Protein AF-0000000070506048 (afdb_homodimer)

Secondary structure (DSSP, 8-state):
-----------HHHHHHHHHHHHHS---HHHHHHHHTS-HHHHHHHHHHHHHHHHHHTHHHHS----HHHHHHHHHHHHHHH--TTEEEEEEEEEEEB---STTGGGGB-TTSSBEEEEEEEE-TTS-EEEEEEEEETTS-HHHHHHHSHHHHTHHHHS---EEEETTEEEE-EEEE-TTSPPBTTEEE---SS--HHHHHHHHHHHHHHHHHHHHHHHHHHHSGGGTS-B-S-GGGHHHHHHHHHHHHHHHHHTT----HHHHHHHHHHHHH--------/--------PPPHHHHHHHHHHHHHS---HHHHHHHHTS-HHHHHHHHHHHHHHHHHHTHHHHS----HHHHHHHHHHHHHHH--TTEEEEEEEEEEEB---STTGGGGB-TTSSBEEEEEEEE-TTS-EEEEEEEEETTS-HHHHHHHSHHHHTHHHHS---EEEETTEEEE-EEEE-TTSPPBTTEEE---SS--HHHHHHHHHHHHHHHHHHHHHHHHHHHSGGGTS-B-S-GGGHHHHHHHHHHHHHHHHHTT----HHHHHHHHHHHHH--------

Organism: Lasius niger (NCBI:txid67767)

Radius of gyration: 27.4 Å; Cα contacts (8 Å, |Δi|>4): 963; chains: 2; bounding box: 59×126×64 Å

pLDDT: mean 87.92, std 17.15, range [24.73, 98.69]

Sequence (562 aa):
MQLLKAREPVSVKKQLAIALYKVASCSEYRVVGNVFGVHKSTVKKYLYRVMKAINEVLAPAYINMPNQDEAKYIAMQFENISHIFQIIGCIDGTHIPITVPEEGYRDFVNRKGWTSYNVQAIVDHNGRFRNVFAKHPGSVHDAAVFKDSTLYKHSQEIIPQMEKHVNGQGIPFMIVGDPAYPLLPWLIKSYSGSVSPEEESFNVYLNSARVSVEMAFGRLKARWRMLQKKVDCNYKFVPQVIVACCVLHNFCEDNKDRFLEEWLQPVIELEVFVQPRQQINMQLLKAREPVSVKKQLAIALYKVASCSEYRVVGNVFGVHKSTVKKYLYRVMKAINEVLAPAYINMPNQDEAKYIAMQFENISHIFQIIGCIDGTHIPITVPEEGYRDFVNRKGWTSYNVQAIVDHNGRFRNVFAKHPGSVHDAAVFKDSTLYKHSQEIIPQMEKHVNGQGIPFMIVGDPAYPLLPWLIKSYSGSVSPEEESFNVYLNSARVSVEMAFGRLKARWRMLQKKVDCNYKFVPQVIVACCVLHNFCEDNKDRFLEEWLQPVIELEVFVQPRQQIN

Nearest PDB structures (foldseek):
  3tgn-assembly1_B  TM=6.655E-01  e=3.605E+00  Streptococcus pneumoniae D39
  9fmd-assembly1_L  TM=7.285E-01  e=5.312E+00  Homo sapiens
  9esh-assembly1_W  TM=7.485E-01  e=7.007E+00  Schizosaccharomyces pombe
  3tgn-assembly1_B  TM=6.435E-01  e=3.063E+00  Streptococcus pneumoniae D39
  9esh-assembly1_W  TM=7.394E-01  e=6.288E+00  Schizosaccharomyces pombe

Structure (mmCIF, N/CA/C/O backbone):
data_AF-0000000070506048-model_v1
#
loop_
_entity.id
_entity.type
_entity.pdbx_description
1 polymer 'Nuclease harbi1-like protein'
#
loop_
_atom_site.group_PDB
_atom_site.id
_atom_site.type_symbol
_atom_site.label_atom_id
_atom_site.label_alt_id
_atom_site.label_comp_id
_atom_site.label_asym_id
_atom_site.label_entity_id
_atom_site.label_seq_id
_atom_site.pdbx_PDB_ins_code
_atom_site.Cartn_x
_atom_site.Cartn_y
_atom_site.Cartn_z
_atom_site.occupancy
_atom_site.B_iso_or_equiv
_atom_site.auth_seq_id
_atom_site.auth_comp_id
_atom_site.auth_asym_id
_atom_site.auth_atom_id
_atom_site.pdbx_PDB_model_num
ATOM 1 N N . MET A 1 1 ? 5.719 66.875 15.664 1 30.92 1 MET A N 1
ATOM 2 C CA . MET A 1 1 ? 5.098 65.625 16.016 1 30.92 1 MET A CA 1
ATOM 3 C C . MET A 1 1 ? 4.883 64.75 14.781 1 30.92 1 MET A C 1
ATOM 5 O O . MET A 1 1 ? 4.051 65.062 13.93 1 30.92 1 MET A O 1
ATOM 9 N N . GLN A 1 2 ? 5.91 64.25 14.047 1 35.62 2 GLN A N 1
ATOM 10 C CA . GLN A 1 2 ? 5.875 63.469 12.836 1 35.62 2 GLN A CA 1
ATOM 11 C C . GLN A 1 2 ? 4.816 62.375 12.938 1 35.62 2 GLN A C 1
ATOM 13 O O . GLN A 1 2 ? 4.801 61.594 13.898 1 35.62 2 GLN A O 1
ATOM 18 N N . LEU A 1 3 ? 3.592 62.594 12.562 1 38.5 3 LEU A N 1
ATOM 19 C CA . LEU A 1 3 ? 2.475 61.656 12.523 1 38.5 3 LEU A CA 1
ATOM 20 C C . LEU A 1 3 ? 2.951 60.281 12.125 1 38.5 3 LEU A C 1
ATOM 22 O O . LEU A 1 3 ? 3.609 60.094 11.102 1 38.5 3 LEU A O 1
ATOM 26 N N . LEU A 1 4 ? 3.473 59.5 13.023 1 44.03 4 LEU A N 1
ATOM 27 C CA . LEU A 1 4 ? 3.689 58.094 12.773 1 44.03 4 LEU A CA 1
ATOM 28 C C . LEU A 1 4 ? 2.648 57.531 11.797 1 44.03 4 LEU A C 1
ATOM 30 O O . LEU A 1 4 ? 1.445 57.656 12.039 1 44.03 4 LEU A O 1
ATOM 34 N N . LYS A 1 5 ? 2.738 57.875 10.531 1 46.53 5 LYS A N 1
ATOM 35 C CA . LYS A 1 5 ? 1.939 57.375 9.422 1 46.53 5 LYS A CA 1
ATOM 36 C C . LYS A 1 5 ? 1.433 55.969 9.719 1 46.53 5 LYS A C 1
ATOM 38 O O . LYS A 1 5 ? 2.221 55.062 10.016 1 46.53 5 LYS A O 1
ATOM 43 N N . ALA A 1 6 ? 0.259 55.75 10.078 1 48.62 6 ALA A N 1
ATOM 44 C CA . ALA A 1 6 ? -0.48 54.5 10.32 1 48.62 6 ALA A CA 1
ATOM 45 C C . ALA A 1 6 ? -0.208 53.469 9.227 1 48.62 6 ALA A C 1
ATOM 47 O O . ALA A 1 6 ? -0.324 53.781 8.039 1 48.62 6 ALA A O 1
ATOM 48 N N . ARG A 1 7 ? 0.781 52.594 9.32 1 53.16 7 ARG A N 1
ATOM 49 C CA . ARG A 1 7 ? 1.097 51.5 8.406 1 53.16 7 ARG A CA 1
ATOM 50 C C . ARG A 1 7 ? -0.17 50.906 7.781 1 53.16 7 ARG A C 1
ATOM 52 O O . ARG A 1 7 ? -1.201 50.812 8.445 1 53.16 7 ARG A O 1
ATOM 59 N N . GLU A 1 8 ? -0.454 51.219 6.598 1 58.75 8 GLU A N 1
ATOM 60 C CA . GLU A 1 8 ? -1.549 50.625 5.828 1 58.75 8 GLU A CA 1
ATOM 61 C C . GLU A 1 8 ? -1.769 49.188 6.199 1 58.75 8 GLU A C 1
ATOM 63 O O . GLU A 1 8 ? -0.808 48.406 6.344 1 58.75 8 GLU A O 1
ATOM 68 N N . PRO A 1 9 ? -3.002 49 6.723 1 74.5 9 PRO A N 1
ATOM 69 C CA . PRO A 1 9 ? -3.328 47.594 7.098 1 74.5 9 PRO A CA 1
ATOM 70 C C . PRO A 1 9 ? -2.934 46.594 6.027 1 74.5 9 PRO A C 1
ATOM 72 O O . PRO A 1 9 ? -2.992 46.906 4.832 1 74.5 9 PRO A O 1
ATOM 75 N N . VAL A 1 10 ? -2.123 45.625 6.375 1 85.75 10 VAL A N 1
ATOM 76 C CA . VAL A 1 10 ? -1.742 44.531 5.484 1 85.75 10 VAL A CA 1
ATOM 77 C C . VAL A 1 10 ? -2.986 43.969 4.812 1 85.75 10 VAL A C 1
ATOM 79 O O . VAL A 1 10 ? -3.982 43.656 5.477 1 85.75 10 VAL A O 1
ATOM 82 N N . SER A 1 11 ? -3.045 43.875 3.5 1 90.31 11 SER A N 1
ATOM 83 C CA . SER A 1 11 ? -4.184 43.375 2.746 1 90.31 11 SER A CA 1
ATOM 84 C C . SER A 1 11 ? -4.48 41.906 3.113 1 90.31 11 SER A C 1
ATOM 86 O O . SER A 1 11 ? -3.604 41.188 3.607 1 90.31 11 SER A O 1
ATOM 88 N N . VAL A 1 12 ? -5.668 41.562 2.895 1 91.75 12 VAL A N 1
ATOM 89 C CA . VAL A 1 12 ? -6.082 40.188 3.174 1 91.75 12 VAL A CA 1
ATOM 90 C C . VAL A 1 12 ? -5.254 39.219 2.342 1 91.75 12 VAL A C 1
ATOM 92 O O . VAL A 1 12 ? -4.855 38.156 2.83 1 91.75 12 VAL A O 1
ATOM 95 N N . LYS A 1 13 ? -5.008 39.594 1.184 1 93.69 13 LYS A N 1
ATOM 96 C CA . LYS A 1 13 ? -4.207 38.781 0.288 1 93.69 13 LYS A CA 1
ATOM 97 C C . LYS A 1 13 ? -2.801 38.562 0.841 1 93.69 13 LYS A C 1
ATOM 99 O O . LYS A 1 13 ? -2.262 37.469 0.782 1 93.69 13 LYS A O 1
ATOM 104 N N . LYS A 1 14 ? -2.266 39.594 1.307 1 94.44 14 LYS A N 1
ATOM 105 C CA . LYS A 1 14 ? -0.921 39.5 1.869 1 94.44 14 LYS A CA 1
ATOM 106 C C . LYS A 1 14 ? -0.922 38.656 3.156 1 94.44 14 LYS A C 1
ATOM 108 O O . LYS A 1 14 ? 0.014 37.906 3.414 1 94.44 14 LYS A O 1
ATOM 113 N N . GLN A 1 15 ? -1.911 38.844 3.98 1 95.88 15 GLN A N 1
ATOM 114 C CA . GLN A 1 15 ? -2.051 38.031 5.191 1 95.88 15 GLN A CA 1
ATOM 115 C C . GLN A 1 15 ? -2.098 36.562 4.859 1 95.88 15 GLN A C 1
ATOM 117 O O . GLN A 1 15 ? -1.429 35.75 5.508 1 95.88 15 GLN A O 1
ATOM 122 N N . LEU A 1 16 ? -2.877 36.312 3.846 1 96.31 16 LEU A N 1
ATOM 123 C CA . LEU A 1 16 ? -3 34.938 3.389 1 96.31 16 LEU A CA 1
ATOM 124 C C . LEU A 1 16 ? -1.663 34.406 2.875 1 96.31 16 LEU A C 1
ATOM 126 O O . LEU A 1 16 ? -1.27 33.281 3.193 1 96.31 16 LEU A O 1
ATOM 130 N N . ALA A 1 17 ? -1.036 35.156 2.102 1 96.5 17 ALA A N 1
ATOM 131 C CA . ALA A 1 17 ? 0.244 34.75 1.521 1 96.5 17 ALA A CA 1
ATOM 132 C C . ALA A 1 17 ? 1.272 34.469 2.609 1 96.5 17 ALA A C 1
ATOM 134 O O . ALA A 1 17 ? 2.029 33.5 2.512 1 96.5 17 ALA A O 1
ATOM 135 N N . ILE A 1 18 ? 1.313 35.312 3.539 1 96.62 18 ILE A N 1
ATOM 136 C CA . ILE A 1 18 ? 2.254 35.156 4.645 1 96.62 18 ILE A CA 1
ATOM 137 C C . ILE A 1 18 ? 1.977 33.844 5.379 1 96.62 18 ILE A C 1
ATOM 139 O O . ILE A 1 18 ? 2.893 33.062 5.625 1 96.62 18 ILE A O 1
ATOM 143 N N . ALA A 1 19 ? 0.751 33.625 5.699 1 97.19 19 ALA A N 1
ATOM 144 C CA . ALA A 1 19 ? 0.366 32.438 6.441 1 97.19 19 ALA A CA 1
ATOM 145 C C . ALA A 1 19 ? 0.663 31.172 5.637 1 97.19 19 ALA A C 1
ATOM 147 O O . ALA A 1 19 ? 1.206 30.203 6.168 1 97.19 19 ALA A O 1
ATOM 148 N N . LEU A 1 20 ? 0.323 31.219 4.352 1 97 20 LEU A N 1
ATOM 149 C CA . LEU A 1 20 ? 0.547 30.078 3.486 1 97 20 LEU A CA 1
ATOM 150 C C . LEU A 1 20 ? 2.039 29.797 3.326 1 97 20 LEU A C 1
ATOM 152 O O . LEU A 1 20 ? 2.459 28.641 3.305 1 97 20 LEU A O 1
ATOM 156 N N . TYR A 1 21 ? 2.756 30.859 3.227 1 96.31 21 TYR A N 1
ATOM 157 C CA . TYR A 1 21 ? 4.203 30.703 3.135 1 96.31 21 TYR A CA 1
ATOM 158 C C . TYR A 1 21 ? 4.766 30.078 4.402 1 96.31 21 TYR A C 1
ATOM 160 O O . TYR A 1 21 ? 5.633 29.203 4.336 1 96.31 21 TYR A O 1
ATOM 168 N N . LYS A 1 22 ? 4.305 30.5 5.488 1 96.69 22 LYS A N 1
ATOM 169 C CA . LYS A 1 22 ? 4.789 30 6.766 1 96.69 22 LYS A CA 1
ATOM 170 C C . LYS A 1 22 ? 4.504 28.5 6.906 1 96.69 22 LYS A C 1
ATOM 172 O O . LYS A 1 22 ? 5.391 27.734 7.273 1 96.69 22 LYS A O 1
ATOM 177 N N . VAL A 1 23 ? 3.307 28.062 6.594 1 96.06 23 VAL A N 1
ATOM 178 C CA . VAL A 1 23 ? 2.971 26.656 6.789 1 96.06 23 VAL A CA 1
ATOM 179 C C . VAL A 1 23 ? 3.65 25.812 5.719 1 96.06 23 VAL A C 1
ATOM 181 O O . VAL A 1 23 ? 3.979 24.641 5.953 1 96.06 23 VAL A O 1
ATOM 184 N N . ALA A 1 24 ? 3.818 26.391 4.562 1 94.31 24 ALA A N 1
ATOM 185 C CA . ALA A 1 24 ? 4.41 25.641 3.457 1 94.31 24 ALA A CA 1
ATOM 186 C C . ALA A 1 24 ? 5.922 25.531 3.617 1 94.31 24 ALA A C 1
ATOM 188 O O . ALA A 1 24 ? 6.551 24.656 3.023 1 94.31 24 ALA A O 1
ATOM 189 N N . SER A 1 25 ? 6.309 26.438 4.445 1 89.81 25 SER A N 1
ATOM 190 C CA . SER A 1 25 ? 7.758 26.438 4.641 1 89.81 25 SER A CA 1
ATOM 191 C C . SER A 1 25 ? 8.117 26.031 6.062 1 89.81 25 SER A C 1
ATOM 193 O O . SER A 1 25 ? 7.25 25.938 6.934 1 89.81 25 SER A O 1
ATOM 195 N N . CYS A 1 26 ? 9.211 25.484 6.32 1 81.69 26 CYS A N 1
ATOM 196 C CA . CYS A 1 26 ? 9.711 25.219 7.664 1 81.69 26 CYS A CA 1
ATOM 197 C C . CYS A 1 26 ? 10.609 26.359 8.148 1 81.69 26 CYS A C 1
ATOM 199 O O . CYS A 1 26 ? 11.398 26.188 9.078 1 81.69 26 CYS A O 1
ATOM 201 N N . SER A 1 27 ? 10.25 27.531 7.613 1 91.19 27 SER A N 1
ATOM 202 C CA . SER A 1 27 ? 11.109 28.656 7.926 1 91.19 27 SER A CA 1
ATOM 203 C C . SER A 1 27 ? 10.727 29.297 9.258 1 91.19 27 SER A C 1
ATOM 205 O O . SER A 1 27 ? 9.555 29.312 9.625 1 91.19 27 SER A O 1
ATOM 207 N N . GLU A 1 28 ? 11.734 29.906 9.844 1 94.38 28 GLU A N 1
ATOM 208 C CA . GLU A 1 28 ? 11.492 30.641 11.078 1 94.38 28 GLU A CA 1
ATOM 209 C C . GLU A 1 28 ? 10.672 31.891 10.82 1 94.38 28 GLU A C 1
ATOM 211 O O . GLU A 1 28 ? 10.695 32.438 9.711 1 94.38 28 GLU A O 1
ATOM 216 N N . TYR A 1 29 ? 10 32.344 11.836 1 95.75 29 TYR A N 1
ATOM 217 C CA . TYR A 1 29 ? 9.141 33.531 11.727 1 95.75 29 TYR A CA 1
ATOM 218 C C . TYR A 1 29 ? 9.93 34.719 11.211 1 95.75 29 TYR A C 1
ATOM 220 O O . TYR A 1 29 ? 9.43 35.5 10.391 1 95.75 29 TYR A O 1
ATOM 228 N N . ARG A 1 30 ? 11.195 34.812 11.695 1 96.5 30 ARG A N 1
ATOM 229 C CA . ARG A 1 30 ? 12.023 35.938 11.289 1 96.5 30 ARG A CA 1
ATOM 230 C C . ARG A 1 30 ? 12.312 35.906 9.797 1 96.5 30 ARG A C 1
ATOM 232 O O . ARG A 1 30 ? 12.305 36.938 9.133 1 96.5 30 ARG A O 1
ATOM 239 N N . VAL A 1 31 ? 12.57 34.75 9.344 1 96.5 31 VAL A N 1
ATOM 240 C CA . VAL A 1 31 ? 12.891 34.562 7.93 1 96.5 31 VAL A CA 1
ATOM 241 C C . VAL A 1 31 ? 11.664 34.906 7.082 1 96.5 31 VAL A C 1
ATOM 243 O O . VAL A 1 31 ? 11.781 35.656 6.086 1 96.5 31 VAL A O 1
ATOM 246 N N . VAL A 1 32 ? 10.523 34.469 7.465 1 96 32 VAL A N 1
ATOM 247 C CA . VAL A 1 32 ? 9.289 34.781 6.75 1 96 32 VAL A CA 1
ATOM 248 C C . VAL A 1 32 ? 9 36.281 6.801 1 96 32 VAL A C 1
ATOM 250 O O . VAL A 1 32 ? 8.602 36.875 5.797 1 96 32 VAL A O 1
ATOM 253 N N . GLY A 1 33 ? 9.18 36.812 7.957 1 97.12 33 GLY A N 1
ATOM 254 C CA . GLY A 1 33 ? 9.016 38.25 8.102 1 97.12 33 GLY A CA 1
ATOM 255 C C . GLY A 1 33 ? 9.875 39.062 7.133 1 97.12 33 GLY A C 1
ATOM 256 O O . GLY A 1 33 ? 9.398 40 6.5 1 97.12 33 GLY A O 1
ATOM 257 N N . ASN A 1 34 ? 11.109 38.625 6.93 1 96.94 34 ASN A N 1
ATOM 258 C CA . ASN A 1 34 ? 12.031 39.312 6.016 1 96.94 34 ASN A CA 1
ATOM 259 C C . ASN A 1 34 ? 11.562 39.188 4.566 1 96.94 34 ASN A C 1
ATOM 261 O O . ASN A 1 34 ? 11.672 40.156 3.799 1 96.94 34 ASN A O 1
ATOM 265 N N . VAL A 1 35 ? 11.047 38.094 4.246 1 96.31 35 VAL A N 1
ATOM 266 C CA . VAL A 1 35 ? 10.602 37.844 2.879 1 96.31 35 VAL A CA 1
ATOM 267 C C . VAL A 1 35 ? 9.438 38.75 2.539 1 96.31 35 VAL A C 1
ATOM 269 O O . VAL A 1 35 ? 9.336 39.25 1.415 1 96.31 35 VAL A O 1
ATOM 272 N N . PHE A 1 36 ? 8.633 39.031 3.504 1 96.25 36 PHE A N 1
ATOM 273 C CA . PHE A 1 36 ? 7.402 39.781 3.217 1 96.25 36 PHE A CA 1
ATOM 274 C C . PHE A 1 36 ? 7.484 41.188 3.742 1 96.25 36 PHE A C 1
ATOM 276 O O . PHE A 1 36 ? 6.543 41.969 3.586 1 96.25 36 PHE A O 1
ATOM 283 N N . GLY A 1 37 ? 8.57 41.5 4.418 1 96.25 37 GLY A N 1
ATOM 284 C CA . GLY A 1 37 ? 8.766 42.844 4.906 1 96.25 37 GLY A CA 1
ATOM 285 C C . GLY A 1 37 ? 7.914 43.188 6.113 1 96.25 37 GLY A C 1
ATOM 286 O O . GLY A 1 37 ? 7.34 44.281 6.199 1 96.25 37 GLY A O 1
ATOM 287 N N . VAL A 1 38 ? 7.777 42.281 6.957 1 96.12 38 VAL A N 1
ATOM 288 C CA . VAL A 1 38 ? 7.016 42.5 8.18 1 96.12 38 VAL A CA 1
ATOM 289 C C . VAL A 1 38 ? 7.777 41.938 9.375 1 96.12 38 VAL A C 1
ATOM 291 O O . VAL A 1 38 ? 8.75 41.219 9.203 1 96.12 38 VAL A O 1
ATOM 294 N N . HIS A 1 39 ? 7.375 42.344 10.555 1 96.31 39 HIS A N 1
ATOM 295 C CA . HIS A 1 39 ? 7.977 41.812 11.773 1 96.31 39 HIS A CA 1
ATOM 296 C C . HIS A 1 39 ? 7.523 40.375 12.039 1 96.31 39 HIS A C 1
ATOM 298 O O . HIS A 1 39 ? 6.422 40 11.648 1 96.31 39 HIS A O 1
ATOM 304 N N . LYS A 1 40 ? 8.273 39.625 12.719 1 96.75 40 LYS A N 1
ATOM 305 C CA . LYS A 1 40 ? 7.973 38.219 13.031 1 96.75 40 LYS A CA 1
ATOM 306 C C . LYS A 1 40 ? 6.676 38.125 13.82 1 96.75 40 LYS A C 1
ATOM 308 O O . LYS A 1 40 ? 5.934 37.125 13.664 1 96.75 40 LYS A O 1
ATOM 313 N N . SER A 1 41 ? 6.402 39.125 14.656 1 96.62 41 SER A N 1
ATOM 314 C CA . SER A 1 41 ? 5.168 39.094 15.438 1 96.62 41 SER A CA 1
ATOM 315 C C . SER A 1 41 ? 3.943 39.219 14.539 1 96.62 41 SER A C 1
ATOM 317 O O . SER A 1 41 ? 2.893 38.656 14.836 1 96.62 41 SER A O 1
ATOM 319 N N . THR A 1 42 ? 4.133 39.938 13.445 1 96.19 42 THR A N 1
ATOM 320 C CA . THR A 1 42 ? 3.061 40.062 12.469 1 96.19 42 THR A CA 1
ATOM 321 C C . THR A 1 42 ? 2.828 38.75 11.727 1 96.19 42 THR A C 1
ATOM 323 O O . THR A 1 42 ? 1.686 38.406 11.43 1 96.19 42 THR A O 1
ATOM 326 N N . VAL A 1 43 ? 3.881 38.031 11.445 1 97.12 43 VAL A N 1
ATOM 327 C CA . VAL A 1 43 ? 3.77 36.719 10.812 1 97.12 43 VAL A CA 1
ATOM 328 C C . VAL A 1 43 ? 2.945 35.781 11.703 1 97.12 43 VAL A C 1
ATOM 330 O O . VAL A 1 43 ? 2.021 35.125 11.227 1 97.12 43 VAL A O 1
ATOM 333 N N . LYS A 1 44 ? 3.281 35.781 12.93 1 97.38 44 LYS A N 1
ATOM 334 C CA . LYS A 1 44 ? 2.57 34.938 13.883 1 97.38 44 LYS A CA 1
ATOM 335 C C . LYS A 1 44 ? 1.09 35.312 13.945 1 97.38 44 LYS A C 1
ATOM 337 O O . LYS A 1 44 ? 0.226 34.438 13.914 1 97.38 44 LYS A O 1
ATOM 342 N N . LYS A 1 45 ? 0.907 36.594 14.047 1 97.25 45 LYS A N 1
ATOM 343 C CA . LYS A 1 45 ? -0.463 37.094 14.117 1 97.25 45 LYS A CA 1
ATOM 344 C C . LYS A 1 45 ? -1.278 36.625 12.914 1 97.25 45 LYS A C 1
ATOM 346 O O . LYS A 1 45 ? -2.398 36.125 13.07 1 97.25 45 LYS A O 1
ATOM 351 N N . TYR A 1 46 ? -0.749 36.719 11.773 1 96.94 46 TYR A N 1
ATOM 352 C CA . TYR A 1 46 ? -1.484 36.375 10.555 1 96.94 46 TYR A CA 1
ATOM 353 C C . TYR A 1 46 ? -1.604 34.875 10.398 1 96.94 46 TYR A C 1
ATOM 355 O O . TYR A 1 46 ? -2.596 34.375 9.859 1 96.94 46 TYR A O 1
ATOM 363 N N . LEU A 1 47 ? -0.632 34.125 10.828 1 97.56 47 LEU A N 1
ATOM 364 C CA . LEU A 1 47 ? -0.774 32.688 10.852 1 97.56 47 LEU A CA 1
ATOM 365 C C . LEU A 1 47 ? -2.004 32.25 11.648 1 97.56 47 LEU A C 1
ATOM 367 O O . LEU A 1 47 ? -2.867 31.547 11.141 1 97.56 47 LEU A O 1
ATOM 371 N N . TYR A 1 48 ? -2.113 32.781 12.828 1 98.12 48 TYR A N 1
ATOM 372 C CA . TYR A 1 48 ? -3.217 32.438 13.719 1 98.12 48 TYR A CA 1
ATOM 373 C C . TYR A 1 48 ? -4.551 32.875 13.125 1 98.12 48 TYR A C 1
ATOM 375 O O . TYR A 1 48 ? -5.504 32.094 13.086 1 98.12 48 TYR A O 1
ATOM 383 N N . ARG A 1 49 ? -4.535 34.062 12.648 1 97.75 49 ARG A N 1
ATOM 384 C CA . ARG A 1 49 ? -5.766 34.625 12.117 1 97.75 49 ARG A CA 1
ATOM 385 C C . ARG A 1 49 ? -6.254 33.875 10.898 1 97.75 49 ARG A C 1
ATOM 387 O O . ARG A 1 49 ? -7.434 33.531 10.797 1 97.75 49 ARG A O 1
ATOM 394 N N . VAL A 1 50 ? -5.383 33.594 10.047 1 98.06 50 VAL A N 1
ATOM 395 C CA . VAL A 1 50 ? -5.742 32.938 8.789 1 98.06 50 VAL A CA 1
ATOM 396 C C . VAL A 1 50 ? -6.148 31.5 9.039 1 98.06 50 VAL A C 1
ATOM 398 O O . VAL A 1 50 ? -7.137 31.016 8.484 1 98.06 50 VAL A O 1
ATOM 401 N N . MET A 1 51 ? -5.406 30.781 9.859 1 98.12 51 MET A N 1
ATOM 402 C CA . MET A 1 51 ? -5.762 29.391 10.164 1 98.12 51 MET A CA 1
ATOM 403 C C . MET A 1 51 ? -7.152 29.312 10.781 1 98.12 51 MET A C 1
ATOM 405 O O . MET A 1 51 ? -7.953 28.453 10.406 1 98.12 51 MET A O 1
ATOM 409 N N . LYS A 1 52 ? -7.434 30.219 11.703 1 97.94 52 LYS A N 1
ATOM 410 C CA . LYS A 1 52 ? -8.75 30.25 12.336 1 97.94 52 LYS A CA 1
ATOM 411 C C . LYS A 1 52 ? -9.844 30.531 11.305 1 97.94 52 LYS A C 1
ATOM 413 O O . LYS A 1 52 ? -10.914 29.922 11.344 1 97.94 52 LYS A O 1
ATOM 418 N N . ALA A 1 53 ? -9.586 31.438 10.453 1 97.69 53 ALA A N 1
ATOM 419 C CA . ALA A 1 53 ? -10.562 31.797 9.422 1 97.69 53 ALA A CA 1
ATOM 420 C C . ALA A 1 53 ? -10.836 30.609 8.492 1 97.69 53 ALA A C 1
ATOM 422 O O . ALA A 1 53 ? -11.984 30.344 8.133 1 97.69 53 ALA A O 1
ATOM 423 N N . ILE A 1 54 ? -9.797 29.938 8.141 1 97.69 54 ILE A N 1
ATOM 424 C CA . ILE A 1 54 ? -9.93 28.781 7.27 1 97.69 54 ILE A CA 1
ATOM 425 C C . ILE A 1 54 ? -10.805 27.719 7.941 1 97.69 54 ILE A C 1
ATOM 427 O O . ILE A 1 54 ? -11.727 27.188 7.324 1 97.69 54 ILE A O 1
ATOM 431 N N . ASN A 1 55 ? -10.555 27.469 9.125 1 98.12 55 ASN A N 1
ATOM 432 C CA . ASN A 1 55 ? -11.312 26.453 9.859 1 98.12 55 ASN A CA 1
ATOM 433 C C . ASN A 1 55 ? -12.781 26.859 10.008 1 98.12 55 ASN A C 1
ATOM 435 O O . ASN A 1 55 ? -13.672 26.016 9.883 1 98.12 55 ASN A O 1
ATOM 439 N N . GLU A 1 56 ? -13 28.094 10.297 1 97.12 56 GLU A N 1
ATOM 440 C CA . GLU A 1 56 ? -14.359 28.578 10.531 1 97.12 56 GLU A CA 1
ATOM 441 C C . GLU A 1 56 ? -15.164 28.609 9.234 1 97.12 56 GLU A C 1
ATOM 443 O O . GLU A 1 56 ? -16.344 28.266 9.234 1 97.12 56 GLU A O 1
ATOM 448 N N . VAL A 1 57 ? -14.523 28.922 8.148 1 96.19 57 VAL A N 1
ATOM 449 C CA . VAL A 1 57 ? -15.273 29.219 6.93 1 96.19 57 VAL A CA 1
ATOM 450 C C . VAL A 1 57 ? -15.211 28.016 5.988 1 96.19 57 VAL A C 1
ATOM 452 O O . VAL A 1 57 ? -16.219 27.641 5.375 1 96.19 57 VAL A O 1
ATOM 455 N N . LEU A 1 58 ? -14.039 27.375 5.887 1 96.56 58 LEU A N 1
ATOM 456 C CA . LEU A 1 58 ? -13.836 26.422 4.805 1 96.56 58 LEU A CA 1
ATOM 457 C C . LEU A 1 58 ? -13.922 24.984 5.328 1 96.56 58 LEU A C 1
ATOM 459 O O . LEU A 1 58 ? -14.297 24.078 4.586 1 96.56 58 LEU A O 1
ATOM 463 N N . ALA A 1 59 ? -13.578 24.719 6.559 1 97 59 ALA A N 1
ATOM 464 C CA . ALA A 1 59 ? -13.477 23.359 7.078 1 97 59 ALA A CA 1
ATOM 465 C C . ALA A 1 59 ? -14.789 22.594 6.887 1 97 59 ALA A C 1
ATOM 467 O O . ALA A 1 59 ? -14.797 21.469 6.395 1 97 59 ALA A O 1
ATOM 468 N N . PRO A 1 60 ? -16 23.219 7.156 1 94.94 60 PRO A N 1
ATOM 469 C CA . PRO A 1 60 ? -17.266 22.484 6.984 1 94.94 60 PRO A CA 1
ATOM 470 C C . PRO A 1 60 ? -17.516 22.094 5.531 1 94.94 60 PRO A C 1
ATOM 472 O O . PRO A 1 60 ? -18.172 21.078 5.273 1 94.94 60 PRO A O 1
ATOM 475 N N . ALA A 1 61 ? -16.938 22.828 4.656 1 94.94 61 ALA A N 1
ATOM 476 C CA . ALA A 1 61 ? -17.172 22.578 3.236 1 94.94 61 ALA A CA 1
ATOM 477 C C . ALA A 1 61 ? -16.156 21.578 2.68 1 94.94 61 ALA A C 1
ATOM 479 O O . ALA A 1 61 ? -16.469 20.828 1.757 1 94.94 61 ALA A O 1
ATOM 480 N N . TYR A 1 62 ? -15.023 21.531 3.254 1 96.62 62 TYR A N 1
ATOM 481 C CA . TYR A 1 62 ? -13.938 20.797 2.609 1 96.62 62 TYR A CA 1
ATOM 482 C C . TYR A 1 62 ? -13.664 19.484 3.34 1 96.62 62 TYR A C 1
ATOM 484 O O . TYR A 1 62 ? -13.047 18.578 2.783 1 96.62 62 TYR A O 1
ATOM 492 N N . ILE A 1 63 ? -14.016 19.359 4.578 1 97.69 63 ILE A N 1
ATOM 493 C CA . ILE A 1 63 ? -13.812 18.141 5.348 1 97.69 63 ILE A CA 1
ATOM 494 C C . ILE A 1 63 ? -15.164 17.578 5.789 1 97.69 63 ILE A C 1
ATOM 496 O O . ILE A 1 63 ? -15.695 17.969 6.828 1 97.69 63 ILE A O 1
ATOM 500 N N . ASN A 1 64 ? -15.68 16.703 5.02 1 95.81 64 ASN A N 1
ATOM 501 C CA . ASN A 1 64 ? -16.953 16.062 5.316 1 95.81 64 ASN A CA 1
ATOM 502 C C . ASN A 1 64 ? -17.031 14.656 4.73 1 95.81 64 ASN A C 1
ATOM 504 O O . ASN A 1 64 ? -16.469 14.398 3.662 1 95.81 64 ASN A O 1
ATOM 508 N N . MET A 1 65 ? -17.734 13.836 5.43 1 97.38 65 MET A N 1
ATOM 509 C CA . MET A 1 65 ? -18 12.5 4.895 1 97.38 65 MET A CA 1
ATOM 510 C C . MET A 1 65 ? -18.875 12.578 3.646 1 97.38 65 MET A C 1
ATOM 512 O O . MET A 1 65 ? -19.688 13.5 3.504 1 97.38 65 MET A O 1
ATOM 516 N N . PRO A 1 66 ? -18.734 11.648 2.787 1 97.44 66 PRO A N 1
ATOM 517 C CA . PRO A 1 66 ? -19.5 11.719 1.542 1 97.44 66 PRO A CA 1
ATOM 518 C C . PRO A 1 66 ? -20.984 11.477 1.757 1 97.44 66 PRO A C 1
ATOM 520 O O . PRO A 1 66 ? -21.375 10.766 2.691 1 97.44 66 PRO A O 1
ATOM 523 N N . ASN A 1 67 ? -21.734 12.109 0.893 1 96.38 67 ASN A N 1
ATOM 524 C CA . ASN A 1 67 ? -23.125 11.703 0.819 1 96.38 67 ASN A CA 1
ATOM 525 C C . ASN A 1 67 ? -23.297 10.375 0.079 1 96.38 67 ASN A C 1
ATOM 527 O O . ASN A 1 67 ? -22.312 9.781 -0.36 1 96.38 67 ASN A O 1
ATOM 531 N N . GLN A 1 68 ? -24.469 9.922 -0.044 1 96.69 68 GLN A N 1
ATOM 532 C CA . GLN A 1 68 ? -24.734 8.586 -0.581 1 96.69 68 GLN A CA 1
ATOM 533 C C . GLN A 1 68 ? -24.203 8.453 -2.004 1 96.69 68 GLN A C 1
ATOM 535 O O . GLN A 1 68 ? -23.531 7.473 -2.332 1 96.69 68 GLN A O 1
ATOM 540 N N . ASP A 1 69 ? -24.422 9.43 -2.826 1 96.75 69 ASP A N 1
ATOM 541 C CA . ASP A 1 69 ? -24 9.375 -4.219 1 96.75 69 ASP A CA 1
ATOM 542 C C . ASP A 1 69 ? -22.469 9.406 -4.324 1 96.75 69 ASP A C 1
ATOM 544 O O . ASP A 1 69 ? -21.875 8.641 -5.09 1 96.75 69 ASP A O 1
ATOM 548 N N . GLU A 1 70 ? -21.906 10.266 -3.57 1 97 70 GLU A N 1
ATOM 549 C CA . GLU A 1 70 ? -20.453 10.336 -3.543 1 97 70 GLU A CA 1
ATOM 550 C C . GLU A 1 70 ? -19.844 9.039 -3.012 1 97 70 GLU A C 1
ATOM 552 O O . GLU A 1 70 ? -18.812 8.586 -3.504 1 97 70 GLU A O 1
ATOM 557 N N . ALA A 1 71 ? -20.5 8.508 -2.062 1 98.25 71 ALA A N 1
ATOM 558 C CA . ALA A 1 71 ? -20.031 7.266 -1.457 1 98.25 71 ALA A CA 1
ATOM 559 C C . ALA A 1 71 ? -20.016 6.125 -2.471 1 98.25 71 ALA A C 1
ATOM 561 O O . ALA A 1 71 ? -19.094 5.312 -2.498 1 98.25 71 ALA A O 1
ATOM 562 N N . LYS A 1 72 ? -21.016 6.066 -3.281 1 97.75 72 LYS A N 1
ATOM 563 C CA . LYS A 1 72 ? -21.062 5.051 -4.328 1 97.75 72 LYS A CA 1
ATOM 564 C C . LYS A 1 72 ? -19.875 5.164 -5.27 1 97.75 72 LYS A C 1
ATOM 566 O O . LYS A 1 72 ? -19.266 4.156 -5.629 1 97.75 72 LYS A O 1
ATOM 571 N N . TYR A 1 73 ? -19.641 6.379 -5.586 1 97.88 73 TYR A N 1
ATOM 572 C CA . TYR A 1 73 ? -18.516 6.633 -6.492 1 97.88 73 TYR A CA 1
ATOM 573 C C . TYR A 1 73 ? -17.203 6.242 -5.848 1 97.88 73 TYR A C 1
ATOM 575 O O . TYR A 1 73 ? -16.375 5.562 -6.465 1 97.88 73 TYR A O 1
ATOM 583 N N . ILE A 1 74 ? -17.016 6.664 -4.648 1 98.25 74 ILE A N 1
ATOM 584 C CA . ILE A 1 74 ? -15.789 6.363 -3.916 1 98.25 74 ILE A CA 1
ATOM 585 C C . ILE A 1 74 ? -15.641 4.852 -3.758 1 98.25 74 ILE A C 1
ATOM 587 O O . ILE A 1 74 ? -14.547 4.309 -3.934 1 98.25 74 ILE A O 1
ATOM 591 N N . ALA A 1 75 ? -16.719 4.188 -3.453 1 98.06 75 ALA A N 1
ATOM 592 C CA . ALA A 1 75 ? -16.703 2.736 -3.293 1 98.06 75 ALA A CA 1
ATOM 593 C C . ALA A 1 75 ? -16.266 2.047 -4.582 1 98.06 75 ALA A C 1
ATOM 595 O O . ALA A 1 75 ? -15.477 1.091 -4.543 1 98.06 75 ALA A O 1
ATOM 596 N N . MET A 1 76 ? -16.734 2.549 -5.656 1 97.06 76 MET A N 1
ATOM 597 C CA . MET A 1 76 ? -16.359 1.995 -6.953 1 97.06 76 MET A CA 1
ATOM 598 C C . MET A 1 76 ? -14.859 2.176 -7.195 1 97.06 76 MET A C 1
ATOM 600 O O . MET A 1 76 ? -14.188 1.261 -7.684 1 97.06 76 MET A O 1
ATOM 604 N N . GLN A 1 77 ? -14.383 3.334 -6.812 1 96.81 77 GLN A N 1
ATOM 605 C CA . GLN A 1 77 ? -12.961 3.617 -7.012 1 96.81 77 GLN A CA 1
ATOM 606 C C . GLN A 1 77 ? -12.094 2.727 -6.125 1 96.81 77 GLN A C 1
ATOM 608 O O . GLN A 1 77 ? -11.094 2.174 -6.582 1 96.81 77 GLN A O 1
ATOM 613 N N . PHE A 1 78 ? -12.461 2.541 -4.918 1 97.06 78 PHE A N 1
ATOM 614 C CA . PHE A 1 78 ? -11.711 1.661 -4.027 1 97.06 78 PHE A CA 1
ATOM 615 C C . PHE A 1 78 ? -11.789 0.216 -4.504 1 97.06 78 PHE A C 1
ATOM 617 O O . PHE A 1 78 ? -10.836 -0.547 -4.348 1 97.06 78 PHE A O 1
ATOM 624 N N . GLU A 1 79 ? -12.953 -0.13 -5.012 1 94.44 79 GLU A N 1
ATOM 625 C CA . GLU A 1 79 ? -13.109 -1.487 -5.527 1 94.44 79 GLU A CA 1
ATOM 626 C C . GLU A 1 79 ? -12.148 -1.758 -6.676 1 94.44 79 GLU A C 1
ATOM 628 O O . GLU A 1 79 ? -11.602 -2.859 -6.793 1 94.44 79 GLU A O 1
ATOM 633 N N . ASN A 1 80 ? -11.953 -0.762 -7.449 1 90.19 80 ASN A N 1
ATOM 634 C CA . ASN A 1 80 ? -11.016 -0.882 -8.562 1 90.19 80 ASN A CA 1
ATOM 635 C C . ASN A 1 80 ? -9.594 -1.106 -8.07 1 90.19 80 ASN A C 1
ATOM 637 O O . ASN A 1 80 ? -8.781 -1.732 -8.758 1 90.19 80 ASN A O 1
ATOM 641 N N . ILE A 1 81 ? -9.32 -0.619 -6.895 1 88.62 81 ILE A N 1
ATOM 642 C CA . ILE A 1 81 ? -7.977 -0.677 -6.336 1 88.62 81 ILE A CA 1
ATOM 643 C C . ILE A 1 81 ? -7.816 -1.947 -5.508 1 88.62 81 ILE A C 1
ATOM 645 O O . ILE A 1 81 ? -6.852 -2.697 -5.688 1 88.62 81 ILE A O 1
ATOM 649 N N . SER A 1 82 ? -8.734 -2.225 -4.688 1 92.44 82 SER A N 1
ATOM 650 C CA . SER A 1 82 ? -8.57 -3.242 -3.652 1 92.44 82 SER A CA 1
ATOM 651 C C . SER A 1 82 ? -9.391 -4.488 -3.971 1 92.44 82 SER A C 1
ATOM 653 O O . SER A 1 82 ? -9.203 -5.535 -3.346 1 92.44 82 SER A O 1
ATOM 655 N N . HIS A 1 83 ? -10.367 -4.379 -4.875 1 89.25 83 HIS A N 1
ATOM 656 C CA . HIS A 1 83 ? -11.281 -5.453 -5.234 1 89.25 83 HIS A CA 1
ATOM 657 C C . HIS A 1 83 ? -12.211 -5.793 -4.074 1 89.25 83 HIS A C 1
ATOM 659 O O . HIS A 1 83 ? -12.742 -6.902 -4 1 89.25 83 HIS A O 1
ATOM 665 N N . ILE A 1 84 ? -12.32 -4.934 -3.119 1 91.38 84 ILE A N 1
ATOM 666 C CA . ILE A 1 84 ? -13.258 -5.07 -2.004 1 91.38 84 ILE A CA 1
ATOM 667 C C . ILE A 1 84 ? -14.406 -4.082 -2.17 1 91.38 84 ILE A C 1
ATOM 669 O O . ILE A 1 84 ? -14.188 -2.904 -2.455 1 91.38 84 ILE A O 1
ATOM 673 N N . PHE A 1 85 ? -15.562 -4.586 -1.96 1 93.19 85 PHE A N 1
ATOM 674 C CA . PHE A 1 85 ? -16.766 -3.785 -2.18 1 93.19 85 PHE A CA 1
ATOM 675 C C . PHE A 1 85 ? -16.984 -2.818 -1.022 1 93.19 85 PHE A C 1
ATOM 677 O O . PHE A 1 85 ? -16.609 -3.107 0.116 1 93.19 85 PHE A O 1
ATOM 684 N N . GLN A 1 86 ? -17.531 -1.7 -1.33 1 96.62 86 GLN A N 1
ATOM 685 C CA . GLN A 1 86 ? -18.234 -0.802 -0.424 1 96.62 86 GLN A CA 1
ATOM 686 C C . GLN A 1 86 ? -17.266 -0.073 0.499 1 96.62 86 GLN A C 1
ATOM 688 O O . GLN A 1 86 ? -17.672 0.471 1.528 1 96.62 86 GLN A O 1
ATOM 693 N N . ILE A 1 87 ? -16.016 -0.045 0.153 1 97.88 87 ILE A N 1
ATOM 694 C CA . ILE A 1 87 ? -15.094 0.787 0.915 1 97.88 87 ILE A CA 1
ATOM 695 C C . ILE A 1 87 ? -15.289 2.254 0.534 1 97.88 87 ILE A C 1
ATOM 697 O O . ILE A 1 87 ? -15.273 2.6 -0.649 1 97.88 87 ILE A O 1
ATOM 701 N N . ILE A 1 88 ? -15.422 3.135 1.551 1 98.62 88 ILE A N 1
ATOM 702 C CA . ILE A 1 88 ? -15.656 4.535 1.214 1 98.62 88 ILE A CA 1
ATOM 703 C C . ILE A 1 88 ? -14.57 5.402 1.835 1 98.62 88 ILE A C 1
ATOM 705 O O . ILE A 1 88 ? -14.578 6.629 1.687 1 98.62 88 ILE A O 1
ATOM 709 N N . GLY A 1 89 ? -13.625 4.746 2.561 1 98.44 89 GLY A N 1
ATOM 710 C CA . GLY A 1 89 ? -12.516 5.477 3.152 1 98.44 89 GLY A CA 1
ATOM 711 C C . GLY A 1 89 ? -11.594 4.602 3.979 1 98.44 89 GLY A C 1
ATOM 712 O O . GLY A 1 89 ? -11.938 3.463 4.305 1 98.44 89 GLY A O 1
ATOM 713 N N . CYS A 1 90 ? -10.461 5.137 4.246 1 98.69 90 CYS A N 1
ATOM 714 C CA . CYS A 1 90 ? -9.477 4.488 5.109 1 98.69 90 CYS A CA 1
ATOM 715 C C . CYS A 1 90 ? -9.133 5.371 6.301 1 98.69 90 CYS A C 1
ATOM 717 O O . CYS A 1 90 ? -8.922 6.574 6.148 1 98.69 90 CYS A O 1
ATOM 719 N N . ILE A 1 91 ? -9.117 4.773 7.469 1 98.38 91 ILE A N 1
ATOM 720 C CA . ILE A 1 91 ? -8.828 5.5 8.703 1 98.38 91 ILE A CA 1
ATOM 721 C C . ILE A 1 91 ? -7.418 5.164 9.18 1 98.38 91 ILE A C 1
ATOM 723 O O . ILE A 1 91 ? -6.98 4.016 9.078 1 98.38 91 ILE A O 1
ATOM 727 N N . ASP A 1 92 ? -6.723 6.121 9.625 1 97.75 92 ASP A N 1
ATOM 728 C CA . ASP A 1 92 ? -5.41 5.938 10.227 1 97.75 92 ASP A CA 1
ATOM 729 C C . ASP A 1 92 ? -5.031 7.141 11.094 1 97.75 92 ASP A C 1
ATOM 731 O O . ASP A 1 92 ? -5.723 8.164 11.078 1 97.75 92 ASP A O 1
ATOM 735 N N . GLY A 1 93 ? -4.012 6.953 11.883 1 96.75 93 GLY A N 1
ATOM 736 C CA . GLY A 1 93 ? -3.453 8.039 12.672 1 96.75 93 GLY A CA 1
ATOM 737 C C . GLY A 1 93 ? -2.1 8.508 12.172 1 96.75 93 GLY A C 1
ATOM 738 O O . GLY A 1 93 ? -1.39 7.758 11.492 1 96.75 93 GLY A O 1
ATOM 739 N N . THR A 1 94 ? -1.767 9.711 12.438 1 95.62 94 THR A N 1
ATOM 740 C CA . THR A 1 94 ? -0.435 10.258 12.188 1 95.62 94 THR A CA 1
ATOM 741 C C . THR A 1 94 ? -0.002 11.172 13.336 1 95.62 94 THR A C 1
ATOM 743 O O . THR A 1 94 ? -0.841 11.781 13.992 1 95.62 94 THR A O 1
ATOM 746 N N . HIS A 1 95 ? 1.295 11.18 13.539 1 94.56 95 HIS A N 1
ATOM 747 C CA . HIS A 1 95 ? 1.838 12.023 14.602 1 94.56 95 HIS A CA 1
ATOM 748 C C . HIS A 1 95 ? 2.463 13.297 14.031 1 94.56 95 HIS A C 1
ATOM 750 O O . HIS A 1 95 ? 3.258 13.234 13.094 1 94.56 95 HIS A O 1
ATOM 756 N N . ILE A 1 96 ? 2.051 14.359 14.578 1 95.81 96 ILE A N 1
ATOM 757 C CA . ILE A 1 96 ? 2.607 15.664 14.242 1 95.81 96 ILE A CA 1
ATOM 758 C C . ILE A 1 96 ? 3.512 16.156 15.375 1 95.81 96 ILE A C 1
ATOM 760 O O . ILE A 1 96 ? 3.045 16.391 16.484 1 95.81 96 ILE A O 1
ATOM 764 N N . PRO A 1 97 ? 4.773 16.328 15.094 1 93.88 97 PRO A N 1
ATOM 765 C CA . PRO A 1 97 ? 5.699 16.734 16.141 1 93.88 97 PRO A CA 1
ATOM 766 C C . PRO A 1 97 ? 5.422 18.141 16.672 1 93.88 97 PRO A C 1
ATOM 768 O O . PRO A 1 97 ? 5.156 19.062 15.875 1 93.88 97 PRO A O 1
ATOM 771 N N . ILE A 1 98 ? 5.562 18.297 18.016 1 94.94 98 ILE A N 1
ATOM 772 C CA . ILE A 1 98 ? 5.273 19.594 18.609 1 94.94 98 ILE A CA 1
ATOM 773 C C . ILE A 1 98 ? 6.277 19.891 19.734 1 94.94 98 ILE A C 1
ATOM 775 O O . ILE A 1 98 ? 6.977 18.984 20.188 1 94.94 98 ILE A O 1
ATOM 779 N N . THR A 1 99 ? 6.355 21.172 20.047 1 91.5 99 THR A N 1
ATOM 780 C CA . THR A 1 99 ? 7.066 21.609 21.234 1 91.5 99 THR A CA 1
ATOM 781 C C . THR A 1 99 ? 6.09 21.891 22.375 1 91.5 99 THR A C 1
ATOM 783 O O . THR A 1 99 ? 5.137 22.656 22.203 1 91.5 99 THR A O 1
ATOM 786 N N . VAL A 1 100 ? 6.309 21.25 23.469 1 91.5 100 VAL A N 1
ATOM 787 C CA . VAL A 1 100 ? 5.414 21.406 24.609 1 91.5 100 VAL A CA 1
ATOM 788 C C . VAL A 1 100 ? 6.203 21.906 25.812 1 91.5 100 VAL A C 1
ATOM 790 O O . VAL A 1 100 ? 7.418 21.719 25.891 1 91.5 100 VAL A O 1
ATOM 793 N N . PRO A 1 101 ? 5.5 22.641 26.656 1 87.25 101 PRO A N 1
ATOM 794 C CA . PRO A 1 101 ? 6.176 23.047 27.891 1 87.25 101 PRO A CA 1
ATOM 795 C C . PRO A 1 101 ? 6.617 21.859 28.734 1 87.25 101 PRO A C 1
ATOM 797 O O . PRO A 1 101 ? 6.141 20.734 28.531 1 87.25 101 PRO A O 1
ATOM 800 N N . GLU A 1 102 ? 7.492 22.156 29.578 1 86.31 102 GLU A N 1
ATOM 801 C CA . GLU A 1 102 ? 8.039 21.109 30.438 1 86.31 102 GLU A CA 1
ATOM 802 C C . GLU A 1 102 ? 6.941 20.469 31.281 1 86.31 102 GLU A C 1
ATOM 804 O O . GLU A 1 102 ? 6.965 19.25 31.516 1 86.31 102 GLU A O 1
ATOM 809 N N . GLU A 1 103 ? 6.078 21.312 31.656 1 87.94 103 GLU A N 1
ATOM 810 C CA . GLU A 1 103 ? 4.965 20.781 32.406 1 87.94 103 GLU A CA 1
ATOM 811 C C . GLU A 1 103 ? 4.008 19.984 31.531 1 87.94 103 GLU A C 1
ATOM 813 O O . GLU A 1 103 ? 3.482 20.516 30.547 1 87.94 103 GLU A O 1
ATOM 818 N N . GLY A 1 104 ? 3.893 18.703 31.766 1 86.5 104 GLY A N 1
ATOM 819 C CA . GLY A 1 104 ? 2.959 17.891 31 1 86.5 104 GLY A CA 1
ATOM 820 C C . GLY A 1 104 ? 3.58 17.266 29.781 1 86.5 104 GLY A C 1
ATOM 821 O O . GLY A 1 104 ? 2.873 16.703 28.922 1 86.5 104 GLY A O 1
ATOM 822 N N . TYR A 1 105 ? 4.797 17.359 29.672 1 88.81 105 TYR A N 1
ATOM 823 C CA . TYR A 1 105 ? 5.582 16.891 28.531 1 88.81 105 TYR A CA 1
ATOM 824 C C . TYR A 1 105 ? 5.32 15.406 28.266 1 88.81 105 TYR A C 1
ATOM 826 O O . TYR A 1 105 ? 5.203 14.992 27.109 1 88.81 105 TYR A O 1
ATOM 834 N N . ARG A 1 106 ? 5.109 14.641 29.266 1 90.94 106 ARG A N 1
ATOM 835 C CA . ARG A 1 106 ? 5.008 13.188 29.172 1 90.94 106 ARG A CA 1
ATOM 836 C C . ARG A 1 106 ? 3.738 12.781 28.422 1 90.94 106 ARG A C 1
ATOM 838 O O . ARG A 1 106 ? 3.715 11.758 27.734 1 90.94 106 ARG A O 1
ATOM 845 N N . ASP A 1 107 ? 2.717 13.586 28.609 1 93.56 107 ASP A N 1
ATOM 846 C CA . ASP A 1 107 ? 1.444 13.297 27.953 1 93.56 107 ASP A CA 1
ATOM 847 C C . ASP A 1 107 ? 1.588 13.32 26.438 1 93.56 107 ASP A C 1
ATOM 849 O O . ASP A 1 107 ? 0.808 12.688 25.719 1 93.56 107 ASP A O 1
ATOM 853 N N . PHE A 1 108 ? 2.617 14 26.031 1 95.69 108 PHE A N 1
ATOM 854 C CA . PHE A 1 108 ? 2.709 14.219 24.594 1 95.69 108 PHE A CA 1
ATOM 855 C C . PHE A 1 108 ? 3.773 13.32 23.984 1 95.69 108 PHE A C 1
ATOM 857 O O . PHE A 1 108 ? 3.984 13.336 22.766 1 95.69 108 PHE A O 1
ATOM 864 N N . VAL A 1 109 ? 4.41 12.484 24.734 1 94.56 109 VAL A N 1
ATOM 865 C CA . VAL A 1 109 ? 5.453 11.602 24.234 1 94.56 109 VAL A CA 1
ATOM 866 C C . VAL A 1 109 ? 4.82 10.383 23.562 1 94.56 109 VAL A C 1
ATOM 868 O O . VAL A 1 109 ? 4.055 9.648 24.188 1 94.56 109 VAL A O 1
ATOM 871 N N . ASN A 1 110 ? 5.078 10.219 22.281 1 92.5 110 ASN A N 1
ATOM 872 C CA . ASN A 1 110 ? 4.516 9.086 21.562 1 92.5 110 ASN A CA 1
ATOM 873 C C . ASN A 1 110 ? 5.367 7.832 21.734 1 92.5 110 ASN A C 1
ATOM 875 O O . ASN A 1 110 ? 6.363 7.844 22.453 1 92.5 110 ASN A O 1
ATOM 879 N N . ARG A 1 111 ? 4.949 6.75 21.078 1 87.62 111 ARG A N 1
ATOM 880 C CA . ARG A 1 111 ? 5.59 5.449 21.234 1 87.62 111 ARG A CA 1
ATOM 881 C C . ARG A 1 111 ? 7.035 5.488 20.75 1 87.62 111 ARG A C 1
ATOM 883 O O . ARG A 1 111 ? 7.855 4.664 21.172 1 87.62 111 ARG A O 1
ATOM 890 N N . LYS A 1 112 ? 7.332 6.422 19.953 1 85.31 112 LYS A N 1
ATOM 891 C CA . LYS A 1 112 ? 8.68 6.531 19.391 1 85.31 112 LYS A CA 1
ATOM 892 C C . LYS A 1 112 ? 9.562 7.406 20.266 1 85.31 112 LYS A C 1
ATOM 894 O O . LYS A 1 112 ? 10.75 7.582 19.984 1 85.31 112 LYS A O 1
ATOM 899 N N . GLY A 1 113 ? 9.016 8.094 21.219 1 88 113 GLY A N 1
ATOM 900 C CA . GLY A 1 113 ? 9.82 8.789 22.219 1 88 113 GLY A CA 1
ATOM 901 C C . GLY A 1 113 ? 9.898 10.281 22 1 88 113 GLY A C 1
ATOM 902 O O . GLY A 1 113 ? 10.711 10.969 22.609 1 88 113 GLY A O 1
ATOM 903 N N . TRP A 1 114 ? 9.117 10.789 21.078 1 89.06 114 TRP A N 1
ATOM 904 C CA . TRP A 1 114 ? 9.125 12.234 20.875 1 89.06 114 TRP A CA 1
ATOM 905 C C . TRP A 1 114 ? 7.723 12.812 21.016 1 89.06 114 TRP A C 1
ATOM 907 O O . TRP A 1 114 ? 6.734 12.07 20.984 1 89.06 114 TRP A O 1
ATOM 917 N N . THR A 1 115 ? 7.625 14.133 21.297 1 93.75 115 THR A N 1
ATOM 918 C CA . THR A 1 115 ? 6.355 14.773 21.609 1 93.75 115 THR A CA 1
ATOM 919 C C . THR A 1 115 ? 5.57 15.078 20.328 1 93.75 115 THR A C 1
ATOM 921 O O . THR A 1 115 ? 6.133 15.586 19.359 1 93.75 115 THR A O 1
ATOM 924 N N . SER A 1 116 ? 4.258 14.734 20.391 1 95.5 116 SER A N 1
ATOM 925 C CA . SER A 1 116 ? 3.438 14.938 19.203 1 95.5 116 SER A CA 1
ATOM 926 C C . SER A 1 116 ? 1.959 15.031 19.562 1 95.5 116 SER A C 1
ATOM 928 O O . SER A 1 116 ? 1.569 14.758 20.703 1 95.5 116 SER A O 1
ATOM 930 N N . TYR A 1 117 ? 1.186 15.594 18.625 1 96.56 117 TYR A N 1
ATOM 931 C CA . TYR A 1 117 ? -0.245 15.312 18.578 1 96.56 117 TYR A CA 1
ATOM 932 C C . TYR A 1 117 ? -0.531 14.047 17.781 1 96.56 117 TYR A C 1
ATOM 934 O O . TYR A 1 117 ? 0.106 13.805 16.75 1 96.56 117 TYR A O 1
ATOM 942 N N . ASN A 1 118 ? -1.462 13.203 18.281 1 97.12 118 ASN A N 1
ATOM 943 C CA . ASN A 1 118 ? -1.993 12.086 17.516 1 97.12 118 ASN A CA 1
ATOM 944 C C . ASN A 1 118 ? -3.252 12.477 16.75 1 97.12 118 ASN A C 1
ATOM 946 O O . ASN A 1 118 ? -4.301 12.711 17.344 1 97.12 118 ASN A O 1
ATOM 950 N N . VAL A 1 119 ? -3.141 12.516 15.414 1 97.94 119 VAL A N 1
ATOM 951 C CA . VAL A 1 119 ? -4.215 12.977 14.539 1 97.94 119 VAL A CA 1
ATOM 952 C C . VAL A 1 119 ? -4.828 11.789 13.805 1 97.94 119 VAL A C 1
ATOM 954 O O . VAL A 1 119 ? -4.117 11.023 13.141 1 97.94 119 VAL A O 1
ATOM 957 N N . GLN A 1 120 ? -6.117 11.625 13.953 1 98.38 120 GLN A N 1
ATOM 958 C CA . GLN A 1 120 ? -6.84 10.594 13.219 1 98.38 120 GLN A CA 1
ATOM 959 C C . GLN A 1 120 ? -7.574 11.188 12.016 1 98.38 120 GLN A C 1
ATOM 961 O O . GLN A 1 120 ? -8.188 12.25 12.125 1 98.38 120 GLN A O 1
ATOM 966 N N . ALA A 1 121 ? -7.52 10.5 10.891 1 98.56 121 ALA A N 1
ATOM 967 C CA . ALA A 1 121 ? -8.25 11 9.727 1 98.56 121 ALA A CA 1
ATOM 968 C C . ALA A 1 121 ? -8.82 9.844 8.906 1 98.56 121 ALA A C 1
ATOM 970 O O . ALA A 1 121 ? -8.336 8.719 8.992 1 98.56 121 ALA A O 1
ATOM 971 N N . ILE A 1 122 ? -9.891 10.109 8.211 1 98.62 122 ILE A N 1
ATOM 972 C CA . ILE A 1 122 ? -10.414 9.258 7.145 1 98.62 122 ILE A CA 1
ATOM 973 C C . ILE A 1 122 ? -10.125 9.898 5.789 1 98.62 122 ILE A C 1
ATOM 975 O O . ILE A 1 122 ? -10.359 11.094 5.598 1 98.62 122 ILE A O 1
ATOM 979 N N . VAL A 1 123 ? -9.641 9.094 4.918 1 98.69 123 VAL A N 1
ATOM 980 C CA . VAL A 1 123 ? -9.258 9.578 3.598 1 98.69 123 VAL A CA 1
ATOM 981 C C . VAL A 1 123 ? -9.938 8.742 2.518 1 98.69 123 VAL A C 1
ATOM 983 O O . VAL A 1 123 ? -10.047 7.523 2.646 1 98.69 123 VAL A O 1
ATOM 986 N N . ASP A 1 124 ? -10.375 9.398 1.476 1 98.25 124 ASP A N 1
ATOM 987 C CA . ASP A 1 124 ? -11 8.664 0.381 1 98.25 124 ASP A CA 1
ATOM 988 C C . ASP A 1 124 ? -9.961 8.203 -0.64 1 98.25 124 ASP A C 1
ATOM 990 O O . ASP A 1 124 ? -8.758 8.281 -0.385 1 98.25 124 ASP A O 1
ATOM 994 N N . HIS A 1 125 ? -10.438 7.703 -1.802 1 95.56 125 HIS A N 1
ATOM 995 C CA . HIS A 1 125 ? -9.586 7.07 -2.803 1 95.56 125 HIS A CA 1
ATOM 996 C C . HIS A 1 125 ? -8.656 8.086 -3.457 1 95.56 125 HIS A C 1
ATOM 998 O O . HIS A 1 125 ? -7.625 7.715 -4.02 1 95.56 125 HIS A O 1
ATOM 1004 N N . ASN A 1 126 ? -9.031 9.328 -3.332 1 92.88 126 ASN A N 1
ATOM 1005 C CA . ASN A 1 126 ? -8.266 10.375 -4 1 92.88 126 ASN A CA 1
ATOM 1006 C C . ASN A 1 126 ? -7.371 11.125 -3.02 1 92.88 126 ASN A C 1
ATOM 1008 O O . ASN A 1 126 ? -6.754 12.125 -3.383 1 92.88 126 ASN A O 1
ATOM 1012 N N . GLY A 1 127 ? -7.352 10.719 -1.826 1 95.12 127 GLY A N 1
ATOM 1013 C CA . GLY A 1 127 ? -6.465 11.336 -0.852 1 95.12 127 GLY A CA 1
ATOM 1014 C C . GLY A 1 127 ? -7.078 12.539 -0.166 1 95.12 127 GLY A C 1
ATOM 1015 O O . GLY A 1 127 ? -6.367 13.352 0.429 1 95.12 127 GLY A O 1
ATOM 1016 N N . ARG A 1 128 ? -8.359 12.68 -0.305 1 97.25 128 ARG A N 1
ATOM 1017 C CA . ARG A 1 128 ? -9.055 13.766 0.377 1 97.25 128 ARG A CA 1
ATOM 1018 C C . ARG A 1 128 ? -9.391 13.383 1.814 1 97.25 128 ARG A C 1
ATOM 1020 O O . ARG A 1 128 ? -9.906 12.297 2.068 1 97.25 128 ARG A O 1
ATOM 1027 N N . PHE A 1 129 ? -9.086 14.344 2.672 1 98.62 129 PHE A N 1
ATOM 1028 C CA . PHE A 1 129 ? -9.477 14.141 4.062 1 98.62 129 PHE A CA 1
ATOM 1029 C C . PHE A 1 129 ? -10.977 14.359 4.238 1 98.62 129 PHE A C 1
ATOM 1031 O O . PHE A 1 129 ? -11.484 15.453 3.977 1 98.62 129 PHE A O 1
ATOM 1038 N N . ARG A 1 130 ? -11.633 13.328 4.676 1 98.19 130 ARG A N 1
ATOM 1039 C CA . ARG A 1 130 ? -13.086 13.383 4.812 1 98.19 130 ARG A CA 1
ATOM 1040 C C . ARG A 1 130 ? -13.492 13.609 6.266 1 98.19 130 ARG A C 1
ATOM 1042 O O . ARG A 1 130 ? -14.578 14.109 6.539 1 98.19 130 ARG A O 1
ATOM 1049 N N . ASN A 1 131 ? -12.703 13.25 7.137 1 98 131 ASN A N 1
ATOM 1050 C CA . ASN A 1 131 ? -12.852 13.422 8.578 1 98 131 ASN A CA 1
ATOM 1051 C C . ASN A 1 131 ? -11.5 13.578 9.266 1 98 131 ASN A C 1
ATOM 1053 O O . ASN A 1 131 ? -10.539 12.883 8.922 1 98 131 ASN A O 1
ATOM 1057 N N . VAL A 1 132 ? -11.406 14.508 10.18 1 98.19 132 VAL A N 1
ATOM 1058 C CA . VAL A 1 132 ? -10.156 14.758 10.898 1 98.19 132 VAL A CA 1
ATOM 1059 C C . VAL A 1 132 ? -10.453 15 12.375 1 98.19 132 VAL A C 1
ATOM 1061 O O . VAL A 1 132 ? -11.359 15.758 12.719 1 98.19 132 VAL A O 1
ATOM 1064 N N . PHE A 1 133 ? -9.766 14.344 13.203 1 97.69 133 PHE A N 1
ATOM 1065 C CA . PHE A 1 133 ? -9.844 14.484 14.648 1 97.69 133 PHE A CA 1
ATOM 1066 C C . PHE A 1 133 ? -8.461 14.688 15.258 1 97.69 133 PHE A C 1
ATOM 1068 O O . PHE A 1 133 ? -7.707 13.727 15.414 1 97.69 133 PHE A O 1
ATOM 1075 N N . ALA A 1 134 ? -8.141 15.914 15.586 1 96.62 134 ALA A N 1
ATOM 1076 C CA . ALA A 1 134 ? -6.805 16.297 16.031 1 96.62 134 ALA A CA 1
ATOM 1077 C C . ALA A 1 134 ? -6.852 16.906 17.438 1 96.62 134 ALA A C 1
ATOM 1079 O O . ALA A 1 134 ? -6.621 18.094 17.609 1 96.62 134 ALA A O 1
ATOM 1080 N N . LYS A 1 135 ? -7.078 16.141 18.453 1 95.06 135 LYS A N 1
ATOM 1081 C CA . LYS A 1 135 ? -7.25 16.688 19.797 1 95.06 135 LYS A CA 1
ATOM 1082 C C . LYS A 1 135 ? -6.391 15.938 20.812 1 95.06 135 LYS A C 1
ATOM 1084 O O . LYS A 1 135 ? -6.219 16.391 21.938 1 95.06 135 LYS A O 1
ATOM 1089 N N . HIS A 1 136 ? -5.789 14.875 20.422 1 96.88 136 HIS A N 1
ATOM 1090 C CA . HIS A 1 136 ? -5.188 14.008 21.422 1 96.88 136 HIS A CA 1
ATOM 1091 C C . HIS A 1 136 ? -3.668 14.125 21.422 1 96.88 136 HIS A C 1
ATOM 1093 O O . HIS A 1 136 ? -3.055 14.242 20.359 1 96.88 136 HIS A O 1
ATOM 1099 N N . PRO A 1 137 ? -3.1 14.117 22.641 1 96.81 137 PRO A N 1
ATOM 1100 C CA . PRO A 1 137 ? -1.639 14.07 22.734 1 96.81 137 PRO A CA 1
ATOM 1101 C C . PRO A 1 137 ? -1.055 12.758 22.203 1 96.81 137 PRO A C 1
ATOM 1103 O O . PRO A 1 137 ? -1.777 11.773 22.062 1 96.81 137 PRO A O 1
ATOM 1106 N N . GLY A 1 138 ? 0.18 12.797 21.969 1 95.88 138 GLY A N 1
ATOM 1107 C CA . GLY A 1 138 ? 0.871 11.711 21.281 1 95.88 138 GLY A CA 1
ATOM 1108 C C . GLY A 1 138 ? 0.91 10.43 22.094 1 95.88 138 GLY A C 1
ATOM 1109 O O . GLY A 1 138 ? 1.17 9.352 21.547 1 95.88 138 GLY A O 1
ATOM 1110 N N . SER A 1 139 ? 0.627 10.516 23.359 1 95.94 139 SER A N 1
ATOM 1111 C CA . SER A 1 139 ? 0.688 9.32 24.203 1 95.94 139 SER A CA 1
ATOM 1112 C C . SER A 1 139 ? -0.55 8.453 24.016 1 95.94 139 SER A C 1
ATOM 1114 O O . SER A 1 139 ? -0.557 7.281 24.406 1 95.94 139 SER A O 1
ATOM 1116 N N . VAL A 1 140 ? -1.613 8.977 23.469 1 96.25 140 VAL A N 1
ATOM 1117 C CA . VAL A 1 140 ? -2.869 8.25 23.312 1 96.25 140 VAL A CA 1
ATOM 1118 C C . VAL A 1 140 ? -2.805 7.375 22.062 1 96.25 140 VAL A C 1
ATOM 1120 O O . VAL A 1 140 ? -2.43 7.844 20.984 1 96.25 140 VAL A O 1
ATOM 1123 N N . HIS A 1 141 ? -3.193 6.09 22.141 1 94.5 141 HIS A N 1
ATOM 1124 C CA . HIS A 1 141 ? -3.109 5.16 21.031 1 94.5 141 HIS A CA 1
ATOM 1125 C C . HIS A 1 141 ? -4.27 5.355 20.062 1 94.5 141 HIS A C 1
ATOM 1127 O O . HIS A 1 141 ? -5.312 5.895 20.438 1 94.5 141 HIS A O 1
ATOM 1133 N N . ASP A 1 142 ? -4.172 4.887 18.922 1 93.62 142 ASP A N 1
ATOM 1134 C CA . ASP A 1 142 ? -5.109 5.094 17.828 1 93.62 142 ASP A CA 1
ATOM 1135 C C . ASP A 1 142 ? -6.512 4.621 18.203 1 93.62 142 ASP A C 1
ATOM 1137 O O . ASP A 1 142 ? -7.5 5.297 17.906 1 93.62 142 ASP A O 1
ATOM 1141 N N . ALA A 1 143 ? -6.586 3.469 18.797 1 93.88 143 ALA A N 1
ATOM 1142 C CA . ALA A 1 143 ? -7.887 2.922 19.188 1 93.88 143 ALA A CA 1
ATOM 1143 C C . ALA A 1 143 ? -8.609 3.846 20.156 1 93.88 143 ALA A C 1
ATOM 1145 O O . ALA A 1 143 ? -9.828 4.012 20.078 1 93.88 143 ALA A O 1
ATOM 1146 N N . ALA A 1 144 ? -7.859 4.418 21.047 1 95.5 144 ALA A N 1
ATOM 1147 C CA . ALA A 1 144 ? -8.445 5.336 22.031 1 95.5 144 ALA A CA 1
ATOM 1148 C C . ALA A 1 144 ? -8.883 6.641 21.359 1 95.5 144 ALA A C 1
ATOM 1150 O O . ALA A 1 144 ? -9.945 7.176 21.688 1 95.5 144 ALA A O 1
ATOM 1151 N N . VAL A 1 145 ? -8.062 7.121 20.531 1 97.19 145 VAL A N 1
ATOM 1152 C CA . VAL A 1 145 ? -8.438 8.312 19.766 1 97.19 145 VAL A CA 1
ATOM 1153 C C . VAL A 1 145 ? -9.734 8.055 19.016 1 97.19 145 VAL A C 1
ATOM 1155 O O . VAL A 1 145 ? -10.641 8.891 19.016 1 97.19 145 VAL A O 1
ATOM 1158 N N . PHE A 1 146 ? -9.828 6.902 18.422 1 98 146 PHE A N 1
ATOM 1159 C CA . PHE A 1 146 ? -10.992 6.52 17.641 1 98 146 PHE A CA 1
ATOM 1160 C C . PHE A 1 146 ? -12.25 6.523 18.5 1 98 146 PHE A C 1
ATOM 1162 O O . PHE A 1 146 ? -13.281 7.066 18.094 1 98 146 PHE A O 1
ATOM 1169 N N . LYS A 1 147 ? -12.234 6 19.656 1 96.62 147 LYS A N 1
ATOM 1170 C CA . LYS A 1 147 ? -13.383 5.902 20.547 1 96.62 147 LYS A CA 1
ATOM 1171 C C . LYS A 1 147 ? -13.891 7.285 20.938 1 96.62 147 LYS A C 1
ATOM 1173 O O . LYS A 1 147 ? -15.086 7.469 21.188 1 96.62 147 LYS A O 1
ATOM 1178 N N . ASP A 1 148 ? -12.969 8.25 20.906 1 96.56 148 ASP A N 1
ATOM 1179 C CA . ASP A 1 148 ? -13.328 9.617 21.297 1 96.56 148 ASP A CA 1
ATOM 1180 C C . ASP A 1 148 ? -13.766 10.43 20.078 1 96.56 148 ASP A C 1
ATOM 1182 O O . ASP A 1 148 ? -14.273 11.539 20.219 1 96.56 148 ASP A O 1
ATOM 1186 N N . SER A 1 149 ? -13.656 9.867 18.969 1 95.94 149 SER A N 1
ATOM 1187 C CA . SER A 1 149 ? -13.875 10.609 17.734 1 95.94 149 SER A CA 1
ATOM 1188 C C . SER A 1 149 ? -15.367 10.781 17.453 1 95.94 149 SER A C 1
ATOM 1190 O O . SER A 1 149 ? -16.188 10.008 17.938 1 95.94 149 SER A O 1
ATOM 1192 N N . THR A 1 150 ? -15.633 11.844 16.656 1 92.75 150 THR A N 1
ATOM 1193 C CA . THR A 1 150 ? -17 12.094 16.219 1 92.75 150 THR A CA 1
ATOM 1194 C C . THR A 1 150 ? -17.5 10.961 15.328 1 92.75 150 THR A C 1
ATOM 1196 O O . THR A 1 150 ? -18.688 10.625 15.352 1 92.75 150 THR A O 1
ATOM 1199 N N . LEU A 1 151 ? -16.672 10.398 14.633 1 94.12 151 LEU A N 1
ATOM 1200 C CA . LEU A 1 151 ? -17.031 9.297 13.75 1 94.12 151 LEU A CA 1
ATOM 1201 C C . LEU A 1 151 ? -17.594 8.125 14.555 1 94.12 151 LEU A C 1
ATOM 1203 O O . LEU A 1 151 ? -18.625 7.559 14.195 1 94.12 151 LEU A O 1
ATOM 1207 N N . TYR A 1 152 ? -16.844 7.734 15.531 1 95.62 152 TYR A N 1
ATOM 1208 C CA . TYR A 1 152 ? -17.266 6.602 16.344 1 95.62 152 TYR A CA 1
ATOM 1209 C C . TYR A 1 152 ? -18.609 6.875 17.016 1 95.62 152 TYR A C 1
ATOM 1211 O O . TYR A 1 152 ? -19.516 6.031 16.984 1 95.62 152 TYR A O 1
ATOM 1219 N N . LYS A 1 153 ? -18.734 8.062 17.5 1 95.44 153 LYS A N 1
ATOM 1220 C CA . LYS A 1 153 ? -19.906 8.422 18.297 1 95.44 153 LYS A CA 1
ATOM 1221 C C . LYS A 1 153 ? -21.141 8.633 17.406 1 95.44 153 LYS A C 1
ATOM 1223 O O . LYS A 1 153 ? -22.266 8.391 17.844 1 95.44 153 LYS A O 1
ATOM 1228 N N . HIS A 1 154 ? -20.891 9.047 16.172 1 95.88 154 HIS A N 1
ATOM 1229 C CA . HIS A 1 154 ? -22 9.414 15.312 1 95.88 154 HIS A CA 1
ATOM 1230 C C . HIS A 1 154 ? -21.922 8.695 13.969 1 95.88 154 HIS A C 1
ATOM 1232 O O . HIS A 1 154 ? -22.266 9.266 12.93 1 95.88 154 HIS A O 1
ATOM 1238 N N . SER A 1 155 ? -21.391 7.461 13.969 1 95 155 SER A N 1
ATOM 1239 C CA . SER A 1 155 ? -21.156 6.711 12.742 1 95 155 SER A CA 1
ATOM 1240 C C . SER A 1 155 ? -22.438 6.551 11.938 1 95 155 SER A C 1
ATOM 1242 O O . SER A 1 155 ? -22.438 6.664 10.711 1 95 155 SER A O 1
ATOM 1244 N N . GLN A 1 156 ? -23.609 6.328 12.562 1 94.12 156 GLN A N 1
ATOM 1245 C CA . GLN A 1 156 ? -24.875 6.082 11.898 1 94.12 156 GLN A CA 1
ATOM 1246 C C . GLN A 1 156 ? -25.359 7.32 11.141 1 94.12 156 GLN A C 1
ATOM 1248 O O . GLN A 1 156 ? -26.031 7.211 10.117 1 94.12 156 GLN A O 1
ATOM 1253 N N . GLU A 1 157 ? -24.938 8.461 11.664 1 94.31 157 GLU A N 1
ATOM 1254 C CA . GLU A 1 157 ? -25.344 9.727 11.055 1 94.31 157 GLU A CA 1
ATOM 1255 C C . GLU A 1 157 ? -24.359 10.148 9.961 1 94.31 157 GLU A C 1
ATOM 1257 O O . GLU A 1 157 ? -24.75 10.758 8.969 1 94.31 157 GLU A O 1
ATOM 1262 N N . ILE A 1 158 ? -23.156 9.797 10.172 1 94.12 158 ILE A N 1
ATOM 1263 C CA . ILE A 1 158 ? -22.078 10.336 9.344 1 94.12 158 ILE A CA 1
ATOM 1264 C C . ILE A 1 158 ? -21.844 9.422 8.141 1 94.12 158 ILE A C 1
ATOM 1266 O O . ILE A 1 158 ? -21.562 9.898 7.039 1 94.12 158 ILE A O 1
ATOM 1270 N N . ILE A 1 159 ? -21.969 8.133 8.273 1 96.62 159 ILE A N 1
ATOM 1271 C CA . ILE A 1 159 ? -21.797 7.168 7.191 1 96.62 159 ILE A CA 1
ATOM 1272 C C . ILE A 1 159 ? -23.141 6.887 6.523 1 96.62 159 ILE A C 1
ATOM 1274 O O . ILE A 1 159 ? -24.094 6.48 7.184 1 96.62 159 ILE A O 1
ATOM 1278 N N . PRO A 1 160 ? -23.172 7.102 5.219 1 97 160 PRO A N 1
ATOM 1279 C CA . PRO A 1 160 ? -24.438 6.801 4.535 1 97 160 PRO A CA 1
ATOM 1280 C C . PRO A 1 160 ? -24.891 5.359 4.746 1 97 160 PRO A C 1
ATOM 1282 O O . PRO A 1 160 ? -24.062 4.441 4.766 1 97 160 PRO A O 1
ATOM 1285 N N . GLN A 1 161 ? -26.25 5.242 4.91 1 95.44 161 GLN A N 1
ATOM 1286 C CA . GLN A 1 161 ? -26.812 3.932 5.219 1 95.44 161 GLN A CA 1
ATOM 1287 C C . GLN A 1 161 ? -27.344 3.25 3.959 1 95.44 161 GLN A C 1
ATOM 1289 O O . GLN A 1 161 ? -28.531 3.354 3.641 1 95.44 161 GLN A O 1
ATOM 1294 N N . MET A 1 162 ? -26.547 2.635 3.178 1 94.38 162 MET A N 1
ATOM 1295 C CA . MET A 1 162 ? -26.906 1.871 1.986 1 94.38 162 MET A CA 1
ATOM 1296 C C . MET A 1 162 ? -26.141 0.549 1.94 1 94.38 162 MET A C 1
ATOM 1298 O O . MET A 1 162 ? -24.969 0.491 2.303 1 94.38 162 MET A O 1
ATOM 1302 N N . GLU A 1 163 ? -26.875 -0.438 1.51 1 93.88 163 GLU A N 1
ATOM 1303 C CA . GLU A 1 163 ? -26.266 -1.762 1.428 1 93.88 163 GLU A CA 1
ATOM 1304 C C . GLU A 1 163 ? -26.203 -2.25 -0.017 1 93.88 163 GLU A C 1
ATOM 1306 O O . GLU A 1 163 ? -27.094 -1.962 -0.818 1 93.88 163 GLU A O 1
ATOM 1311 N N . LYS A 1 164 ? -25.141 -2.85 -0.3 1 91.94 164 LYS A N 1
ATOM 1312 C CA . LYS A 1 164 ? -25.016 -3.639 -1.523 1 91.94 164 LYS A CA 1
ATOM 1313 C C . LYS A 1 164 ? -25.25 -5.121 -1.246 1 91.94 164 LYS A C 1
ATOM 1315 O O . LYS A 1 164 ? -24.656 -5.684 -0.325 1 91.94 164 LYS A O 1
ATOM 1320 N N . HIS A 1 165 ? -26.172 -5.688 -1.993 1 88.88 165 HIS A N 1
ATOM 1321 C CA . HIS A 1 165 ? -26.469 -7.098 -1.764 1 88.88 165 HIS A CA 1
ATOM 1322 C C . HIS A 1 165 ? -25.594 -7.996 -2.637 1 88.88 165 HIS A C 1
ATOM 1324 O O . HIS A 1 165 ? -25.594 -7.859 -3.861 1 88.88 165 HIS A O 1
ATOM 1330 N N . VAL A 1 166 ? -24.875 -8.789 -1.914 1 81.81 166 VAL A N 1
ATOM 1331 C CA . VAL A 1 166 ? -24.031 -9.797 -2.561 1 81.81 166 VAL A CA 1
ATOM 1332 C C . VAL A 1 166 ? -24.344 -11.18 -1.99 1 81.81 166 VAL A C 1
ATOM 1334 O O . VAL A 1 166 ? -24.219 -11.398 -0.783 1 81.81 166 VAL A O 1
ATOM 1337 N N . ASN A 1 167 ? -24.672 -12.141 -2.793 1 81.81 167 ASN A N 1
ATOM 1338 C CA . ASN A 1 167 ? -25.047 -13.484 -2.371 1 81.81 167 ASN A CA 1
ATOM 1339 C C . ASN A 1 167 ? -26.031 -13.453 -1.217 1 81.81 167 ASN A C 1
ATOM 1341 O O . ASN A 1 167 ? -25.875 -14.172 -0.226 1 81.81 167 ASN A O 1
ATOM 1345 N N . GLY A 1 168 ? -26.906 -12.555 -1.229 1 82.88 168 GLY A N 1
ATOM 1346 C CA . GLY A 1 168 ? -27.984 -12.477 -0.253 1 82.88 168 GLY A CA 1
ATOM 1347 C C . GLY A 1 168 ? -27.609 -11.719 1.002 1 82.88 168 GLY A C 1
ATOM 1348 O O . GLY A 1 168 ? -28.422 -11.57 1.919 1 82.88 168 GLY A O 1
ATOM 1349 N N . GLN A 1 169 ? -26.469 -11.32 1.057 1 85.19 169 GLN A N 1
ATOM 1350 C CA . GLN A 1 169 ? -26.016 -10.586 2.229 1 85.19 169 GLN A CA 1
ATOM 1351 C C . GLN A 1 169 ? -25.828 -9.102 1.909 1 85.19 169 GLN A C 1
ATOM 1353 O O . GLN A 1 169 ? -25.266 -8.75 0.872 1 85.19 169 GLN A O 1
ATOM 1358 N N . GLY A 1 170 ? -26.375 -8.289 2.82 1 90.25 170 GLY A N 1
ATOM 1359 C CA . GLY A 1 170 ? -26.203 -6.852 2.67 1 90.25 170 GLY A CA 1
ATOM 1360 C C . GLY A 1 170 ? -24.891 -6.344 3.221 1 90.25 170 GLY A C 1
ATOM 1361 O O . GLY A 1 170 ? -24.594 -6.535 4.402 1 90.25 170 GLY A O 1
ATOM 1362 N N . ILE A 1 171 ? -24.172 -5.715 2.354 1 92.19 171 ILE A N 1
ATOM 1363 C CA . ILE A 1 171 ? -22.891 -5.16 2.752 1 92.19 171 ILE A CA 1
ATOM 1364 C C . ILE A 1 171 ? -22.984 -3.639 2.842 1 92.19 171 ILE A C 1
ATOM 1366 O O . ILE A 1 171 ? -23.266 -2.969 1.844 1 92.19 171 ILE A O 1
ATOM 1370 N N . PRO A 1 172 ? -22.781 -3.09 3.984 1 95.75 172 PRO A N 1
ATOM 1371 C CA . PRO A 1 172 ? -22.859 -1.633 4.121 1 95.75 172 PRO A CA 1
ATOM 1372 C C . PRO A 1 172 ? -21.594 -0.934 3.619 1 95.75 172 PRO A C 1
ATOM 1374 O O . PRO A 1 172 ? -20.625 -1.599 3.23 1 95.75 172 PRO A O 1
ATOM 1377 N N . PHE A 1 173 ? -21.688 0.382 3.539 1 97.38 173 PHE A N 1
ATOM 1378 C CA . PHE A 1 173 ? -20.453 1.13 3.338 1 97.38 173 PHE A CA 1
ATOM 1379 C C . PHE A 1 173 ? -19.484 0.915 4.5 1 97.38 173 PHE A C 1
ATOM 1381 O O . PHE A 1 173 ? -19.906 0.859 5.66 1 97.38 173 PHE A O 1
ATOM 1388 N N . MET A 1 174 ? -18.297 0.788 4.172 1 97.06 174 MET A N 1
ATOM 1389 C CA . MET A 1 174 ? -17.328 0.431 5.203 1 97.06 174 MET A CA 1
ATOM 1390 C C . MET A 1 174 ? -16.094 1.34 5.141 1 97.06 174 MET A C 1
ATOM 1392 O O . MET A 1 174 ? -15.789 1.893 4.082 1 97.06 174 MET A O 1
ATOM 1396 N N . ILE A 1 175 ? -15.453 1.474 6.254 1 97.94 175 ILE A N 1
ATOM 1397 C CA . ILE A 1 175 ? -14.156 2.109 6.426 1 97.94 175 ILE A CA 1
ATOM 1398 C C . ILE A 1 175 ? -13.102 1.051 6.746 1 97.94 175 ILE A C 1
ATOM 1400 O O . ILE A 1 175 ? -13.391 0.071 7.441 1 97.94 175 ILE A O 1
ATOM 1404 N N . VAL A 1 176 ? -11.898 1.273 6.23 1 97.94 176 VAL A N 1
ATOM 1405 C CA . VAL A 1 176 ? -10.828 0.311 6.453 1 97.94 176 VAL A CA 1
ATOM 1406 C C . VAL A 1 176 ? -9.805 0.891 7.43 1 97.94 176 VAL A C 1
ATOM 1408 O O . VAL A 1 176 ? -9.383 2.041 7.285 1 97.94 176 VAL A O 1
ATOM 1411 N N . GLY A 1 177 ? -9.438 0.197 8.445 1 96.94 177 GLY A N 1
ATOM 1412 C CA . GLY A 1 177 ? -8.406 0.591 9.398 1 96.94 177 GLY A CA 1
ATOM 1413 C C . GLY A 1 177 ? -7.32 -0.452 9.57 1 96.94 177 GLY A C 1
ATOM 1414 O O . GLY A 1 177 ? -7.438 -1.566 9.055 1 96.94 177 GLY A O 1
ATOM 1415 N N . ASP A 1 178 ? -6.285 -0.059 10.188 1 93.44 178 ASP A N 1
ATOM 1416 C CA . ASP A 1 178 ? -5.238 -1.024 10.508 1 93.44 178 ASP A CA 1
ATOM 1417 C C . ASP A 1 178 ? -5.664 -1.94 11.648 1 93.44 178 ASP A C 1
ATOM 1419 O O . ASP A 1 178 ? -6.754 -1.781 12.203 1 93.44 178 ASP A O 1
ATOM 1423 N N . PRO A 1 179 ? -4.859 -2.91 11.977 1 91.19 179 PRO A N 1
ATOM 1424 C CA . PRO A 1 179 ? -5.266 -3.924 12.961 1 91.19 179 PRO A CA 1
ATOM 1425 C C . PRO A 1 179 ? -5.484 -3.344 14.352 1 91.19 179 PRO A C 1
ATOM 1427 O O . PRO A 1 179 ? -6.109 -3.984 15.203 1 91.19 179 PRO A O 1
ATOM 1430 N N . ALA A 1 180 ? -4.988 -2.18 14.594 1 90.62 180 ALA A N 1
ATOM 1431 C CA . ALA A 1 180 ? -5.133 -1.575 15.914 1 90.62 180 ALA A CA 1
ATOM 1432 C C . ALA A 1 180 ? -6.57 -1.119 16.156 1 90.62 180 ALA A C 1
ATOM 1434 O O . ALA A 1 180 ? -6.977 -0.919 17.297 1 90.62 180 ALA A O 1
ATOM 1435 N N . TYR A 1 181 ? -7.316 -0.928 15.148 1 95.25 181 TYR A N 1
ATOM 1436 C CA . TYR A 1 181 ? -8.703 -0.493 15.273 1 95.25 181 TYR A CA 1
ATOM 1437 C C . TYR A 1 181 ? -9.617 -1.67 15.594 1 95.25 181 TYR A C 1
ATOM 1439 O O . TYR A 1 181 ? -9.289 -2.82 15.297 1 95.25 181 TYR A O 1
ATOM 1447 N N . PRO A 1 182 ? -10.734 -1.401 16.188 1 94.5 182 PRO A N 1
ATOM 1448 C CA . PRO A 1 182 ? -11.695 -2.482 16.422 1 94.5 182 PRO A CA 1
ATOM 1449 C C . PRO A 1 182 ? -12.445 -2.896 15.164 1 94.5 182 PRO A C 1
ATOM 1451 O O . PRO A 1 182 ? -12.484 -2.137 14.188 1 94.5 182 PRO A O 1
ATOM 1454 N N . LEU A 1 183 ? -12.891 -4.129 15.227 1 93.81 183 LEU A N 1
ATOM 1455 C CA . LEU A 1 183 ? -13.805 -4.574 14.18 1 93.81 183 LEU A CA 1
ATOM 1456 C C . LEU A 1 183 ? -15.234 -4.125 14.477 1 93.81 183 LEU A C 1
ATOM 1458 O O . LEU A 1 183 ? -15.742 -4.348 15.578 1 93.81 183 LEU A O 1
ATOM 1462 N N . LEU A 1 184 ? -15.867 -3.42 13.578 1 94.62 184 LEU A N 1
ATOM 1463 C CA . LEU A 1 184 ? -17.25 -2.977 13.641 1 94.62 184 LEU A CA 1
ATOM 1464 C C . LEU A 1 184 ? -17.969 -3.266 12.328 1 94.62 184 LEU A C 1
ATOM 1466 O O . LEU A 1 184 ? -17.328 -3.516 11.305 1 94.62 184 LEU A O 1
ATOM 1470 N N . PRO A 1 185 ? -19.266 -3.283 12.297 1 92.25 185 PRO A N 1
ATOM 1471 C CA . PRO A 1 185 ? -20 -3.547 11.055 1 92.25 185 PRO A CA 1
ATOM 1472 C C . PRO A 1 185 ? -19.578 -2.621 9.914 1 92.25 185 PRO A C 1
ATOM 1474 O O . PRO A 1 185 ? -19.656 -3.006 8.75 1 92.25 185 PRO A O 1
ATOM 1477 N N . TRP A 1 186 ? -19.109 -1.406 10.273 1 95.5 186 TRP A N 1
ATOM 1478 C CA . TRP A 1 186 ? -18.781 -0.42 9.25 1 95.5 186 TRP A CA 1
ATOM 1479 C C . TRP A 1 186 ? -17.281 -0.123 9.258 1 95.5 186 TRP A C 1
ATOM 1481 O O . TRP A 1 186 ? -16.828 0.815 8.602 1 95.5 186 TRP A O 1
ATOM 1491 N N . LEU A 1 187 ? -16.516 -0.874 10.094 1 96.81 187 LEU A N 1
ATOM 1492 C CA . LEU A 1 187 ? -15.07 -0.729 10.18 1 96.81 187 LEU A CA 1
ATOM 1493 C C . LEU A 1 187 ? -14.383 -2.088 10.094 1 96.81 187 LEU A C 1
ATOM 1495 O O . LEU A 1 187 ? -14.43 -2.877 11.039 1 96.81 187 LEU A O 1
ATOM 1499 N N . ILE A 1 188 ? -13.68 -2.268 8.938 1 95.56 188 ILE A N 1
ATOM 1500 C CA . ILE A 1 188 ? -13.023 -3.555 8.742 1 95.56 188 ILE A CA 1
ATOM 1501 C C . ILE A 1 188 ? -11.516 -3.385 8.859 1 95.56 188 ILE A C 1
ATOM 1503 O O . ILE A 1 188 ? -10.992 -2.283 8.68 1 95.56 188 ILE A O 1
ATOM 1507 N N . LYS A 1 189 ? -10.859 -4.359 9.25 1 94.62 189 LYS A N 1
ATOM 1508 C CA . LYS A 1 189 ? -9.414 -4.359 9.461 1 94.62 189 LYS A CA 1
ATOM 1509 C C . LYS A 1 189 ? -8.789 -5.68 9.016 1 94.62 189 LYS A C 1
ATOM 1511 O O . LYS A 1 189 ? -9.5 -6.664 8.797 1 94.62 189 LYS A O 1
ATOM 1516 N N . SER A 1 190 ? -7.512 -5.656 8.836 1 92.5 190 SER A N 1
ATOM 1517 C CA . SER A 1 190 ? -6.797 -6.855 8.406 1 92.5 190 SER A CA 1
ATOM 1518 C C . SER A 1 190 ? -6.77 -7.906 9.508 1 92.5 190 SER A C 1
ATOM 1520 O O . SER A 1 190 ? -6.859 -7.574 10.695 1 92.5 190 SER A O 1
ATOM 1522 N N . TYR A 1 191 ? -6.66 -9.164 9.078 1 88.88 191 TYR A N 1
ATOM 1523 C CA . TYR A 1 191 ? -6.418 -10.258 10.016 1 88.88 191 TYR A CA 1
ATOM 1524 C C . TYR A 1 191 ? -5.016 -10.164 10.609 1 88.88 191 TYR A C 1
ATOM 1526 O O . TYR A 1 191 ? -4.074 -9.75 9.93 1 88.88 191 TYR A O 1
ATOM 1534 N N . SER A 1 192 ? -4.922 -10.43 11.914 1 87.5 192 SER A N 1
ATOM 1535 C CA . SER A 1 192 ? -3.635 -10.398 12.602 1 87.5 192 SER A CA 1
ATOM 1536 C C . SER A 1 192 ? -3.299 -11.758 13.203 1 87.5 192 SER A C 1
ATOM 1538 O O . SER A 1 192 ? -4.152 -12.641 13.266 1 87.5 192 SER A O 1
ATOM 1540 N N . GLY A 1 193 ? -2.037 -11.914 13.633 1 83.69 193 GLY A N 1
ATOM 1541 C CA . GLY A 1 193 ? -1.612 -13.188 14.195 1 83.69 193 GLY A CA 1
ATOM 1542 C C . GLY A 1 193 ? -1.271 -14.219 13.141 1 83.69 193 GLY A C 1
ATOM 1543 O O . GLY A 1 193 ? -0.616 -13.898 12.141 1 83.69 193 GLY A O 1
ATOM 1544 N N . SER A 1 194 ? -1.514 -15.477 13.445 1 83.19 194 SER A N 1
ATOM 1545 C CA . SER A 1 194 ? -1.337 -16.531 12.461 1 83.19 194 SER A CA 1
ATOM 1546 C C . SER A 1 194 ? -2.443 -16.5 11.414 1 83.19 194 SER A C 1
ATOM 1548 O O . SER A 1 194 ? -3.621 -16.656 11.734 1 83.19 194 SER A O 1
ATOM 1550 N N . VAL A 1 195 ? -2.109 -16.203 10.211 1 83.19 195 VAL A N 1
ATOM 1551 C CA . VAL A 1 195 ? -3.104 -16 9.164 1 83.19 195 VAL A CA 1
ATOM 1552 C C . VAL A 1 195 ? -3.025 -17.141 8.148 1 83.19 195 VAL A C 1
ATOM 1554 O O . VAL A 1 195 ? -1.936 -17.609 7.82 1 83.19 195 VAL A O 1
ATOM 1557 N N . SER A 1 196 ? -4.199 -17.625 7.707 1 79.69 196 SER A N 1
ATOM 1558 C CA . SER A 1 196 ? -4.289 -18.578 6.609 1 79.69 196 SER A CA 1
ATOM 1559 C C . SER A 1 196 ? -3.9 -17.938 5.281 1 79.69 196 SER A C 1
ATOM 1561 O O . SER A 1 196 ? -3.816 -16.719 5.176 1 79.69 196 SER A O 1
ATOM 1563 N N . PRO A 1 197 ? -3.625 -18.719 4.301 1 75.75 197 PRO A N 1
ATOM 1564 C CA . PRO A 1 197 ? -3.344 -18.172 2.977 1 75.75 197 PRO A CA 1
ATOM 1565 C C . PRO A 1 197 ? -4.465 -17.266 2.467 1 75.75 197 PRO A C 1
ATOM 1567 O O . PRO A 1 197 ? -4.191 -16.219 1.856 1 75.75 197 PRO A O 1
ATOM 1570 N N . GLU A 1 198 ? -5.66 -17.656 2.736 1 78.19 198 GLU A N 1
ATOM 1571 C CA . GLU A 1 198 ? -6.809 -16.859 2.318 1 78.19 198 GLU A CA 1
ATOM 1572 C C . GLU A 1 198 ? -6.848 -15.523 3.055 1 78.19 198 GLU A C 1
ATOM 1574 O O . GLU A 1 198 ? -7.129 -14.484 2.455 1 78.19 198 GLU A O 1
ATOM 1579 N N . GLU A 1 199 ? -6.52 -15.609 4.289 1 83.69 199 GLU A N 1
ATOM 1580 C CA . GLU A 1 199 ? -6.496 -14.398 5.098 1 83.69 199 GLU A CA 1
ATOM 1581 C C . GLU A 1 199 ? -5.363 -13.469 4.668 1 83.69 199 GLU A C 1
ATOM 1583 O O . GLU A 1 199 ? -5.512 -12.25 4.691 1 83.69 199 GLU A O 1
ATOM 1588 N N . GLU A 1 200 ? -4.309 -14.055 4.34 1 83.81 200 GLU A N 1
ATOM 1589 C CA . GLU A 1 200 ? -3.18 -13.273 3.848 1 83.81 200 GLU A CA 1
ATOM 1590 C C . GLU A 1 200 ? -3.533 -12.547 2.553 1 83.81 200 GLU A C 1
ATOM 1592 O O . GLU A 1 200 ? -3.166 -11.383 2.367 1 83.81 200 GLU A O 1
ATOM 1597 N N . SER A 1 201 ? -4.234 -13.273 1.718 1 82.06 201 SER A N 1
ATOM 1598 C CA . SER A 1 201 ? -4.688 -12.672 0.469 1 82.06 201 SER A CA 1
ATOM 1599 C C . SER A 1 201 ? -5.633 -11.5 0.73 1 82.06 201 SER A C 1
ATOM 1601 O O . SER A 1 201 ? -5.52 -10.453 0.1 1 82.06 201 SER A O 1
ATOM 1603 N N . PHE A 1 202 ? -6.543 -11.75 1.724 1 87.44 202 PHE A N 1
ATOM 1604 C CA . PHE A 1 202 ? -7.461 -10.695 2.119 1 87.44 202 PHE A CA 1
ATOM 1605 C C . PHE A 1 202 ? -6.699 -9.477 2.631 1 87.44 202 PHE A C 1
ATOM 1607 O O . PHE A 1 202 ? -7.02 -8.344 2.275 1 87.44 202 PHE A O 1
ATOM 1614 N N . ASN A 1 203 ? -5.695 -9.695 3.396 1 90.31 203 ASN A N 1
ATOM 1615 C CA . ASN A 1 203 ? -4.883 -8.625 3.957 1 90.31 203 ASN A CA 1
ATOM 1616 C C . ASN A 1 203 ? -4.191 -7.816 2.863 1 90.31 203 ASN A C 1
ATOM 1618 O O . ASN A 1 203 ? -4.07 -6.594 2.969 1 90.31 203 ASN A O 1
ATOM 1622 N N . VAL A 1 204 ? -3.805 -8.461 1.879 1 88.88 204 VAL A N 1
ATOM 1623 C CA . VAL A 1 204 ? -3.107 -7.797 0.784 1 88.88 204 VAL A CA 1
ATOM 1624 C C . VAL A 1 204 ? -4.051 -6.812 0.094 1 88.88 204 VAL A C 1
ATOM 1626 O O . VAL A 1 204 ? -3.686 -5.66 -0.148 1 88.88 204 VAL A O 1
ATOM 1629 N N . TYR A 1 205 ? -5.199 -7.242 -0.169 1 91.06 205 TYR A N 1
ATOM 1630 C CA . TYR A 1 205 ? -6.176 -6.395 -0.847 1 91.06 205 TYR A CA 1
ATOM 1631 C C . TYR A 1 205 ? -6.598 -5.234 0.042 1 91.06 205 TYR A C 1
ATOM 1633 O O . TYR A 1 205 ? -6.727 -4.098 -0.426 1 91.06 205 TYR A O 1
ATOM 1641 N N . LEU A 1 206 ? -6.777 -5.586 1.279 1 94.19 206 LEU A N 1
ATOM 1642 C CA . LEU A 1 206 ? -7.16 -4.539 2.219 1 94.19 206 LEU A CA 1
ATOM 1643 C C . LEU A 1 206 ? -6.07 -3.479 2.326 1 94.19 206 LEU A C 1
ATOM 1645 O O . LEU A 1 206 ? -6.363 -2.281 2.365 1 94.19 206 LEU A O 1
ATOM 1649 N N . ASN A 1 207 ? -4.887 -3.896 2.377 1 93.19 207 ASN A N 1
ATOM 1650 C CA . ASN A 1 207 ? -3.75 -2.992 2.504 1 93.19 207 ASN A CA 1
ATOM 1651 C C . ASN A 1 207 ? -3.613 -2.09 1.28 1 93.19 207 ASN A C 1
ATOM 1653 O O . ASN A 1 207 ? -3.186 -0.939 1.396 1 93.19 207 ASN A O 1
ATOM 1657 N N . SER A 1 208 ? -3.982 -2.633 0.163 1 93.88 208 SER A N 1
ATOM 1658 C CA . SER A 1 208 ? -3.912 -1.818 -1.046 1 93.88 208 SER A CA 1
ATOM 1659 C C . SER A 1 208 ? -4.824 -0.6 -0.947 1 93.88 208 SER A C 1
ATOM 1661 O O . SER A 1 208 ? -4.512 0.462 -1.489 1 93.88 208 SER A O 1
ATOM 1663 N N . ALA A 1 209 ? -5.914 -0.757 -0.206 1 96.12 209 ALA A N 1
ATOM 1664 C CA . ALA A 1 209 ? -6.797 0.382 0.03 1 96.12 209 ALA A CA 1
ATOM 1665 C C . ALA A 1 209 ? -6.156 1.383 0.987 1 96.12 209 ALA A C 1
ATOM 1667 O O . ALA A 1 209 ? -6.246 2.596 0.78 1 96.12 209 ALA A O 1
ATOM 1668 N N . ARG A 1 210 ? -5.477 0.903 1.945 1 96.56 210 ARG A N 1
ATOM 1669 C CA . ARG A 1 210 ? -4.949 1.727 3.027 1 96.56 210 ARG A CA 1
ATOM 1670 C C . ARG A 1 210 ? -3.822 2.627 2.531 1 96.56 210 ARG A C 1
ATOM 1672 O O . ARG A 1 210 ? -3.445 3.588 3.203 1 96.56 210 ARG A O 1
ATOM 1679 N N . VAL A 1 211 ? -3.309 2.311 1.414 1 94.62 211 VAL A N 1
ATOM 1680 C CA . VAL A 1 211 ? -2.246 3.133 0.842 1 94.62 211 VAL A CA 1
ATOM 1681 C C . VAL A 1 211 ? -2.738 4.566 0.67 1 94.62 211 VAL A C 1
ATOM 1683 O O . VAL A 1 211 ? -1.968 5.516 0.824 1 94.62 211 VAL A O 1
ATOM 1686 N N . SER A 1 212 ? -3.996 4.727 0.424 1 95.44 212 SER A N 1
ATOM 1687 C CA . SER A 1 212 ? -4.57 6.047 0.185 1 95.44 212 SER A CA 1
ATOM 1688 C C . SER A 1 212 ? -4.344 6.969 1.377 1 95.44 212 SER A C 1
ATOM 1690 O O . SER A 1 212 ? -3.912 8.117 1.211 1 95.44 212 SER A O 1
ATOM 1692 N N . VAL A 1 213 ? -4.633 6.465 2.559 1 97.62 213 VAL A N 1
ATOM 1693 C CA . VAL A 1 213 ? -4.523 7.309 3.744 1 97.62 213 VAL A CA 1
ATOM 1694 C C . VAL A 1 213 ? -3.051 7.547 4.07 1 97.62 213 VAL A C 1
ATOM 1696 O O . VAL A 1 213 ? -2.674 8.641 4.504 1 97.62 213 VAL A O 1
ATOM 1699 N N . GLU A 1 214 ? -2.246 6.555 3.883 1 95.06 214 GLU A N 1
ATOM 1700 C CA . GLU A 1 214 ? -0.816 6.73 4.121 1 95.06 214 GLU A CA 1
ATOM 1701 C C . GLU A 1 214 ? -0.226 7.781 3.184 1 95.06 214 GLU A C 1
ATOM 1703 O O . GLU A 1 214 ? 0.528 8.656 3.619 1 95.06 214 GLU A O 1
ATOM 1708 N N . MET A 1 215 ? -0.629 7.688 1.954 1 93.12 215 MET A N 1
ATOM 1709 C CA . MET A 1 215 ? -0.158 8.641 0.953 1 93.12 215 MET A CA 1
ATOM 1710 C C . MET A 1 215 ? -0.696 10.039 1.235 1 93.12 215 MET A C 1
ATOM 1712 O O . MET A 1 215 ? 0.003 11.031 1.028 1 93.12 215 MET A O 1
ATOM 1716 N N . ALA A 1 216 ? -1.888 10.086 1.655 1 96.44 216 ALA A N 1
ATOM 1717 C CA . ALA A 1 216 ? -2.492 11.383 1.965 1 96.44 216 ALA A CA 1
ATOM 1718 C C . ALA A 1 216 ? -1.73 12.086 3.084 1 96.44 216 ALA A C 1
ATOM 1720 O O . ALA A 1 216 ? -1.454 13.289 2.994 1 96.44 216 ALA A O 1
ATOM 1721 N N . PHE A 1 217 ? -1.405 11.375 4.141 1 96.25 217 PHE A N 1
ATOM 1722 C CA . PHE A 1 217 ? -0.614 11.961 5.219 1 96.25 217 PHE A CA 1
ATOM 1723 C C . PHE A 1 217 ? 0.748 12.414 4.707 1 96.25 217 PHE A C 1
ATOM 1725 O O . PHE A 1 217 ? 1.245 13.469 5.102 1 96.25 217 PHE A O 1
ATOM 1732 N N . GLY A 1 218 ? 1.325 11.594 3.865 1 90.88 218 GLY A N 1
ATOM 1733 C CA . GLY A 1 218 ? 2.598 11.969 3.273 1 90.88 218 GLY A CA 1
ATOM 1734 C C . GLY A 1 218 ? 2.525 13.258 2.475 1 90.88 218 GLY A C 1
ATOM 1735 O O . GLY A 1 218 ? 3.367 14.141 2.639 1 90.88 218 GLY A O 1
ATOM 1736 N N . ARG A 1 219 ? 1.547 13.391 1.676 1 92.06 219 ARG A N 1
ATOM 1737 C CA . ARG A 1 219 ? 1.368 14.57 0.841 1 92.06 219 ARG A CA 1
ATOM 1738 C C . ARG A 1 219 ? 1.05 15.797 1.691 1 92.06 219 ARG A C 1
ATOM 1740 O O . ARG A 1 219 ? 1.522 16.906 1.402 1 92.06 219 ARG A O 1
ATOM 1747 N N . LEU A 1 220 ? 0.251 15.555 2.656 1 95.38 220 LEU A N 1
ATOM 1748 C CA . LEU A 1 220 ? -0.078 16.641 3.58 1 95.38 220 LEU A CA 1
ATOM 1749 C C . LEU A 1 220 ? 1.187 17.234 4.18 1 95.38 220 LEU A C 1
ATOM 1751 O O . LEU A 1 220 ? 1.376 18.453 4.141 1 95.38 220 LEU A O 1
ATOM 1755 N N . LYS A 1 221 ? 2.027 16.391 4.699 1 92.5 221 LYS A N 1
ATOM 1756 C CA . LYS A 1 221 ? 3.246 16.828 5.375 1 92.5 221 LYS A CA 1
ATOM 1757 C C . LYS A 1 221 ? 4.242 17.422 4.379 1 92.5 221 LYS A C 1
ATOM 1759 O O . LYS A 1 221 ? 4.988 18.344 4.711 1 92.5 221 LYS A O 1
ATOM 1764 N N . ALA A 1 222 ? 4.223 16.875 3.205 1 87.94 222 ALA A N 1
ATOM 1765 C CA . ALA A 1 222 ? 5.125 17.375 2.176 1 87.94 222 ALA A CA 1
ATOM 1766 C C . ALA A 1 222 ? 4.691 18.766 1.707 1 87.94 222 ALA A C 1
ATOM 1768 O O . ALA A 1 222 ? 5.531 19.625 1.417 1 87.94 222 ALA A O 1
ATOM 1769 N N . ARG A 1 223 ? 3.428 18.953 1.583 1 91.06 223 ARG A N 1
ATOM 1770 C CA . ARG A 1 223 ? 2.875 20.219 1.135 1 91.06 223 ARG A CA 1
ATOM 1771 C C . ARG A 1 223 ? 3.049 21.297 2.199 1 91.06 223 ARG A C 1
ATOM 1773 O O . ARG A 1 223 ? 3.439 22.422 1.892 1 91.06 223 ARG A O 1
ATOM 1780 N N . TRP A 1 224 ? 2.686 20.906 3.381 1 95.06 224 TRP A N 1
ATOM 1781 C CA . TRP A 1 224 ? 2.795 21.812 4.52 1 95.06 224 TRP A CA 1
ATOM 1782 C C . TRP A 1 224 ? 3.924 21.391 5.449 1 95.06 224 TRP A C 1
ATOM 1784 O O . TRP A 1 224 ? 3.678 20.766 6.488 1 95.06 224 TRP A O 1
ATOM 1794 N N . ARG A 1 225 ? 5.031 21.859 5.184 1 91.75 225 ARG A N 1
ATOM 1795 C CA . ARG A 1 225 ? 6.273 21.359 5.77 1 91.75 225 ARG A CA 1
ATOM 1796 C C . ARG A 1 225 ? 6.344 21.703 7.258 1 91.75 225 ARG A C 1
ATOM 1798 O O . ARG A 1 225 ? 7.074 21.047 8.008 1 91.75 225 ARG A O 1
ATOM 1805 N N . MET A 1 226 ? 5.625 22.672 7.645 1 93.31 226 MET A N 1
ATOM 1806 C CA . MET A 1 226 ? 5.547 23 9.062 1 93.31 226 MET A CA 1
ATOM 1807 C C . MET A 1 226 ? 5.086 21.797 9.883 1 93.31 226 MET A C 1
ATOM 1809 O O . MET A 1 226 ? 5.41 21.688 11.062 1 93.31 226 MET A O 1
ATOM 1813 N N . LEU A 1 227 ? 4.375 20.875 9.234 1 94.31 227 LEU A N 1
ATOM 1814 C CA . LEU A 1 227 ? 3.832 19.703 9.93 1 94.31 227 LEU A CA 1
ATOM 1815 C C . LEU A 1 227 ? 4.867 18.594 10 1 94.31 227 LEU A C 1
ATOM 1817 O O . LEU A 1 227 ? 4.676 17.609 10.734 1 94.31 227 LEU A O 1
ATOM 1821 N N . GLN A 1 228 ? 5.863 18.656 9.25 1 87.88 228 GLN A N 1
ATOM 1822 C CA . GLN A 1 228 ? 6.863 17.609 9.156 1 87.88 228 GLN A CA 1
ATOM 1823 C C . GLN A 1 228 ? 7.891 17.719 10.281 1 87.88 228 GLN A C 1
ATOM 1825 O O . GLN A 1 228 ? 8.461 16.703 10.711 1 87.88 228 GLN A O 1
ATOM 1830 N N . LYS A 1 229 ? 8.156 18.922 10.68 1 85.12 229 LYS A N 1
ATOM 1831 C CA . LYS A 1 229 ? 9.078 19.203 11.781 1 85.12 229 LYS A CA 1
ATOM 1832 C C . LYS A 1 229 ? 8.336 19.688 13.016 1 85.12 229 LYS A C 1
ATOM 1834 O O . LYS A 1 229 ? 7.105 19.797 13.008 1 85.12 229 LYS A O 1
ATOM 1839 N N . LYS A 1 230 ? 9.109 19.906 14.07 1 86.88 230 LYS A N 1
ATOM 1840 C CA . LYS A 1 230 ? 8.445 20.469 15.25 1 86.88 230 LYS A CA 1
ATOM 1841 C C . LYS A 1 230 ? 7.738 21.766 14.922 1 86.88 230 LYS A C 1
ATOM 1843 O O . LYS A 1 230 ? 8.383 22.766 14.57 1 86.88 230 LYS A O 1
ATOM 1848 N N . VAL A 1 231 ? 6.445 21.672 15 1 90 231 VAL A N 1
ATOM 1849 C CA . VAL A 1 231 ? 5.625 22.828 14.672 1 90 231 VAL A CA 1
ATOM 1850 C C . VAL A 1 231 ? 5.969 23.984 15.609 1 90 231 VAL A C 1
ATOM 1852 O O . VAL A 1 231 ? 5.93 23.844 16.828 1 90 231 VAL A O 1
ATOM 1855 N N . ASP A 1 232 ? 6.305 25.062 15 1 87.25 232 ASP A N 1
ATOM 1856 C CA . ASP A 1 232 ? 6.773 26.234 15.75 1 87.25 232 ASP A CA 1
ATOM 1857 C C . ASP A 1 232 ? 5.613 27.156 16.109 1 87.25 232 ASP A C 1
ATOM 1859 O O . ASP A 1 232 ? 5.539 28.281 15.641 1 87.25 232 ASP A O 1
ATOM 1863 N N . CYS A 1 233 ? 4.762 26.828 16.859 1 91.5 233 CYS A N 1
ATOM 1864 C CA . CYS A 1 233 ? 3.701 27.641 17.453 1 91.5 233 CYS A CA 1
ATOM 1865 C C . CYS A 1 233 ? 3.234 27.062 18.781 1 91.5 233 CYS A C 1
ATOM 1867 O O . CYS A 1 233 ? 3.723 26.016 19.203 1 91.5 233 CYS A O 1
ATOM 1869 N N . ASN A 1 234 ? 2.443 27.859 19.469 1 94.19 234 ASN A N 1
ATOM 1870 C CA . ASN A 1 234 ? 1.896 27.344 20.734 1 94.19 234 ASN A CA 1
ATOM 1871 C C . ASN A 1 234 ? 1.183 26.016 20.531 1 94.19 234 ASN A C 1
ATOM 1873 O O . ASN A 1 234 ? 0.363 25.875 19.625 1 94.19 234 ASN A O 1
ATOM 1877 N N . TYR A 1 235 ? 1.515 25.031 21.391 1 94.69 235 TYR A N 1
ATOM 1878 C CA . TYR A 1 235 ? 1.004 23.688 21.203 1 94.69 235 TYR A CA 1
ATOM 1879 C C . TYR A 1 235 ? -0.519 23.656 21.281 1 94.69 235 TYR A C 1
ATOM 1881 O O . TYR A 1 235 ? -1.16 22.812 20.641 1 94.69 235 TYR A O 1
ATOM 1889 N N . LYS A 1 236 ? -1.128 24.594 21.969 1 95.69 236 LYS A N 1
ATOM 1890 C CA . LYS A 1 236 ? -2.582 24.656 22.094 1 95.69 236 LYS A CA 1
ATOM 1891 C C . LYS A 1 236 ? -3.23 25.062 20.781 1 95.69 236 LYS A C 1
ATOM 1893 O O . LYS A 1 236 ? -4.418 24.812 20.562 1 95.69 236 LYS A O 1
ATOM 1898 N N . PHE A 1 237 ? -2.445 25.703 19.922 1 97.19 237 PHE A N 1
ATOM 1899 C CA . PHE A 1 237 ? -2.979 26.188 18.656 1 97.19 237 PHE A CA 1
ATOM 1900 C C . PHE A 1 237 ? -2.715 25.188 17.531 1 97.19 237 PHE A C 1
ATOM 1902 O O . PHE A 1 237 ? -3.301 25.297 16.453 1 97.19 237 PHE A O 1
ATOM 1909 N N . VAL A 1 238 ? -1.901 24.172 17.766 1 97.06 238 VAL A N 1
ATOM 1910 C CA . VAL A 1 238 ? -1.439 23.25 16.734 1 97.06 238 VAL A CA 1
ATOM 1911 C C . VAL A 1 238 ? -2.631 22.516 16.125 1 97.06 238 VAL A C 1
ATOM 1913 O O . VAL A 1 238 ? -2.703 22.328 14.906 1 97.06 238 VAL A O 1
ATOM 1916 N N . PRO A 1 239 ? -3.596 22.125 16.891 1 97.94 239 PRO A N 1
ATOM 1917 C CA . PRO A 1 239 ? -4.75 21.453 16.297 1 97.94 239 PRO A CA 1
ATOM 1918 C C . PRO A 1 239 ? -5.438 22.312 15.227 1 97.94 239 PRO A C 1
ATOM 1920 O O . PRO A 1 239 ? -5.879 21.781 14.203 1 97.94 239 PRO A O 1
ATOM 1923 N N . GLN A 1 240 ? -5.488 23.594 15.438 1 98.06 240 GLN A N 1
ATOM 1924 C CA . GLN A 1 240 ? -6.078 24.5 14.461 1 98.06 240 GLN A CA 1
ATOM 1925 C C . GLN A 1 240 ? -5.254 24.531 13.172 1 98.06 240 GLN A C 1
ATOM 1927 O O . GLN A 1 240 ? -5.812 24.562 12.07 1 98.06 240 GLN A O 1
ATOM 1932 N N . VAL A 1 241 ? -3.969 24.5 13.367 1 97.88 241 VAL A N 1
ATOM 1933 C CA . VAL A 1 241 ? -3.076 24.5 12.211 1 97.88 241 VAL A CA 1
ATOM 1934 C C . VAL A 1 241 ? -3.266 23.219 11.414 1 97.88 241 VAL A C 1
ATOM 1936 O O . VAL A 1 241 ? -3.35 23.25 10.18 1 97.88 241 VAL A O 1
ATOM 1939 N N . ILE A 1 242 ? -3.387 22.094 12.109 1 98.31 242 ILE A N 1
ATOM 1940 C CA . ILE A 1 242 ? -3.506 20.797 11.477 1 98.31 242 ILE A CA 1
ATOM 1941 C C . ILE A 1 242 ? -4.777 20.734 10.633 1 98.31 242 ILE A C 1
ATOM 1943 O O . ILE A 1 242 ? -4.734 20.375 9.461 1 98.31 242 ILE A O 1
ATOM 1947 N N . VAL A 1 243 ? -5.852 21.141 11.203 1 98.56 243 VAL A N 1
ATOM 1948 C CA . VAL A 1 243 ? -7.133 21.094 10.508 1 98.56 243 VAL A CA 1
ATOM 1949 C C . VAL A 1 243 ? -7.109 22.016 9.297 1 98.56 243 VAL A C 1
ATOM 1951 O O . VAL A 1 243 ? -7.551 21.656 8.211 1 98.56 243 VAL A O 1
ATOM 1954 N N . ALA A 1 244 ? -6.602 23.188 9.5 1 98.62 244 ALA A N 1
ATOM 1955 C CA . ALA A 1 244 ? -6.516 24.141 8.406 1 98.62 244 ALA A CA 1
ATOM 1956 C C . ALA A 1 244 ? -5.672 23.594 7.258 1 98.62 244 ALA A C 1
ATOM 1958 O O . ALA A 1 244 ? -6.023 23.75 6.086 1 98.62 244 ALA A O 1
ATOM 1959 N N . CYS A 1 245 ? -4.602 22.953 7.621 1 98.12 245 CYS A N 1
ATOM 1960 C CA . CYS A 1 245 ? -3.736 22.359 6.605 1 98.12 245 CYS A CA 1
ATOM 1961 C C . CYS A 1 245 ? -4.457 21.25 5.855 1 98.12 245 CYS A C 1
ATOM 1963 O O . CYS A 1 245 ? -4.254 21.078 4.652 1 98.12 245 CYS A O 1
ATOM 1965 N N . CYS A 1 246 ? -5.281 20.469 6.527 1 98.62 246 CYS A N 1
ATOM 1966 C CA . CYS A 1 246 ? -6.07 19.438 5.859 1 98.62 246 CYS A CA 1
ATOM 1967 C C . CYS A 1 246 ? -7.066 20.062 4.887 1 98.62 246 CYS A C 1
ATOM 1969 O O . CYS A 1 246 ? -7.27 19.547 3.785 1 98.62 246 CYS A O 1
ATOM 1971 N N . VAL A 1 247 ? -7.656 21.188 5.324 1 98.38 247 VAL A N 1
ATOM 1972 C CA . VAL A 1 247 ? -8.57 21.922 4.457 1 98.38 247 VAL A CA 1
ATOM 1973 C C . VAL A 1 247 ? -7.84 22.375 3.199 1 98.38 247 VAL A C 1
ATOM 1975 O O . VAL A 1 247 ? -8.32 22.172 2.082 1 98.38 247 VAL A O 1
ATOM 1978 N N . LEU A 1 248 ? -6.727 22.969 3.408 1 97.62 248 LEU A N 1
ATOM 1979 C CA . LEU A 1 248 ? -5.934 23.484 2.297 1 97.62 248 LEU A CA 1
ATOM 1980 C C . LEU A 1 248 ? -5.473 22.344 1.389 1 97.62 248 LEU A C 1
ATOM 1982 O O . LEU A 1 248 ? -5.41 22.5 0.168 1 97.62 248 LEU A O 1
ATOM 1986 N N . HIS A 1 249 ? -5.125 21.25 1.977 1 97.44 249 HIS A N 1
ATOM 1987 C CA . HIS A 1 249 ? -4.777 20.062 1.199 1 97.44 249 HIS A CA 1
ATOM 1988 C C . HIS A 1 249 ? -5.926 19.641 0.287 1 97.44 249 HIS A C 1
ATOM 1990 O O . HIS A 1 249 ? -5.719 19.406 -0.903 1 97.44 249 HIS A O 1
ATOM 1996 N N . ASN A 1 250 ? -7.125 19.531 0.857 1 97.38 250 ASN A N 1
ATOM 1997 C CA . ASN A 1 250 ? -8.297 19.172 0.066 1 97.38 250 ASN A CA 1
ATOM 1998 C C . ASN A 1 250 ? -8.547 20.156 -1.062 1 97.38 250 ASN A C 1
ATOM 2000 O O . ASN A 1 250 ? -8.914 19.766 -2.17 1 97.38 250 ASN A O 1
ATOM 2004 N N . PHE A 1 251 ? -8.375 21.406 -0.713 1 95.25 251 PHE A N 1
ATOM 2005 C CA . PHE A 1 251 ? -8.523 22.453 -1.719 1 95.25 251 PHE A CA 1
ATOM 2006 C C . PHE A 1 251 ? -7.59 22.203 -2.896 1 95.25 251 PHE A C 1
ATOM 2008 O O . PHE A 1 251 ? -8 22.297 -4.055 1 95.25 251 PHE A O 1
ATOM 2015 N N . CYS A 1 252 ? -6.34 21.922 -2.576 1 93.19 252 CYS A N 1
ATOM 2016 C CA . CYS A 1 252 ? -5.34 21.656 -3.602 1 93.19 252 CYS A CA 1
ATOM 2017 C C . CYS A 1 252 ? -5.699 20.406 -4.398 1 93.19 252 CYS A C 1
ATOM 2019 O O . CYS A 1 252 ? -5.555 20.375 -5.621 1 93.19 252 CYS A O 1
ATOM 2021 N N . GLU A 1 253 ? -6.188 19.312 -3.703 1 91.44 253 GLU A N 1
ATOM 2022 C CA . GLU A 1 253 ? -6.559 18.078 -4.371 1 91.44 253 GLU A CA 1
ATOM 2023 C C . GLU A 1 253 ? -7.723 18.281 -5.332 1 91.44 253 GLU A C 1
ATOM 2025 O O . GLU A 1 253 ? -7.773 17.672 -6.402 1 91.44 253 GLU A O 1
ATOM 2030 N N . ASP A 1 254 ? -8.633 19.109 -4.988 1 88.75 254 ASP A N 1
ATOM 2031 C CA . ASP A 1 254 ? -9.812 19.391 -5.805 1 88.75 254 ASP A CA 1
ATOM 2032 C C . ASP A 1 254 ? -9.43 20.172 -7.062 1 88.75 254 ASP A C 1
ATOM 2034 O O . ASP A 1 254 ? -10.086 20.031 -8.102 1 88.75 254 ASP A O 1
ATOM 2038 N N . ASN A 1 255 ? -8.547 21.016 -6.98 1 83.31 255 ASN A N 1
ATOM 2039 C CA . ASN A 1 255 ? -8.188 21.891 -8.094 1 83.31 255 ASN A CA 1
ATOM 2040 C C . ASN A 1 255 ? -7.008 21.328 -8.891 1 83.31 255 ASN A C 1
ATOM 2042 O O . ASN A 1 255 ? -6.488 21.984 -9.789 1 83.31 255 ASN A O 1
ATOM 2046 N N . LYS A 1 256 ? -6.836 20.031 -8.859 1 69.12 256 LYS A N 1
ATOM 2047 C CA . LYS A 1 256 ? -5.801 19.281 -9.562 1 69.12 256 LYS A CA 1
ATOM 2048 C C . LYS A 1 256 ? -4.457 20.016 -9.484 1 69.12 256 LYS A C 1
ATOM 2050 O O . LYS A 1 256 ? -3.73 20.078 -10.484 1 69.12 256 LYS A O 1
ATOM 2055 N N . ASP A 1 257 ? -4.414 20.984 -8.609 1 56 257 ASP A N 1
ATOM 2056 C CA . ASP A 1 257 ? -3.062 21.5 -8.383 1 56 257 ASP A CA 1
ATOM 2057 C C . ASP A 1 257 ? -2.123 20.375 -7.945 1 56 257 ASP A C 1
ATOM 2059 O O . ASP A 1 257 ? -2.297 19.797 -6.867 1 56 257 ASP A O 1
ATOM 2063 N N . ARG A 1 258 ? -1.877 19.656 -8.922 1 50.91 258 ARG A N 1
ATOM 2064 C CA . ARG A 1 258 ? -1.049 18.484 -8.719 1 50.91 258 ARG A CA 1
ATOM 2065 C C . ARG A 1 258 ? 0.124 18.781 -7.789 1 50.91 258 ARG A C 1
ATOM 2067 O O . ARG A 1 258 ? 0.773 19.828 -7.926 1 50.91 258 ARG A O 1
ATOM 2074 N N . PHE A 1 259 ? -0.026 18.312 -6.566 1 47.06 259 PHE A N 1
ATOM 2075 C CA . PHE A 1 259 ? 1.146 18.344 -5.699 1 47.06 259 PHE A CA 1
ATOM 2076 C C . PHE A 1 259 ? 2.428 18.281 -6.52 1 47.06 259 PHE A C 1
ATOM 2078 O O . PHE A 1 259 ? 2.641 17.359 -7.293 1 47.06 259 PHE A O 1
ATOM 2085 N N . LEU A 1 260 ? 2.947 19.422 -6.883 1 43.91 260 LEU A N 1
ATOM 2086 C CA . LEU A 1 260 ? 4.203 19.438 -7.621 1 43.91 260 LEU A CA 1
ATOM 2087 C C . LEU A 1 260 ? 5.172 18.391 -7.074 1 43.91 260 LEU A C 1
ATOM 2089 O O . LEU A 1 260 ? 5.508 18.422 -5.887 1 43.91 260 LEU A O 1
ATOM 2093 N N . GLU A 1 261 ? 5.168 17.234 -7.711 1 47.09 261 GLU A N 1
ATOM 2094 C CA . GLU A 1 261 ? 6.211 16.219 -7.547 1 47.09 261 GLU A CA 1
ATOM 2095 C C . GLU A 1 261 ? 7.508 16.859 -7.043 1 47.09 261 GLU A C 1
ATOM 2097 O O . GLU A 1 261 ? 8.258 16.219 -6.289 1 47.09 261 GLU A O 1
ATOM 2102 N N . GLU A 1 262 ? 7.617 18.125 -7.379 1 46.44 262 GLU A N 1
ATOM 2103 C CA . GLU A 1 262 ? 8.82 18.859 -7 1 46.44 262 GLU A CA 1
ATOM 2104 C C . GLU A 1 262 ? 8.906 19.031 -5.484 1 46.44 262 GLU A C 1
ATOM 2106 O O . GLU A 1 262 ? 9.992 19.156 -4.926 1 46.44 262 GLU A O 1
ATOM 2111 N N . TRP A 1 263 ? 7.777 19.047 -5.039 1 43.19 263 TRP A N 1
ATOM 2112 C CA . TRP A 1 263 ? 7.781 19.281 -3.598 1 43.19 263 TRP A CA 1
ATOM 2113 C C . TRP A 1 263 ? 8.258 18.031 -2.854 1 43.19 263 TRP A C 1
ATOM 2115 O O . TRP A 1 263 ? 8.82 18.141 -1.762 1 43.19 263 TRP A O 1
ATOM 2125 N N . LEU A 1 264 ? 7.961 16.969 -3.48 1 49.44 264 LEU A N 1
ATOM 2126 C CA . LEU A 1 264 ? 8.43 15.703 -2.916 1 49.44 264 LEU A CA 1
ATOM 2127 C C . LEU A 1 264 ? 9.898 15.469 -3.24 1 49.44 264 LEU A C 1
ATOM 2129 O O . LEU A 1 264 ? 10.57 14.688 -2.568 1 49.44 264 LEU A O 1
ATOM 2133 N N . GLN A 1 265 ? 10.297 16.141 -4.285 1 50.38 265 GLN A N 1
ATOM 2134 C CA . GLN A 1 265 ? 11.641 15.953 -4.82 1 50.38 265 GLN A CA 1
ATOM 2135 C C . GLN A 1 265 ? 12.695 16.172 -3.744 1 50.38 265 GLN A C 1
ATOM 2137 O O . GLN A 1 265 ? 13.625 15.367 -3.602 1 50.38 265 GLN A O 1
ATOM 2142 N N . PRO A 1 266 ? 12.547 17.234 -3.111 1 44.38 266 PRO A N 1
ATOM 2143 C CA . PRO A 1 266 ? 13.609 17.406 -2.115 1 44.38 266 PRO A CA 1
ATOM 2144 C C . PRO A 1 266 ? 13.586 16.312 -1.047 1 44.38 266 PRO A C 1
ATOM 2146 O O . PRO A 1 266 ? 14.641 15.883 -0.576 1 44.38 266 PRO A O 1
ATOM 2149 N N . VAL A 1 267 ? 12.414 15.93 -0.734 1 46.47 267 VAL A N 1
ATOM 2150 C CA . VAL A 1 267 ? 12.352 14.914 0.312 1 46.47 267 VAL A CA 1
ATOM 2151 C C . VAL A 1 267 ? 12.82 13.57 -0.245 1 46.47 267 VAL A C 1
ATOM 2153 O O . VAL A 1 267 ? 13.609 12.867 0.393 1 46.47 267 VAL A O 1
ATOM 2156 N N . ILE A 1 268 ? 12.305 13.25 -1.37 1 48.16 268 ILE A N 1
ATOM 2157 C CA . ILE A 1 268 ? 12.656 11.992 -2.025 1 48.16 268 ILE A CA 1
ATOM 2158 C C . ILE A 1 268 ? 14.078 12.086 -2.574 1 48.16 268 ILE A C 1
ATOM 2160 O O . ILE A 1 268 ? 14.859 11.141 -2.449 1 48.16 268 ILE A O 1
ATOM 2164 N N . GLU A 1 269 ? 14.383 13.195 -3.256 1 45.41 269 GLU A N 1
ATOM 2165 C CA . GLU A 1 269 ? 15.734 13.383 -3.758 1 45.41 269 GLU A CA 1
ATOM 2166 C C . GLU A 1 269 ? 16.766 13.312 -2.627 1 45.41 269 GLU A C 1
ATOM 2168 O O . GLU A 1 269 ? 17.828 12.711 -2.777 1 45.41 269 GLU A O 1
ATOM 2173 N N . LEU A 1 270 ? 16.438 14.062 -1.674 1 41.31 270 LEU A N 1
ATOM 2174 C CA . LEU A 1 270 ? 17.375 13.992 -0.551 1 41.31 270 LEU A CA 1
ATOM 2175 C C . LEU A 1 270 ? 17.469 12.57 -0.018 1 41.31 270 LEU A C 1
ATOM 2177 O O . LEU A 1 270 ? 18.547 12.117 0.359 1 41.31 270 LEU A O 1
ATOM 2181 N N . GLU A 1 271 ? 16.328 12.031 0.028 1 41.88 271 GLU A N 1
ATOM 2182 C CA . GLU A 1 271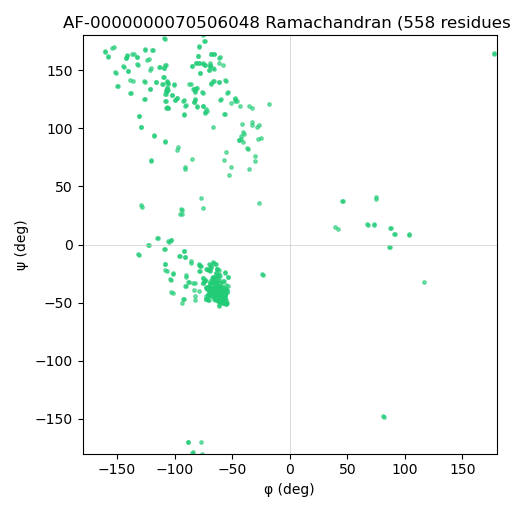 ? 16.375 10.719 0.667 1 41.88 271 GLU A CA 1
ATOM 2183 C C . GLU A 1 271 ? 16.812 9.641 -0.314 1 41.88 271 GLU A C 1
ATOM 2185 O O . GLU A 1 271 ? 17.562 8.727 0.058 1 41.88 271 GLU A O 1
ATOM 2190 N N . VAL A 1 272 ? 16.188 9.664 -1.459 1 43.03 272 VAL A N 1
ATOM 2191 C CA . VAL A 1 272 ? 16.625 8.656 -2.416 1 43.03 272 VAL A CA 1
ATOM 2192 C C . VAL A 1 272 ? 18.125 8.773 -2.656 1 43.03 272 VAL A C 1
ATOM 2194 O O . VAL A 1 272 ? 18.812 7.766 -2.809 1 43.03 272 VAL A O 1
ATOM 2197 N N . PHE A 1 273 ? 18.609 10.094 -2.795 1 41.16 273 PHE A N 1
ATOM 2198 C CA . PHE A 1 273 ? 20.031 10.227 -3.047 1 41.16 273 PHE A CA 1
ATOM 2199 C C . PHE A 1 273 ? 20.828 10.07 -1.757 1 41.16 273 PHE A C 1
ATOM 2201 O O . PHE A 1 273 ? 22.047 9.883 -1.79 1 41.16 273 PHE A O 1
ATOM 2208 N N . VAL A 1 274 ? 20.359 10.625 -0.586 1 43.12 274 VAL A N 1
ATOM 2209 C CA . VAL A 1 274 ? 21.266 10.336 0.525 1 43.12 274 VAL A CA 1
ATOM 2210 C C . VAL A 1 274 ? 21.094 8.883 0.966 1 43.12 274 VAL A C 1
ATOM 2212 O O . VAL A 1 274 ? 20.438 8.609 1.974 1 43.12 274 VAL A O 1
ATOM 2215 N N . GLN A 1 275 ? 20.781 8.023 0.141 1 41.69 275 GLN A N 1
ATOM 2216 C CA . GLN A 1 275 ? 20.656 6.699 0.743 1 41.69 275 GLN A CA 1
ATOM 2217 C C . GLN A 1 275 ? 21.891 6.344 1.561 1 41.69 275 GLN A C 1
ATOM 2219 O O . GLN A 1 275 ? 22.844 5.762 1.035 1 41.69 275 GLN A O 1
ATOM 2224 N N . PRO A 1 276 ? 22.547 6.734 2.701 1 35.16 276 PRO A N 1
ATOM 2225 C CA . PRO A 1 276 ? 23.609 6.027 3.418 1 35.16 276 PRO A CA 1
ATOM 2226 C C . PRO A 1 276 ? 23.078 4.863 4.258 1 35.16 276 PRO A C 1
ATOM 2228 O O . PRO A 1 276 ? 21.891 4.828 4.586 1 35.16 276 PRO A O 1
ATOM 2231 N N . ARG A 1 277 ? 24.438 4.512 5.113 1 39.97 277 ARG A N 1
ATOM 2232 C CA . ARG A 1 277 ? 25.609 3.949 4.473 1 39.97 277 ARG A CA 1
ATOM 2233 C C . ARG A 1 277 ? 25.609 2.426 4.559 1 39.97 277 ARG A C 1
ATOM 2235 O O . ARG A 1 277 ? 26.438 1.762 3.93 1 39.97 277 ARG A O 1
ATOM 2242 N N . GLN A 1 278 ? 25.438 1.578 5.621 1 33.5 278 GLN A N 1
ATOM 2243 C CA . GLN A 1 278 ? 26.219 0.351 5.594 1 33.5 278 GLN A CA 1
ATOM 2244 C C . GLN A 1 278 ? 25.781 -0.565 4.457 1 33.5 278 GLN A C 1
ATOM 2246 O O . GLN A 1 278 ? 24.578 -0.79 4.27 1 33.5 278 GLN A O 1
ATOM 2251 N N . GLN A 1 279 ? 26.422 -0.661 3.35 1 34.53 279 GLN A N 1
ATOM 2252 C CA . GLN A 1 279 ? 27.109 -1.671 2.551 1 34.53 279 GLN A CA 1
ATOM 2253 C C . GLN A 1 279 ? 27.641 -2.805 3.43 1 34.53 279 GLN A C 1
ATOM 2255 O O . GLN A 1 279 ? 28.672 -2.66 4.086 1 34.53 279 GLN A O 1
ATOM 2260 N N . ILE A 1 280 ? 27.328 -3.477 4.492 1 26.98 280 ILE A N 1
ATOM 2261 C CA . ILE A 1 280 ? 28.438 -4.277 5 1 26.98 280 ILE A CA 1
ATOM 2262 C C . ILE A 1 280 ? 29.141 -4.961 3.838 1 26.98 280 ILE A C 1
ATOM 2264 O O . ILE A 1 280 ? 28.516 -5.633 3.02 1 26.98 280 ILE A O 1
ATOM 2268 N N . ASN A 1 281 ? 30.438 -4.68 3.627 1 24.73 281 ASN A N 1
ATOM 2269 C CA . ASN A 1 281 ? 31.391 -5.621 3.047 1 24.73 281 ASN A CA 1
ATOM 2270 C C . ASN A 1 281 ? 31.031 -7.062 3.4 1 24.73 281 ASN A C 1
ATOM 2272 O O . ASN A 1 281 ? 30.688 -7.359 4.547 1 24.73 281 ASN A O 1
ATOM 2276 N N . MET B 1 1 ? -11.977 -61.062 -31.375 1 30.12 1 MET B N 1
ATOM 2277 C CA . MET B 1 1 ? -10.938 -60.156 -30.891 1 30.12 1 MET B CA 1
ATOM 2278 C C . MET B 1 1 ? -11.383 -58.719 -31.031 1 30.12 1 MET B C 1
ATOM 2280 O O . MET B 1 1 ? -11.438 -58.188 -32.156 1 30.12 1 MET B O 1
ATOM 2284 N N . GLN B 1 2 ? -12.492 -58.219 -30.422 1 35.59 2 GLN B N 1
ATOM 2285 C CA . GLN B 1 2 ? -13.039 -56.875 -30.453 1 35.59 2 GLN B CA 1
ATOM 2286 C C . GLN B 1 2 ? -11.938 -55.844 -30.375 1 35.59 2 GLN B C 1
ATOM 2288 O O . GLN B 1 2 ? -11.117 -55.844 -29.453 1 35.59 2 GLN B O 1
ATOM 2293 N N . LEU B 1 3 ? -11.352 -55.406 -31.453 1 38.16 3 LEU B N 1
ATOM 2294 C CA . LEU B 1 3 ? -10.336 -54.375 -31.578 1 38.16 3 LEU B CA 1
ATOM 2295 C C . LEU B 1 3 ? -10.594 -53.219 -30.578 1 38.16 3 LEU B C 1
ATOM 2297 O O . LEU B 1 3 ? -11.695 -52.688 -30.531 1 38.16 3 LEU B O 1
ATOM 2301 N N . LEU B 1 4 ? -10.172 -53.344 -29.359 1 42.66 4 LEU B N 1
ATOM 2302 C CA . LEU B 1 4 ? -10.141 -52.219 -28.453 1 42.66 4 LEU B CA 1
ATOM 2303 C C . LEU B 1 4 ? -9.906 -50.906 -29.234 1 42.66 4 LEU B C 1
ATOM 2305 O O . LEU B 1 4 ? -8.922 -50.781 -29.953 1 42.66 4 LEU B O 1
ATOM 2309 N N . LYS B 1 5 ? -10.898 -50.375 -29.922 1 45.75 5 LYS B N 1
ATOM 2310 C CA . LYS B 1 5 ? -10.922 -49.094 -30.609 1 45.75 5 LYS B CA 1
ATOM 2311 C C . LYS B 1 5 ? -9.984 -48.094 -29.922 1 45.75 5 LYS B C 1
ATOM 2313 O O . LYS B 1 5 ? -10.102 -47.844 -28.719 1 45.75 5 LYS B O 1
ATOM 2318 N N . ALA B 1 6 ? -8.844 -47.844 -30.391 1 47.78 6 ALA B N 1
ATOM 2319 C CA . ALA B 1 6 ? -7.828 -46.875 -29.984 1 47.78 6 ALA B CA 1
ATOM 2320 C C . ALA B 1 6 ? -8.461 -45.531 -29.656 1 47.78 6 ALA B C 1
ATOM 2322 O O . ALA B 1 6 ? -9.234 -45 -30.453 1 47.78 6 ALA B O 1
ATOM 2323 N N . ARG B 1 7 ? -8.875 -45.219 -28.422 1 52.69 7 ARG B N 1
ATOM 2324 C CA . ARG B 1 7 ? -9.391 -43.938 -27.938 1 52.69 7 ARG B CA 1
ATOM 2325 C C . ARG B 1 7 ? -8.734 -42.781 -28.672 1 52.69 7 ARG B C 1
ATOM 2327 O O . ARG B 1 7 ? -7.543 -42.812 -28.984 1 52.69 7 ARG B O 1
ATOM 2334 N N . GLU B 1 8 ? -9.391 -42.156 -29.547 1 58.72 8 GLU B N 1
ATOM 2335 C CA . GLU B 1 8 ? -8.945 -40.938 -30.234 1 58.72 8 GLU B CA 1
ATOM 2336 C C . GLU B 1 8 ? -8.148 -40.062 -29.297 1 58.72 8 GLU B C 1
ATOM 2338 O O . GLU B 1 8 ? -8.523 -39.875 -28.141 1 58.72 8 GLU B O 1
ATOM 2343 N N . PRO B 1 9 ? -6.887 -39.875 -29.75 1 74.12 9 PRO B N 1
ATOM 2344 C CA . PRO B 1 9 ? -6.035 -39.031 -28.938 1 74.12 9 PRO B CA 1
ATOM 2345 C C . PRO B 1 9 ? -6.73 -37.719 -28.531 1 74.12 9 PRO B C 1
ATOM 2347 O O . PRO B 1 9 ? -7.559 -37.188 -29.266 1 74.12 9 PRO B O 1
ATOM 2350 N N . VAL B 1 10 ? -6.805 -37.469 -27.234 1 85.88 10 VAL B N 1
ATOM 2351 C CA . VAL B 1 10 ? -7.355 -36.219 -26.703 1 85.88 10 VAL B CA 1
ATOM 2352 C C . VAL B 1 10 ? -6.758 -35.031 -27.453 1 85.88 10 VAL B C 1
ATOM 2354 O O . VAL B 1 10 ? -5.539 -34.938 -27.625 1 85.88 10 VAL B O 1
ATOM 2357 N N . SER B 1 11 ? -7.555 -34.156 -28.031 1 90.19 11 SER B N 1
ATOM 2358 C CA . SER B 1 11 ? -7.105 -32.969 -28.781 1 90.19 11 SER B CA 1
ATOM 2359 C C . SER B 1 11 ? -6.25 -32.062 -27.922 1 90.19 11 SER B C 1
ATOM 2361 O O . SER B 1 11 ? -6.34 -32.094 -26.688 1 90.19 11 SER B O 1
ATOM 2363 N N . VAL B 1 12 ? -5.453 -31.344 -28.578 1 91.62 12 VAL B N 1
ATOM 2364 C CA . VAL B 1 12 ? -4.59 -30.391 -27.891 1 91.62 12 VAL B CA 1
ATOM 2365 C C . VAL B 1 12 ? -5.445 -29.406 -27.094 1 91.62 12 VAL B C 1
ATOM 2367 O O . VAL B 1 12 ? -5.105 -29.031 -25.969 1 91.62 12 VAL B O 1
ATOM 2370 N N . LYS B 1 13 ? -6.477 -29.016 -27.688 1 93.69 13 LYS B N 1
ATOM 2371 C CA . LYS B 1 13 ? -7.395 -28.094 -27.031 1 93.69 13 LYS B CA 1
ATOM 2372 C C . LYS B 1 13 ? -7.961 -28.672 -25.75 1 93.69 13 LYS B C 1
ATOM 2374 O O . LYS B 1 13 ? -8.07 -27.969 -24.734 1 93.69 13 LYS B O 1
ATOM 2379 N N . LYS B 1 14 ? -8.328 -29.859 -25.828 1 94.38 14 LYS B N 1
ATOM 2380 C CA . LYS B 1 14 ? -8.875 -30.5 -24.641 1 94.38 14 LYS B CA 1
ATOM 2381 C C . LYS B 1 14 ? -7.805 -30.703 -23.578 1 94.38 14 LYS B C 1
ATOM 2383 O O . LYS B 1 14 ? -8.078 -30.562 -22.375 1 94.38 14 LYS B O 1
ATOM 2388 N N . GLN B 1 15 ? -6.617 -31.078 -23.969 1 95.88 15 GLN B N 1
ATOM 2389 C CA . GLN B 1 15 ? -5.504 -31.188 -23.031 1 95.88 15 GLN B CA 1
ATOM 2390 C C . GLN B 1 15 ? -5.27 -29.891 -22.297 1 95.88 15 GLN B C 1
ATOM 2392 O O . GLN B 1 15 ? -5.094 -29.875 -21.078 1 95.88 15 GLN B O 1
ATOM 2397 N N . LEU B 1 16 ? -5.328 -28.859 -23.094 1 96.31 16 LEU B N 1
ATOM 2398 C CA . LEU B 1 16 ? -5.148 -27.531 -22.516 1 96.31 16 LEU B CA 1
ATOM 2399 C C . LEU B 1 16 ? -6.277 -27.219 -21.547 1 96.31 16 LEU B C 1
ATOM 2401 O O . LEU B 1 16 ? -6.031 -26.688 -20.453 1 96.31 16 LEU B O 1
ATOM 2405 N N . ALA B 1 17 ? -7.422 -27.453 -21.922 1 96.5 17 ALA B N 1
ATOM 2406 C CA . ALA B 1 17 ? -8.586 -27.156 -21.094 1 96.5 17 ALA B CA 1
ATOM 2407 C C . ALA B 1 17 ? -8.516 -27.906 -19.766 1 96.5 17 ALA B C 1
ATOM 2409 O O . ALA B 1 17 ? -8.836 -27.344 -18.703 1 96.5 17 ALA B O 1
ATOM 2410 N N . ILE B 1 18 ? -8.188 -29.125 -19.859 1 96.69 18 ILE B N 1
ATOM 2411 C CA . ILE B 1 18 ? -8.078 -29.953 -18.656 1 96.69 18 ILE B CA 1
ATOM 2412 C C . ILE B 1 18 ? -7.031 -29.375 -17.719 1 96.69 18 ILE B C 1
ATOM 2414 O O . ILE B 1 18 ? -7.289 -29.203 -16.516 1 96.69 18 ILE B O 1
ATOM 2418 N N . ALA B 1 19 ? -5.891 -29.062 -18.25 1 97.25 19 ALA B N 1
ATOM 2419 C CA . ALA B 1 19 ? -4.801 -28.531 -17.438 1 97.25 19 ALA B CA 1
ATOM 2420 C C . ALA B 1 19 ? -5.18 -27.188 -16.828 1 97.25 19 ALA B C 1
ATOM 2422 O O . ALA B 1 19 ? -4.938 -26.953 -15.633 1 97.25 19 ALA B O 1
ATOM 2423 N N . LEU B 1 20 ? -5.801 -26.344 -17.641 1 97 20 LEU B N 1
ATOM 2424 C CA . LEU B 1 20 ? -6.203 -25.031 -17.156 1 97 20 LEU B CA 1
ATOM 2425 C C . LEU B 1 20 ? -7.273 -25.141 -16.078 1 97 20 LEU B C 1
ATOM 2427 O O . LEU B 1 20 ? -7.254 -24.391 -15.094 1 97 20 LEU B O 1
ATOM 2431 N N . TYR B 1 21 ? -8.133 -26.062 -16.297 1 96.31 21 TYR B N 1
ATOM 2432 C CA . TYR B 1 21 ? -9.164 -26.297 -15.297 1 96.31 21 TYR B CA 1
ATOM 2433 C C . TYR B 1 21 ? -8.555 -26.781 -13.984 1 96.31 21 TYR B C 1
ATOM 2435 O O . TYR B 1 21 ? -8.953 -26.344 -12.906 1 96.31 21 TYR B O 1
ATOM 2443 N N . LYS B 1 22 ? -7.645 -27.641 -14.094 1 96.75 22 LYS B N 1
ATOM 2444 C CA . LYS B 1 22 ? -7.004 -28.188 -12.898 1 96.75 22 LYS B CA 1
ATOM 2445 C C . LYS B 1 22 ? -6.293 -27.109 -12.102 1 96.75 22 LYS B C 1
ATOM 2447 O O . LYS B 1 22 ? -6.461 -27.016 -10.883 1 96.75 22 LYS B O 1
ATOM 2452 N N . VAL B 1 23 ? -5.523 -26.25 -12.75 1 96.12 23 VAL B N 1
ATOM 2453 C CA . VAL B 1 23 ? -4.766 -25.234 -12.016 1 96.12 23 VAL B CA 1
ATOM 2454 C C . VAL B 1 23 ? -5.707 -24.141 -11.516 1 96.12 23 VAL B C 1
ATOM 2456 O O . VAL B 1 23 ? -5.453 -23.531 -10.477 1 96.12 23 VAL B O 1
ATOM 2459 N N . ALA B 1 24 ? -6.746 -23.922 -12.273 1 94.31 24 ALA B N 1
ATOM 2460 C CA . ALA B 1 24 ? -7.676 -22.844 -11.898 1 94.31 24 ALA B CA 1
ATOM 2461 C C . ALA B 1 24 ? -8.602 -23.297 -10.766 1 94.31 24 ALA B C 1
ATOM 2463 O O . ALA B 1 24 ? -9.172 -22.453 -10.07 1 94.31 24 ALA B O 1
ATOM 2464 N N . SER B 1 25 ? -8.578 -24.578 -10.727 1 89.69 25 SER B N 1
ATOM 2465 C CA . SER B 1 25 ? -9.461 -25.109 -9.688 1 89.69 25 SER B CA 1
ATOM 2466 C C . SER B 1 25 ? -8.672 -25.781 -8.57 1 89.69 25 SER B C 1
ATOM 2468 O O . SER B 1 25 ? -7.465 -25.984 -8.695 1 89.69 25 SER B O 1
ATOM 2470 N N . CYS B 1 26 ? -9.133 -25.844 -7.41 1 81.62 26 CYS B N 1
ATOM 2471 C CA . CYS B 1 26 ? -8.523 -26.625 -6.332 1 81.62 26 CYS B CA 1
ATOM 2472 C C . CYS B 1 26 ? -9.156 -28.016 -6.238 1 81.62 26 CYS B C 1
ATOM 2474 O O . CYS B 1 26 ? -9.062 -28.672 -5.199 1 81.62 26 CYS B O 1
ATOM 2476 N N . SER B 1 27 ? -9.578 -28.438 -7.426 1 91.12 27 SER B N 1
ATOM 2477 C CA . SER B 1 27 ? -10.297 -29.703 -7.422 1 91.12 27 SER B CA 1
ATOM 2478 C C . SER B 1 27 ? -9.336 -30.891 -7.48 1 91.12 27 SER B C 1
ATOM 2480 O O . SER B 1 27 ? -8.266 -30.797 -8.094 1 91.12 27 SER B O 1
ATOM 2482 N N . GLU B 1 28 ? -9.836 -31.969 -6.938 1 94.31 28 GLU B N 1
ATOM 2483 C CA . GLU B 1 28 ? -9.07 -33.219 -7.016 1 94.31 28 GLU B CA 1
ATOM 2484 C C . GLU B 1 28 ? -9.016 -33.75 -8.445 1 94.31 28 GLU B C 1
ATOM 2486 O O . GLU B 1 28 ? -9.906 -33.469 -9.25 1 94.31 28 GLU B O 1
ATOM 2491 N N . TYR B 1 29 ? -8.008 -34.5 -8.711 1 95.75 29 TYR B N 1
ATOM 2492 C CA . TYR B 1 29 ? -7.816 -35.062 -10.047 1 95.75 29 TYR B CA 1
ATOM 2493 C C . TYR B 1 29 ? -9.047 -35.844 -10.5 1 95.75 29 TYR B C 1
ATOM 2495 O O . TYR B 1 29 ? -9.445 -35.75 -11.664 1 95.75 29 TYR B O 1
ATOM 2503 N N . ARG B 1 30 ? -9.633 -36.562 -9.531 1 96.44 30 ARG B N 1
ATOM 2504 C CA . ARG B 1 30 ? -10.797 -37.375 -9.867 1 96.44 30 ARG B CA 1
ATOM 2505 C C . ARG B 1 30 ? -11.969 -36.5 -10.305 1 96.44 30 ARG B C 1
ATOM 2507 O O . ARG B 1 30 ? -12.688 -36.844 -11.242 1 96.44 30 ARG B O 1
ATOM 2514 N N . VAL B 1 31 ? -12.125 -35.469 -9.609 1 96.44 31 VAL B N 1
ATOM 2515 C CA . VAL B 1 31 ? -13.219 -34.531 -9.914 1 96.44 31 VAL B CA 1
ATOM 2516 C C . VAL B 1 31 ? -13.016 -33.938 -11.297 1 96.44 31 VAL B C 1
ATOM 2518 O O . VAL B 1 31 ? -13.945 -33.875 -12.102 1 96.44 31 VAL B O 1
ATOM 2521 N N . VAL B 1 32 ? -11.852 -33.531 -11.609 1 96.06 32 VAL B N 1
ATOM 2522 C CA . VAL B 1 32 ? -11.523 -32.938 -12.906 1 96.06 32 VAL B CA 1
ATOM 2523 C C . VAL B 1 32 ? -11.719 -34 -14 1 96.06 32 VAL B C 1
ATOM 2525 O O . VAL B 1 32 ? -12.258 -33.688 -15.062 1 96.06 32 VAL B O 1
ATOM 2528 N N . GLY B 1 33 ? -11.234 -35.156 -13.719 1 97.12 33 GLY B N 1
ATOM 2529 C CA . GLY B 1 33 ? -11.438 -36.25 -14.648 1 97.12 33 GLY B CA 1
ATOM 2530 C C . GLY B 1 33 ? -12.898 -36.5 -15.008 1 97.12 33 GLY B C 1
ATOM 2531 O O . GLY B 1 33 ? -13.234 -36.656 -16.188 1 97.12 33 GLY B O 1
ATOM 2532 N N . ASN B 1 34 ? -13.781 -36.406 -14.016 1 96.94 34 ASN B N 1
ATOM 2533 C CA . ASN B 1 34 ? -15.211 -36.594 -14.227 1 96.94 34 ASN B CA 1
ATOM 2534 C C . ASN B 1 34 ? -15.797 -35.469 -15.094 1 96.94 34 ASN B C 1
ATOM 2536 O O . ASN B 1 34 ? -16.641 -35.719 -15.953 1 96.94 34 ASN B O 1
ATOM 2540 N N . VAL B 1 35 ? -15.336 -34.344 -14.906 1 96.38 35 VAL B N 1
ATOM 2541 C CA . VAL B 1 35 ? -15.844 -33.188 -15.641 1 96.38 35 VAL B CA 1
ATOM 2542 C C . VAL B 1 35 ? -15.508 -33.312 -17.125 1 96.38 35 VAL B C 1
ATOM 2544 O O . VAL B 1 35 ? -16.312 -32.969 -17.984 1 96.38 35 VAL B O 1
ATOM 2547 N N . PHE B 1 36 ? -14.391 -33.906 -17.406 1 96.25 36 PHE B N 1
ATOM 2548 C CA . PHE B 1 36 ? -13.922 -33.906 -18.781 1 96.25 36 PHE B CA 1
ATOM 2549 C C . PHE B 1 36 ? -14.039 -35.312 -19.375 1 96.25 36 PHE B C 1
ATOM 2551 O O . PHE B 1 36 ? -13.695 -35.5 -20.547 1 96.25 36 PHE B O 1
ATOM 2558 N N . GLY B 1 37 ? -14.438 -36.25 -18.562 1 96.31 37 GLY B N 1
ATOM 2559 C CA . GLY B 1 37 ? -14.641 -37.594 -19.047 1 96.31 37 GLY B CA 1
ATOM 2560 C C . GLY B 1 37 ? -13.344 -38.344 -19.297 1 96.31 37 GLY B C 1
ATOM 2561 O O . GLY B 1 37 ? -13.195 -39.031 -20.312 1 96.31 37 GLY B O 1
ATOM 2562 N N . VAL B 1 38 ? -12.445 -38.188 -18.453 1 96.19 38 VAL B N 1
ATOM 2563 C CA . VAL B 1 38 ? -11.18 -38.875 -18.562 1 96.19 38 VAL B CA 1
ATOM 2564 C C . VAL B 1 38 ? -10.766 -39.406 -17.188 1 96.19 38 VAL B C 1
ATOM 2566 O O . VAL B 1 38 ? -11.359 -39.031 -16.172 1 96.19 38 VAL B O 1
ATOM 2569 N N . HIS B 1 39 ? -9.828 -40.312 -17.188 1 96.38 39 HIS B N 1
ATOM 2570 C CA . HIS B 1 39 ? -9.305 -40.844 -15.93 1 96.38 39 HIS B CA 1
ATOM 2571 C C . HIS B 1 39 ? -8.414 -39.844 -15.227 1 96.38 39 HIS B C 1
ATOM 2573 O O . HIS B 1 39 ? -7.781 -39 -15.883 1 96.38 39 HIS B O 1
ATOM 2579 N N . LYS B 1 40 ? -8.281 -39.906 -13.984 1 96.81 40 LYS B N 1
ATOM 2580 C CA . LYS B 1 40 ? -7.477 -39 -13.18 1 96.81 40 LYS B CA 1
ATOM 2581 C C . LYS B 1 40 ? -6.012 -39.031 -13.609 1 96.81 40 LYS B C 1
ATOM 2583 O O . LYS B 1 40 ? -5.32 -38.031 -13.562 1 96.81 40 LYS B O 1
ATOM 2588 N N . SER B 1 41 ? -5.551 -40.219 -14.047 1 96.62 41 SER B N 1
ATOM 2589 C CA . SER B 1 41 ? -4.172 -40.344 -14.5 1 96.62 41 SER B CA 1
ATOM 2590 C C . SER B 1 41 ? -3.934 -39.531 -15.773 1 96.62 41 SER B C 1
ATOM 2592 O O . SER B 1 41 ? -2.842 -38.969 -15.969 1 96.62 41 SER B O 1
ATOM 2594 N N . THR B 1 42 ? -4.988 -39.406 -16.547 1 96.25 42 THR B N 1
ATOM 2595 C CA . THR B 1 42 ? -4.914 -38.594 -17.766 1 96.25 42 THR B CA 1
ATOM 2596 C C . THR B 1 42 ? -4.863 -37.125 -17.438 1 96.25 42 THR B C 1
ATOM 2598 O O . THR B 1 42 ? -4.152 -36.344 -18.094 1 96.25 42 THR B O 1
ATOM 2601 N N . VAL B 1 43 ? -5.578 -36.719 -16.422 1 97.19 43 VAL B N 1
ATOM 2602 C CA . VAL B 1 43 ? -5.543 -35.344 -15.953 1 97.19 43 VAL B CA 1
ATOM 2603 C C . VAL B 1 43 ? -4.121 -34.969 -15.531 1 97.19 43 VAL B C 1
ATOM 2605 O O . VAL B 1 43 ? -3.596 -33.938 -15.938 1 97.19 43 VAL B O 1
ATOM 2608 N N . LYS B 1 44 ? -3.549 -35.812 -14.781 1 97.38 44 LYS B N 1
ATOM 2609 C CA . LYS B 1 44 ? -2.186 -35.594 -14.312 1 97.38 44 LYS B CA 1
ATOM 2610 C C . LYS B 1 44 ? -1.212 -35.469 -15.477 1 97.38 44 LYS B C 1
ATOM 2612 O O . LYS B 1 44 ? -0.378 -34.562 -15.516 1 97.38 44 LYS B O 1
ATOM 2617 N N . LYS B 1 45 ? -1.371 -36.406 -16.344 1 97.25 45 LYS B N 1
ATOM 2618 C CA . LYS B 1 45 ? -0.51 -36.438 -17.516 1 97.25 45 LYS B CA 1
ATOM 2619 C C . LYS B 1 45 ? -0.589 -35.125 -18.281 1 97.25 45 LYS B C 1
ATOM 2621 O O . LYS B 1 45 ? 0.439 -34.531 -18.641 1 97.25 45 LYS B O 1
ATOM 2626 N N . TYR B 1 46 ? -1.735 -34.656 -18.5 1 96.94 46 TYR B N 1
ATOM 2627 C CA . TYR B 1 46 ? -1.916 -33.438 -19.312 1 96.94 46 TYR B CA 1
ATOM 2628 C C . TYR B 1 46 ? -1.517 -32.219 -18.516 1 96.94 46 TYR B C 1
ATOM 2630 O O . TYR B 1 46 ? -1.03 -31.234 -19.094 1 96.94 46 TYR B O 1
ATOM 2638 N N . LEU B 1 47 ? -1.713 -32.219 -17.234 1 97.56 47 LEU B N 1
ATOM 2639 C CA . LEU B 1 47 ? -1.192 -31.109 -16.422 1 97.56 47 LEU B CA 1
ATOM 2640 C C . LEU B 1 47 ? 0.311 -30.953 -16.625 1 97.56 47 LEU B C 1
ATOM 2642 O O . LEU B 1 47 ? 0.787 -29.875 -16.969 1 97.56 47 LEU B O 1
ATOM 2646 N N . TYR B 1 48 ? 1.012 -32.031 -16.5 1 98.12 48 TYR B N 1
ATOM 2647 C CA . TYR B 1 48 ? 2.465 -32 -16.625 1 98.12 48 TYR B CA 1
ATOM 2648 C C . TYR B 1 48 ? 2.895 -31.594 -18.016 1 98.12 48 TYR B C 1
ATOM 2650 O O . TYR B 1 48 ? 3.76 -30.734 -18.172 1 98.12 48 TYR B O 1
ATOM 2658 N N . ARG B 1 49 ? 2.242 -32.156 -18.953 1 97.75 49 ARG B N 1
ATOM 2659 C CA . ARG B 1 49 ? 2.6 -31.906 -20.344 1 97.75 49 ARG B CA 1
ATOM 2660 C C . ARG B 1 49 ? 2.359 -30.453 -20.719 1 97.75 49 ARG B C 1
ATOM 2662 O O . ARG B 1 49 ? 3.223 -29.812 -21.312 1 97.75 49 ARG B O 1
ATOM 2669 N N . VAL B 1 50 ? 1.262 -29.984 -20.344 1 98.06 50 VAL B N 1
ATOM 2670 C CA . VAL B 1 50 ? 0.869 -28.641 -20.734 1 98.06 50 VAL B CA 1
ATOM 2671 C C . VAL B 1 50 ? 1.727 -27.609 -20 1 98.06 50 VAL B C 1
ATOM 2673 O O . VAL B 1 50 ? 2.191 -26.641 -20.594 1 98.06 50 VAL B O 1
ATOM 2676 N N . MET B 1 51 ? 1.954 -27.797 -18.703 1 98.12 51 MET B N 1
ATOM 2677 C CA . MET B 1 51 ? 2.793 -26.875 -17.953 1 98.12 51 MET B CA 1
ATOM 2678 C C . MET B 1 51 ? 4.195 -26.797 -18.531 1 98.12 51 MET B C 1
ATOM 2680 O O . MET B 1 51 ? 4.758 -25.719 -18.703 1 98.12 51 MET B O 1
ATOM 2684 N N . LYS B 1 52 ? 4.734 -27.953 -18.891 1 97.94 52 LYS B N 1
ATOM 2685 C CA . LYS B 1 52 ? 6.062 -28 -19.484 1 97.94 52 LYS B CA 1
ATOM 2686 C C . LYS B 1 52 ? 6.082 -27.25 -20.828 1 97.94 52 LYS B C 1
ATOM 2688 O O . LYS B 1 52 ? 7.031 -26.531 -21.125 1 97.94 52 LYS B O 1
ATOM 2693 N N . ALA B 1 53 ? 5.094 -27.469 -21.578 1 97.69 53 ALA B N 1
ATOM 2694 C CA . ALA B 1 53 ? 5.004 -26.828 -22.891 1 97.69 53 ALA B CA 1
ATOM 2695 C C . ALA B 1 53 ? 4.922 -25.312 -22.75 1 97.69 53 ALA B C 1
ATOM 2697 O O . ALA B 1 53 ? 5.57 -24.562 -23.484 1 97.69 53 ALA B O 1
ATOM 2698 N N . ILE B 1 54 ? 4.148 -24.875 -21.812 1 97.75 54 ILE B N 1
ATOM 2699 C CA . ILE B 1 54 ? 3.998 -23.453 -21.562 1 97.75 54 ILE B CA 1
ATOM 2700 C C . ILE B 1 54 ? 5.348 -22.844 -21.188 1 97.75 54 ILE B C 1
ATOM 2702 O O . ILE B 1 54 ? 5.742 -21.812 -21.719 1 97.75 54 ILE B O 1
ATOM 2706 N N . ASN B 1 55 ? 6.027 -23.469 -20.344 1 98.12 55 ASN B N 1
ATOM 2707 C CA . ASN B 1 55 ? 7.32 -22.953 -19.906 1 98.12 55 ASN B CA 1
ATOM 2708 C C . ASN B 1 55 ? 8.336 -22.938 -21.047 1 98.12 55 ASN B C 1
ATOM 2710 O O . ASN B 1 55 ? 9.117 -21.984 -21.172 1 98.12 55 ASN B O 1
ATOM 2714 N N . GLU B 1 56 ? 8.328 -23.953 -21.828 1 97.06 56 GLU B N 1
ATOM 2715 C CA . GLU B 1 56 ? 9.289 -24.078 -22.922 1 97.06 56 GLU B CA 1
ATOM 2716 C C . GLU B 1 56 ? 9.008 -23.062 -24.031 1 97.06 56 GLU B C 1
ATOM 2718 O O . GLU B 1 56 ? 9.93 -22.469 -24.594 1 97.06 56 GLU B O 1
ATOM 2723 N N . VAL B 1 57 ? 7.758 -22.812 -24.281 1 96.19 57 VAL B N 1
ATOM 2724 C CA . VAL B 1 57 ? 7.398 -22.062 -25.469 1 96.19 57 VAL B CA 1
ATOM 2725 C C . VAL B 1 57 ? 7.078 -20.609 -25.094 1 96.19 57 VAL B C 1
ATOM 2727 O O . VAL B 1 57 ? 7.484 -19.688 -25.797 1 96.19 57 VAL B O 1
ATOM 2730 N N . LEU B 1 58 ? 6.367 -20.422 -23.984 1 96.5 58 LEU B N 1
ATOM 2731 C CA . LEU B 1 58 ? 5.785 -19.109 -23.719 1 96.5 58 LEU B CA 1
ATOM 2732 C C . LEU B 1 58 ? 6.59 -18.359 -22.672 1 96.5 58 LEU B C 1
ATOM 2734 O O . LEU B 1 58 ? 6.621 -17.125 -22.672 1 96.5 58 LEU B O 1
ATOM 2738 N N . ALA B 1 59 ? 7.23 -19.016 -21.734 1 97 59 ALA B N 1
ATOM 2739 C CA . ALA B 1 59 ? 7.887 -18.359 -20.609 1 97 59 ALA B CA 1
ATOM 2740 C C . ALA B 1 59 ? 8.898 -17.328 -21.094 1 97 59 ALA B C 1
ATOM 2742 O O . ALA B 1 59 ? 8.898 -16.188 -20.609 1 97 59 ALA B O 1
ATOM 2743 N N . PRO B 1 60 ? 9.742 -17.609 -22.141 1 94.88 60 PRO B N 1
ATOM 2744 C CA . PRO B 1 60 ? 10.719 -16.609 -22.594 1 94.88 60 PRO B CA 1
ATOM 2745 C C . PRO B 1 60 ? 10.07 -15.352 -23.156 1 94.88 60 PRO B C 1
ATOM 2747 O O . PRO B 1 60 ? 10.641 -14.266 -23.062 1 94.88 60 PRO B O 1
ATOM 2750 N N . ALA B 1 61 ? 8.883 -15.516 -23.609 1 94.88 61 ALA B N 1
ATOM 2751 C CA . ALA B 1 61 ? 8.195 -14.383 -24.234 1 94.88 61 ALA B CA 1
ATOM 2752 C C . ALA B 1 61 ? 7.398 -13.594 -23.203 1 94.88 61 ALA B C 1
ATOM 2754 O O . ALA B 1 61 ? 7.23 -12.375 -23.328 1 94.88 61 ALA B O 1
ATOM 2755 N N . TYR B 1 62 ? 6.988 -14.227 -22.156 1 96.56 62 TYR B N 1
ATOM 2756 C CA . TYR B 1 62 ? 6.012 -13.594 -21.281 1 96.56 62 TYR B CA 1
ATOM 2757 C C . TYR B 1 62 ? 6.66 -13.164 -19.969 1 96.56 62 TYR B C 1
ATOM 2759 O O . TYR B 1 62 ? 6.117 -12.32 -19.25 1 96.56 62 TYR B O 1
ATOM 2767 N N . ILE B 1 63 ? 7.754 -13.742 -19.594 1 97.69 63 ILE B N 1
ATOM 2768 C CA . ILE B 1 63 ? 8.461 -13.375 -18.375 1 97.69 63 ILE B CA 1
ATOM 2769 C C . ILE B 1 63 ? 9.852 -12.852 -18.719 1 97.69 63 ILE B C 1
ATOM 2771 O O . ILE B 1 63 ? 10.797 -13.633 -18.844 1 97.69 63 ILE B O 1
ATOM 2775 N N . ASN B 1 64 ? 9.945 -11.586 -18.844 1 95.81 64 ASN B N 1
ATOM 2776 C CA . ASN B 1 64 ? 11.219 -10.938 -19.156 1 95.81 64 ASN B CA 1
ATOM 2777 C C . ASN B 1 64 ? 11.281 -9.523 -18.594 1 95.81 64 ASN B C 1
ATOM 2779 O O . ASN B 1 64 ? 10.266 -8.828 -18.531 1 95.81 64 ASN B O 1
ATOM 2783 N N . MET B 1 65 ? 12.477 -9.148 -18.25 1 97.44 65 MET B N 1
ATOM 2784 C CA . MET B 1 65 ? 12.68 -7.766 -17.828 1 97.44 65 MET B CA 1
ATOM 2785 C C . MET B 1 65 ? 12.453 -6.809 -19 1 97.44 65 MET B C 1
ATOM 2787 O O . MET B 1 65 ? 12.656 -7.168 -20.156 1 97.44 65 MET B O 1
ATOM 2791 N N . PRO B 1 66 ? 12.055 -5.629 -18.688 1 97.44 66 PRO B N 1
ATOM 2792 C CA . PRO B 1 66 ? 11.766 -4.691 -19.781 1 97.44 66 PRO B CA 1
ATOM 2793 C C . PRO B 1 66 ? 13.016 -4.227 -20.516 1 97.44 66 PRO B C 1
ATOM 2795 O O . PRO B 1 66 ? 14.102 -4.176 -19.922 1 97.44 66 PRO B O 1
ATOM 2798 N N . ASN B 1 67 ? 12.789 -3.951 -21.766 1 96.38 67 ASN B N 1
ATOM 2799 C CA . ASN B 1 67 ? 13.836 -3.215 -22.469 1 96.38 67 ASN B CA 1
ATOM 2800 C C . ASN B 1 67 ? 13.836 -1.738 -22.078 1 96.38 67 ASN B C 1
ATOM 2802 O O . ASN B 1 67 ? 13.023 -1.308 -21.266 1 96.38 67 ASN B O 1
ATOM 2806 N N . GLN B 1 68 ? 14.719 -0.999 -22.641 1 96.69 68 GLN B N 1
ATOM 2807 C CA . GLN B 1 68 ? 14.922 0.384 -22.219 1 96.69 68 GLN B CA 1
ATOM 2808 C C . GLN B 1 68 ? 13.656 1.209 -22.406 1 96.69 68 GLN B C 1
ATOM 2810 O O . GLN B 1 68 ? 13.25 1.947 -21.5 1 96.69 68 GLN B O 1
ATOM 2815 N N . ASP B 1 69 ? 12.992 1.066 -23.516 1 96.69 69 ASP B N 1
ATOM 2816 C CA . ASP B 1 69 ? 11.789 1.842 -23.797 1 96.69 69 ASP B CA 1
ATOM 2817 C C . ASP B 1 69 ? 10.648 1.457 -22.859 1 96.69 69 ASP B C 1
ATOM 2819 O O . ASP B 1 69 ? 9.945 2.326 -22.344 1 96.69 69 ASP B O 1
ATOM 2823 N N . GLU B 1 70 ? 10.508 0.2 -22.688 1 97 70 GLU B N 1
ATOM 2824 C CA . GLU B 1 70 ? 9.477 -0.276 -21.766 1 97 70 GLU B CA 1
ATOM 2825 C C . GLU B 1 70 ? 9.766 0.18 -20.328 1 97 70 GLU B C 1
ATOM 2827 O O . GLU B 1 70 ? 8.852 0.531 -19.594 1 97 70 GLU B O 1
ATOM 2832 N N . ALA B 1 71 ? 11.016 0.17 -20.031 1 98.25 71 ALA B N 1
ATOM 2833 C CA . ALA B 1 71 ? 11.422 0.575 -18.688 1 98.25 71 ALA B CA 1
ATOM 2834 C C . ALA B 1 71 ? 11.078 2.037 -18.422 1 98.25 71 ALA B C 1
ATOM 2836 O O . ALA B 1 71 ? 10.633 2.391 -17.328 1 98.25 71 ALA B O 1
ATOM 2837 N N . LYS B 1 72 ? 11.25 2.855 -19.391 1 97.69 72 LYS B N 1
ATOM 2838 C CA . LYS B 1 72 ? 10.891 4.266 -19.266 1 97.69 72 LYS B CA 1
ATOM 2839 C C . LYS B 1 72 ? 9.406 4.426 -18.953 1 97.69 72 LYS B C 1
ATOM 2841 O O . LYS B 1 72 ? 9.023 5.215 -18.094 1 97.69 72 LYS B O 1
ATOM 2846 N N . TYR B 1 73 ? 8.68 3.662 -19.688 1 97.88 73 TYR B N 1
ATOM 2847 C CA . TYR B 1 73 ? 7.234 3.721 -19.5 1 97.88 73 TYR B CA 1
ATOM 2848 C C . TYR B 1 73 ? 6.84 3.234 -18.109 1 97.88 73 TYR B C 1
ATOM 2850 O O . TYR B 1 73 ? 6.051 3.883 -17.422 1 97.88 73 TYR B O 1
ATOM 2858 N N . ILE B 1 74 ? 7.383 2.131 -17.734 1 98.25 74 ILE B N 1
ATOM 2859 C CA . ILE B 1 74 ? 7.09 1.554 -16.422 1 98.25 74 ILE B CA 1
ATOM 2860 C C . ILE B 1 74 ? 7.512 2.523 -15.328 1 98.25 74 ILE B C 1
ATOM 2862 O O . ILE B 1 74 ? 6.785 2.725 -14.352 1 98.25 74 ILE B O 1
ATOM 2866 N N . ALA B 1 75 ? 8.656 3.125 -15.492 1 98.06 75 ALA B N 1
ATOM 2867 C CA . ALA B 1 75 ? 9.164 4.09 -14.523 1 98.06 75 ALA B CA 1
ATOM 2868 C C . ALA B 1 75 ? 8.203 5.266 -14.367 1 98.06 75 ALA B C 1
ATOM 2870 O O . ALA B 1 75 ? 7.953 5.727 -13.25 1 98.06 75 ALA B O 1
ATOM 2871 N N . MET B 1 76 ? 7.691 5.691 -15.461 1 97.06 76 MET B N 1
ATOM 2872 C CA . MET B 1 76 ? 6.727 6.789 -15.43 1 97.06 76 MET B CA 1
ATOM 2873 C C . MET B 1 76 ? 5.469 6.387 -14.664 1 97.06 76 MET B C 1
ATOM 2875 O O . MET B 1 76 ? 4.938 7.172 -13.875 1 97.06 76 MET B O 1
ATOM 2879 N N . GLN B 1 77 ? 5.055 5.168 -14.898 1 96.75 77 GLN B N 1
ATOM 2880 C CA . GLN B 1 77 ? 3.854 4.684 -14.227 1 96.75 77 GLN B CA 1
ATOM 2881 C C . GLN B 1 77 ? 4.078 4.547 -12.727 1 96.75 77 GLN B C 1
ATOM 2883 O O . GLN B 1 77 ? 3.229 4.949 -11.922 1 96.75 77 GLN B O 1
ATOM 2888 N N . PHE B 1 78 ? 5.172 4.043 -12.328 1 97.12 78 PHE B N 1
ATOM 2889 C CA . PHE B 1 78 ? 5.477 3.93 -10.906 1 97.12 78 PHE B CA 1
ATOM 2890 C C . PHE B 1 78 ? 5.625 5.309 -10.273 1 97.12 78 PHE B C 1
ATOM 2892 O O . PHE B 1 78 ? 5.273 5.504 -9.102 1 97.12 78 PHE B O 1
ATOM 2899 N N . GLU B 1 79 ? 6.219 6.215 -11.039 1 94.44 79 GLU B N 1
ATOM 2900 C CA . GLU B 1 79 ? 6.371 7.574 -10.539 1 94.44 79 GLU B CA 1
ATOM 2901 C C . GLU B 1 79 ? 5.02 8.211 -10.242 1 94.44 79 GLU B C 1
ATOM 2903 O O . GLU B 1 79 ? 4.871 8.938 -9.258 1 94.44 79 GLU B O 1
ATOM 2908 N N . ASN B 1 80 ? 4.086 7.887 -11.055 1 90.06 80 ASN B N 1
ATOM 2909 C CA . ASN B 1 80 ? 2.732 8.398 -10.859 1 90.06 80 ASN B CA 1
ATOM 2910 C C . ASN B 1 80 ? 2.117 7.863 -9.57 1 90.06 80 ASN B C 1
ATOM 2912 O O . ASN B 1 80 ? 1.279 8.523 -8.953 1 90.06 80 ASN B O 1
ATOM 2916 N N . ILE B 1 81 ? 2.57 6.699 -9.18 1 88.56 81 ILE B N 1
ATOM 2917 C CA . ILE B 1 81 ? 2.004 6.023 -8.023 1 88.56 81 ILE B CA 1
ATOM 2918 C C . ILE B 1 81 ? 2.797 6.395 -6.77 1 88.56 81 ILE B C 1
ATOM 2920 O O . ILE B 1 81 ? 2.217 6.781 -5.754 1 88.56 81 ILE B O 1
ATOM 2924 N N . SER B 1 82 ? 4.059 6.355 -6.84 1 92.44 82 SER B N 1
ATOM 2925 C CA . SER B 1 82 ? 4.91 6.414 -5.656 1 92.44 82 SER B CA 1
ATOM 2926 C C . SER B 1 82 ? 5.625 7.758 -5.559 1 92.44 82 SER B C 1
ATOM 2928 O O . SER B 1 82 ? 6.199 8.086 -4.516 1 92.44 82 SER B O 1
ATOM 2930 N N . HIS B 1 83 ? 5.68 8.523 -6.664 1 89.19 83 HIS B N 1
ATOM 2931 C CA . HIS B 1 83 ? 6.395 9.789 -6.762 1 89.19 83 HIS B CA 1
ATOM 2932 C C . HIS B 1 83 ? 7.902 9.578 -6.656 1 89.19 83 HIS B C 1
ATOM 2934 O O . HIS B 1 83 ? 8.641 10.5 -6.293 1 89.19 83 HIS B O 1
ATOM 2940 N N . ILE B 1 84 ? 8.367 8.383 -6.844 1 91.38 84 ILE B N 1
ATOM 2941 C CA . ILE B 1 84 ? 9.781 8.055 -6.883 1 91.38 84 ILE B CA 1
ATOM 2942 C C . ILE B 1 84 ? 10.203 7.754 -8.32 1 91.38 84 ILE B C 1
ATOM 2944 O O . ILE B 1 84 ? 9.523 7.008 -9.031 1 91.38 84 ILE B O 1
ATOM 2948 N N . PHE B 1 85 ? 11.297 8.32 -8.664 1 93.19 85 PHE B N 1
ATOM 2949 C CA . PHE B 1 85 ? 11.773 8.203 -10.039 1 93.19 85 PHE B CA 1
ATOM 2950 C C . PHE B 1 85 ? 12.406 6.844 -10.281 1 93.19 85 PHE B C 1
ATOM 2952 O O . PHE B 1 85 ? 12.969 6.238 -9.367 1 93.19 85 PHE B O 1
ATOM 2959 N N . GLN B 1 86 ? 12.273 6.371 -11.477 1 96.62 86 GLN B N 1
ATOM 2960 C CA . GLN B 1 86 ? 13.109 5.352 -12.102 1 96.62 86 GLN B CA 1
ATOM 2961 C C . GLN B 1 86 ? 12.82 3.973 -11.516 1 96.62 86 GLN B C 1
ATOM 2963 O O . GLN B 1 86 ? 13.625 3.051 -11.664 1 96.62 86 GLN B O 1
ATOM 2968 N N . ILE B 1 87 ? 11.719 3.805 -10.852 1 97.88 87 ILE B N 1
ATOM 2969 C CA . ILE B 1 87 ? 11.336 2.463 -10.43 1 97.88 87 ILE B CA 1
ATOM 2970 C C . ILE B 1 87 ? 10.812 1.675 -11.625 1 97.88 87 ILE B C 1
ATOM 2972 O O . ILE B 1 87 ? 9.93 2.148 -12.352 1 97.88 87 ILE B O 1
ATOM 2976 N N . ILE B 1 88 ? 11.32 0.44 -11.82 1 98.62 88 ILE B N 1
ATOM 2977 C CA . ILE B 1 88 ? 10.867 -0.313 -12.984 1 98.62 88 ILE B CA 1
ATOM 2978 C C . ILE B 1 88 ? 10.266 -1.642 -12.539 1 98.62 88 ILE B C 1
ATOM 2980 O O . ILE B 1 88 ? 9.836 -2.445 -13.367 1 98.62 88 ILE B O 1
ATOM 2984 N N . GLY B 1 89 ? 10.266 -1.871 -11.195 1 98.44 89 GLY B N 1
ATOM 2985 C CA . GLY B 1 89 ? 9.664 -3.086 -10.664 1 98.44 89 GLY B CA 1
ATOM 2986 C C . GLY B 1 89 ? 9.812 -3.211 -9.164 1 98.44 89 GLY B C 1
ATOM 2987 O O . GLY B 1 89 ? 10.586 -2.482 -8.547 1 98.44 89 GLY B O 1
ATOM 2988 N N . CYS B 1 90 ? 9.031 -4.086 -8.625 1 98.69 90 CYS B N 1
ATOM 2989 C CA . CYS B 1 90 ? 9.094 -4.418 -7.207 1 98.69 90 CYS B CA 1
ATOM 2990 C C . CYS B 1 90 ? 9.383 -5.902 -7.008 1 98.69 90 CYS B C 1
ATOM 2992 O O . CYS B 1 90 ? 8.789 -6.75 -7.67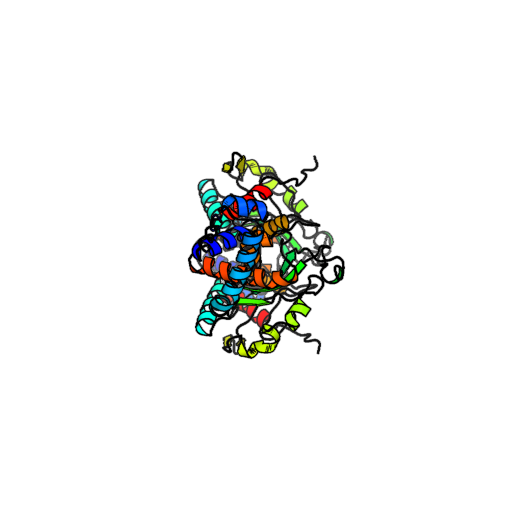6 1 98.69 90 CYS B O 1
ATOM 2994 N N . ILE B 1 91 ? 10.305 -6.184 -6.113 1 98.44 91 ILE B N 1
ATOM 2995 C CA . ILE B 1 91 ? 10.711 -7.559 -5.836 1 98.44 91 ILE B CA 1
ATOM 2996 C C . ILE B 1 91 ? 10.125 -8.008 -4.496 1 98.44 91 ILE B C 1
ATOM 2998 O O . ILE B 1 91 ? 10.062 -7.227 -3.545 1 98.44 91 ILE B O 1
ATOM 3002 N N . ASP B 1 92 ? 9.656 -9.188 -4.445 1 97.75 92 ASP B N 1
ATOM 3003 C CA . ASP B 1 92 ? 9.18 -9.797 -3.211 1 97.75 92 ASP B CA 1
ATOM 3004 C C . ASP B 1 92 ? 9.141 -11.32 -3.332 1 97.75 92 ASP B C 1
ATOM 3006 O O . ASP B 1 92 ? 9.344 -11.867 -4.418 1 97.75 92 ASP B O 1
ATOM 3010 N N . GLY B 1 93 ? 9.008 -11.961 -2.203 1 96.81 93 GLY B N 1
ATOM 3011 C CA . GLY B 1 93 ? 8.828 -13.398 -2.16 1 96.81 93 GLY B CA 1
ATOM 3012 C C . GLY B 1 93 ? 7.414 -13.812 -1.784 1 96.81 93 GLY B C 1
ATOM 3013 O O . GLY B 1 93 ? 6.68 -13.039 -1.164 1 96.81 93 GLY B O 1
ATOM 3014 N N . THR B 1 94 ? 7.012 -14.961 -2.189 1 95.69 94 THR B N 1
ATOM 3015 C CA . THR B 1 94 ? 5.762 -15.586 -1.758 1 95.69 94 THR B CA 1
ATOM 3016 C C . THR B 1 94 ? 5.949 -17.078 -1.542 1 95.69 94 THR B C 1
ATOM 3018 O O . THR B 1 94 ? 6.801 -17.703 -2.18 1 95.69 94 THR B O 1
ATOM 3021 N N . HIS B 1 95 ? 5.18 -17.578 -0.613 1 94.62 95 HIS B N 1
ATOM 3022 C CA . HIS B 1 95 ? 5.254 -19 -0.317 1 94.62 95 HIS B CA 1
ATOM 3023 C C . HIS B 1 95 ? 4.086 -19.766 -0.943 1 94.62 95 HIS B C 1
ATOM 3025 O O . HIS B 1 95 ? 2.932 -19.359 -0.798 1 94.62 95 HIS B O 1
ATOM 3031 N N . ILE B 1 96 ? 4.43 -20.766 -1.629 1 95.81 96 ILE B N 1
ATOM 3032 C CA . ILE B 1 96 ? 3.451 -21.672 -2.221 1 95.81 96 ILE B CA 1
ATOM 3033 C C . ILE B 1 96 ? 3.42 -22.984 -1.439 1 95.81 96 ILE B C 1
ATOM 3035 O O . ILE B 1 96 ? 4.41 -23.719 -1.406 1 95.81 96 ILE B O 1
ATOM 3039 N N . PRO B 1 97 ? 2.299 -23.297 -0.851 1 94 97 PRO B N 1
ATOM 3040 C CA . PRO B 1 97 ? 2.225 -24.516 -0.038 1 94 97 PRO B CA 1
ATOM 3041 C C . PRO B 1 97 ? 2.365 -25.781 -0.869 1 94 97 PRO B C 1
ATOM 3043 O O . PRO B 1 97 ? 1.782 -25.891 -1.951 1 94 97 PRO B O 1
ATOM 3046 N N . ILE B 1 98 ? 3.107 -26.781 -0.277 1 95.06 98 ILE B N 1
ATOM 3047 C CA . ILE B 1 98 ? 3.34 -28.016 -1.005 1 95.06 98 ILE B CA 1
ATOM 3048 C C . ILE B 1 98 ? 3.283 -29.203 -0.039 1 95.06 98 ILE B C 1
ATOM 3050 O O . ILE B 1 98 ? 3.348 -29.016 1.18 1 95.06 98 ILE B O 1
ATOM 3054 N N . THR B 1 99 ? 3.066 -30.359 -0.652 1 91.56 99 THR B N 1
ATOM 3055 C CA . THR B 1 99 ? 3.229 -31.625 0.067 1 91.56 99 THR B CA 1
ATOM 3056 C C . THR B 1 99 ? 4.578 -32.25 -0.252 1 91.56 99 THR B C 1
ATOM 3058 O O . THR B 1 99 ? 4.918 -32.438 -1.422 1 91.56 99 THR B O 1
ATOM 3061 N N . VAL B 1 100 ? 5.316 -32.5 0.771 1 91.62 100 VAL B N 1
ATOM 3062 C C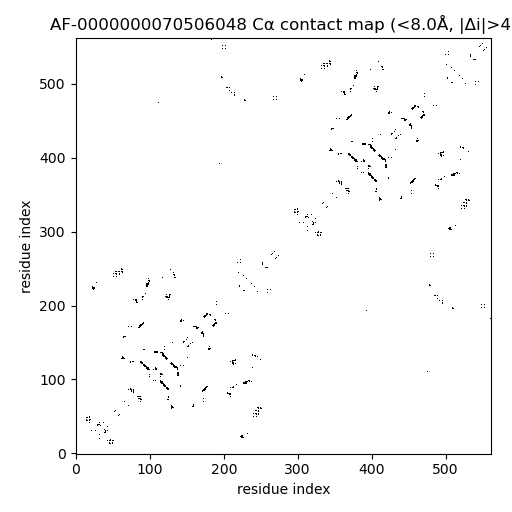A . VAL B 1 100 ? 6.645 -33.094 0.575 1 91.62 100 VAL B CA 1
ATOM 3063 C C . VAL B 1 100 ? 6.742 -34.438 1.318 1 91.62 100 VAL B C 1
ATOM 3065 O O . VAL B 1 100 ? 5.988 -34.656 2.264 1 91.62 100 VAL B O 1
ATOM 3068 N N . PRO B 1 101 ? 7.574 -35.281 0.782 1 87.31 101 PRO B N 1
ATOM 3069 C CA . PRO B 1 101 ? 7.789 -36.531 1.515 1 87.31 101 PRO B CA 1
ATOM 3070 C C . PRO B 1 101 ? 8.367 -36.312 2.91 1 87.31 101 PRO B C 1
ATOM 3072 O O . PRO B 1 101 ? 8.891 -35.219 3.199 1 87.31 101 PRO B O 1
ATOM 3075 N N . GLU B 1 102 ? 8.203 -37.281 3.656 1 86.31 102 GLU B N 1
ATOM 3076 C CA . GLU B 1 102 ? 8.68 -37.219 5.035 1 86.31 102 GLU B CA 1
ATOM 3077 C C . GLU B 1 102 ? 10.18 -36.938 5.09 1 86.31 102 GLU B C 1
ATOM 3079 O O . GLU B 1 102 ? 10.656 -36.219 5.957 1 86.31 102 GLU B O 1
ATOM 3084 N N . GLU B 1 103 ? 10.789 -37.562 4.164 1 87.88 103 GLU B N 1
ATOM 3085 C CA . GLU B 1 103 ? 12.227 -37.312 4.105 1 87.88 103 GLU B CA 1
ATOM 3086 C C . GLU B 1 103 ? 12.539 -35.938 3.584 1 87.88 103 GLU B C 1
ATOM 3088 O O . GLU B 1 103 ? 12.117 -35.562 2.486 1 87.88 103 GLU B O 1
ATOM 3093 N N . GLY B 1 104 ? 13.141 -35.125 4.395 1 86.75 104 GLY B N 1
ATOM 3094 C CA . GLY B 1 104 ? 13.531 -33.781 3.955 1 86.75 104 GLY B CA 1
ATOM 3095 C C . GLY B 1 104 ? 12.469 -32.719 4.211 1 86.75 104 GLY B C 1
ATOM 3096 O O . GLY B 1 104 ? 12.562 -31.609 3.721 1 86.75 104 GLY B O 1
ATOM 3097 N N . TYR B 1 105 ? 11.508 -33.094 4.902 1 88.75 105 TYR B N 1
ATOM 3098 C CA . TYR B 1 105 ? 10.352 -32.25 5.215 1 88.75 105 TYR B CA 1
ATOM 3099 C C . TYR B 1 105 ? 10.781 -30.922 5.836 1 88.75 105 TYR B C 1
ATOM 3101 O O . TYR B 1 105 ? 10.227 -29.875 5.512 1 88.75 105 TYR B O 1
ATOM 3109 N N . ARG B 1 106 ? 11.797 -30.922 6.609 1 91.06 106 ARG B N 1
ATOM 3110 C CA . ARG B 1 106 ? 12.211 -29.766 7.395 1 91.06 106 ARG B CA 1
ATOM 3111 C C . ARG B 1 106 ? 12.742 -28.656 6.496 1 91.06 106 ARG B C 1
ATOM 3113 O O . ARG B 1 106 ? 12.594 -27.469 6.812 1 91.06 106 ARG B O 1
ATOM 3120 N N . ASP B 1 107 ? 13.336 -29.062 5.406 1 93.5 107 ASP B N 1
ATOM 3121 C CA . ASP B 1 107 ? 13.891 -28.094 4.473 1 93.5 107 ASP B CA 1
ATOM 3122 C C . ASP B 1 107 ? 12.797 -27.219 3.885 1 93.5 107 ASP B C 1
ATOM 3124 O O . ASP B 1 107 ? 13.062 -26.094 3.445 1 93.5 107 ASP B O 1
ATOM 3128 N N . PHE B 1 108 ? 11.625 -27.75 3.963 1 95.69 108 PHE B N 1
ATOM 3129 C CA . PHE B 1 108 ? 10.562 -27.031 3.258 1 95.69 108 PHE B CA 1
ATOM 3130 C C . PHE B 1 108 ? 9.656 -26.297 4.238 1 95.69 108 PHE B C 1
ATOM 3132 O O . PHE B 1 108 ? 8.711 -25.625 3.832 1 95.69 108 PHE B O 1
ATOM 3139 N N . VAL B 1 109 ? 9.938 -26.328 5.504 1 94.5 109 VAL B N 1
ATOM 3140 C CA . VAL B 1 109 ? 9.117 -25.656 6.508 1 94.5 109 VAL B CA 1
ATOM 3141 C C . VAL B 1 109 ? 9.469 -24.172 6.555 1 94.5 109 VAL B C 1
ATOM 3143 O O . VAL B 1 109 ? 10.625 -23.812 6.785 1 94.5 109 VAL B O 1
ATOM 3146 N N . ASN B 1 110 ? 8.5 -23.344 6.281 1 92.62 110 ASN B N 1
ATOM 3147 C CA . ASN B 1 110 ? 8.734 -21.906 6.293 1 92.62 110 ASN B CA 1
ATOM 3148 C C . ASN B 1 110 ? 8.602 -21.328 7.695 1 92.62 110 ASN B C 1
ATOM 3150 O O . ASN B 1 110 ? 8.375 -22.062 8.656 1 92.62 110 ASN B O 1
ATOM 3154 N N . ARG B 1 111 ? 8.781 -20 7.805 1 87.75 111 ARG B N 1
ATOM 3155 C CA . ARG B 1 111 ? 8.797 -19.328 9.094 1 87.75 111 ARG B CA 1
ATOM 3156 C C . ARG B 1 111 ? 7.453 -19.469 9.805 1 87.75 111 ARG B C 1
ATOM 3158 O O . ARG B 1 111 ? 7.375 -19.344 11.031 1 87.75 111 ARG B O 1
ATOM 3165 N N . LYS B 1 112 ? 6.445 -19.75 9.078 1 85.31 112 LYS B N 1
ATOM 3166 C CA . LYS B 1 112 ? 5.105 -19.875 9.641 1 85.31 112 LYS B CA 1
ATOM 3167 C C . LYS B 1 112 ? 4.809 -21.312 10.062 1 85.31 112 LYS B C 1
ATOM 3169 O O . LYS B 1 112 ? 3.74 -21.594 10.602 1 85.31 112 LYS B O 1
ATOM 3174 N N . GLY B 1 113 ? 5.637 -22.234 9.688 1 88.06 113 GLY B N 1
ATOM 3175 C CA . GLY B 1 113 ? 5.535 -23.578 10.219 1 88.06 113 GLY B CA 1
ATOM 3176 C C . GLY B 1 113 ? 4.914 -24.562 9.242 1 88.06 113 GLY B C 1
ATOM 3177 O O . GLY B 1 113 ? 4.57 -25.688 9.617 1 88.06 113 GLY B O 1
ATOM 3178 N N . TRP B 1 114 ? 4.703 -24.156 8.039 1 89.06 114 TRP B N 1
ATOM 3179 C CA . TRP B 1 114 ? 4.164 -25.094 7.059 1 89.06 114 TRP B CA 1
ATOM 3180 C C . TRP B 1 114 ? 5.09 -25.219 5.848 1 89.06 114 TRP B C 1
ATOM 3182 O O . TRP B 1 114 ? 5.969 -24.375 5.648 1 89.06 114 TRP B O 1
ATOM 3192 N N . THR B 1 115 ? 4.957 -26.328 5.082 1 93.81 115 THR B N 1
ATOM 3193 C CA . THR B 1 115 ? 5.875 -26.625 3.99 1 93.81 115 THR B CA 1
ATOM 3194 C C . THR B 1 115 ? 5.508 -25.844 2.734 1 93.81 115 THR B C 1
ATOM 3196 O O . THR B 1 115 ? 4.336 -25.781 2.357 1 93.81 115 THR B O 1
ATOM 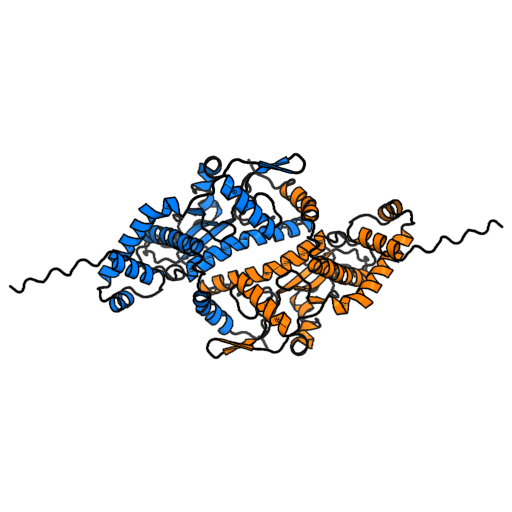3199 N N . SER B 1 116 ? 6.566 -25.266 2.111 1 95.5 116 SER B N 1
ATOM 3200 C CA . SER B 1 116 ? 6.312 -24.438 0.934 1 95.5 116 SER B CA 1
ATOM 3201 C C . SER B 1 116 ? 7.555 -24.328 0.062 1 95.5 116 SER B C 1
ATOM 3203 O O . SER B 1 116 ? 8.648 -24.719 0.474 1 95.5 116 SER B O 1
ATOM 3205 N N . TYR B 1 117 ? 7.344 -23.922 -1.193 1 96.56 117 TYR B N 1
ATOM 3206 C CA . TYR B 1 117 ? 8.398 -23.281 -1.976 1 96.56 117 TYR B CA 1
ATOM 3207 C C . TYR B 1 117 ? 8.422 -21.781 -1.733 1 96.56 117 TYR B C 1
ATOM 3209 O O . TYR B 1 117 ? 7.375 -21.156 -1.612 1 96.56 117 TYR B O 1
ATOM 3217 N N . ASN B 1 118 ? 9.625 -21.203 -1.606 1 97.25 118 ASN B N 1
ATOM 3218 C CA . ASN B 1 118 ? 9.82 -19.766 -1.594 1 97.25 118 ASN B CA 1
ATOM 3219 C C . ASN B 1 118 ? 10.086 -19.219 -2.994 1 97.25 118 ASN B C 1
ATOM 3221 O O . ASN B 1 118 ? 11.148 -19.469 -3.568 1 97.25 118 ASN B O 1
ATOM 3225 N N . VAL B 1 119 ? 9.148 -18.453 -3.516 1 98 119 VAL B N 1
ATOM 3226 C CA . VAL B 1 119 ? 9.195 -17.953 -4.883 1 98 119 VAL B CA 1
ATOM 3227 C C . VAL B 1 119 ? 9.477 -16.453 -4.875 1 98 119 VAL B C 1
ATOM 3229 O O . VAL B 1 119 ? 8.758 -15.68 -4.23 1 98 119 VAL B O 1
ATOM 3232 N N . GLN B 1 120 ? 10.523 -16.062 -5.555 1 98.38 120 GLN B N 1
ATOM 3233 C CA . GLN B 1 120 ? 10.836 -14.648 -5.715 1 98.38 120 GLN B CA 1
ATOM 3234 C C . GLN B 1 120 ? 10.391 -14.141 -7.082 1 98.38 120 GLN B C 1
ATOM 3236 O O . GLN B 1 120 ? 10.594 -14.812 -8.094 1 98.38 120 GLN B O 1
ATOM 3241 N N . ALA B 1 121 ? 9.82 -12.961 -7.117 1 98.56 121 ALA B N 1
ATOM 3242 C CA . ALA B 1 121 ? 9.43 -12.398 -8.406 1 98.56 121 ALA B CA 1
ATOM 3243 C C . ALA B 1 121 ? 9.617 -10.883 -8.43 1 98.56 121 ALA B C 1
ATOM 3245 O O . ALA B 1 121 ? 9.656 -10.242 -7.375 1 98.56 121 ALA B O 1
ATOM 3246 N N . ILE B 1 122 ? 9.828 -10.336 -9.594 1 98.62 122 ILE B N 1
ATOM 3247 C CA . ILE B 1 122 ? 9.742 -8.914 -9.875 1 98.62 122 ILE B CA 1
ATOM 3248 C C . ILE B 1 122 ? 8.477 -8.617 -10.68 1 98.62 122 ILE B C 1
ATOM 3250 O O . ILE B 1 122 ? 8.18 -9.312 -11.656 1 98.62 122 ILE B O 1
ATOM 3254 N N . VAL B 1 123 ? 7.785 -7.637 -10.234 1 98.69 123 VAL B N 1
ATOM 3255 C CA . VAL B 1 123 ? 6.516 -7.289 -10.859 1 98.69 123 VAL B CA 1
ATOM 3256 C C . VAL B 1 123 ? 6.523 -5.816 -11.266 1 98.69 123 VAL B C 1
ATOM 3258 O O . VAL B 1 123 ? 7.031 -4.969 -10.523 1 98.69 123 VAL B O 1
ATOM 3261 N N . ASP B 1 124 ? 5.969 -5.527 -12.414 1 98.19 124 ASP B N 1
ATOM 3262 C CA . ASP B 1 124 ? 5.902 -4.137 -12.852 1 98.19 124 ASP B CA 1
ATOM 3263 C C . ASP B 1 124 ? 4.637 -3.461 -12.336 1 98.19 124 ASP B C 1
ATOM 3265 O O . ASP B 1 124 ? 3.938 -4.012 -11.477 1 98.19 124 ASP B O 1
ATOM 3269 N N . HIS B 1 125 ? 4.352 -2.246 -12.844 1 95.56 125 HIS B N 1
ATOM 3270 C CA . HIS B 1 125 ? 3.277 -1.402 -12.328 1 95.56 125 HIS B CA 1
ATOM 3271 C C . HIS B 1 125 ? 1.91 -2.006 -12.633 1 95.56 125 HIS B C 1
ATOM 3273 O O . HIS B 1 125 ? 0.921 -1.678 -11.977 1 95.56 125 HIS B O 1
ATOM 3279 N N . ASN B 1 126 ? 1.9 -2.885 -13.586 1 92.88 126 ASN B N 1
ATOM 3280 C CA . ASN B 1 126 ? 0.632 -3.457 -14.023 1 92.88 126 ASN B CA 1
ATOM 3281 C C . ASN B 1 126 ? 0.431 -4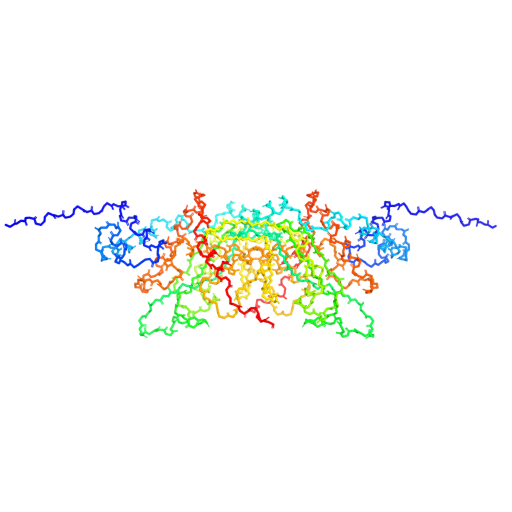.867 -13.477 1 92.88 126 ASN B C 1
ATOM 3283 O O . ASN B 1 126 ? -0.514 -5.559 -13.859 1 92.88 126 ASN B O 1
ATOM 3287 N N . GLY B 1 127 ? 1.314 -5.301 -12.68 1 95.06 127 GLY B N 1
ATOM 3288 C CA . GLY B 1 127 ? 1.156 -6.605 -12.055 1 95.06 127 GLY B CA 1
ATOM 3289 C C . GLY B 1 127 ? 1.696 -7.742 -12.906 1 95.06 127 GLY B C 1
ATOM 3290 O O . GLY B 1 127 ? 1.353 -8.906 -12.688 1 95.06 127 GLY B O 1
ATOM 3291 N N . ARG B 1 128 ? 2.467 -7.395 -13.898 1 97.25 128 ARG B N 1
ATOM 3292 C CA . ARG B 1 128 ? 3.09 -8.422 -14.727 1 97.25 128 ARG B CA 1
ATOM 3293 C C . ARG B 1 128 ? 4.375 -8.93 -14.086 1 97.25 128 ARG B C 1
ATOM 3295 O O . ARG B 1 128 ? 5.211 -8.141 -13.641 1 97.25 128 ARG B O 1
ATOM 3302 N N . PHE B 1 129 ? 4.453 -10.25 -14.102 1 98.62 129 PHE B N 1
ATOM 3303 C CA . PHE B 1 129 ? 5.695 -10.859 -13.633 1 98.62 129 PHE B CA 1
ATOM 3304 C C . PHE B 1 129 ? 6.801 -10.703 -14.672 1 98.62 129 PHE B C 1
ATOM 3306 O O . PHE B 1 129 ? 6.676 -11.195 -15.789 1 98.62 129 PHE B O 1
ATOM 3313 N N . ARG B 1 130 ? 7.84 -10.031 -14.273 1 98.25 130 ARG B N 1
ATOM 3314 C CA . ARG B 1 130 ? 8.93 -9.742 -15.203 1 98.25 130 ARG B CA 1
ATOM 3315 C C . ARG B 1 130 ? 10.102 -10.688 -14.969 1 98.25 130 ARG B C 1
ATOM 3317 O O . ARG B 1 130 ? 10.906 -10.922 -15.875 1 98.25 130 ARG B O 1
ATOM 3324 N N . ASN B 1 131 ? 10.219 -11.195 -13.852 1 98.06 131 ASN B N 1
ATOM 3325 C CA . ASN B 1 131 ? 11.219 -12.164 -13.422 1 98.06 131 ASN B CA 1
ATOM 3326 C C . ASN B 1 131 ? 10.672 -13.086 -12.328 1 98.06 131 ASN B C 1
ATOM 3328 O O . ASN B 1 131 ? 9.969 -12.625 -11.422 1 98.06 131 ASN B O 1
ATOM 3332 N N . VAL B 1 132 ? 10.945 -14.359 -12.445 1 98.25 132 VAL B N 1
ATOM 3333 C CA . VAL B 1 132 ? 10.477 -15.336 -11.477 1 98.25 132 VAL B CA 1
ATOM 3334 C C . VAL B 1 132 ? 11.586 -16.344 -11.164 1 98.25 132 VAL B C 1
ATOM 3336 O O . VAL B 1 132 ? 12.227 -16.859 -12.078 1 98.25 132 VAL B O 1
ATOM 3339 N N . PHE B 1 133 ? 11.836 -16.562 -9.945 1 97.75 133 PHE B N 1
ATOM 3340 C CA . PHE B 1 133 ? 12.805 -17.531 -9.461 1 97.75 133 PHE B CA 1
ATOM 3341 C C . PHE B 1 133 ? 12.172 -18.438 -8.406 1 97.75 133 PHE B C 1
ATOM 3343 O O . PHE B 1 133 ? 12.016 -18.047 -7.254 1 97.75 133 PHE B O 1
ATOM 3350 N N . ALA B 1 134 ? 11.805 -19.656 -8.82 1 96.69 134 ALA B N 1
ATOM 3351 C CA . ALA B 1 134 ? 11.062 -20.594 -7.984 1 96.69 134 ALA B CA 1
ATOM 3352 C C . ALA B 1 134 ? 11.844 -21.891 -7.777 1 96.69 134 ALA B C 1
ATOM 3354 O O . ALA B 1 134 ? 11.469 -22.938 -8.312 1 96.69 134 ALA B O 1
ATOM 3355 N N . LYS B 1 135 ? 12.875 -21.875 -7.004 1 95.19 135 LYS B N 1
ATOM 3356 C CA . LYS B 1 135 ? 13.719 -23.062 -6.871 1 95.19 135 LYS B CA 1
ATOM 3357 C C . LYS B 1 135 ? 13.984 -23.391 -5.406 1 95.19 135 LYS B C 1
ATOM 3359 O O . LYS B 1 135 ? 14.461 -24.484 -5.082 1 95.19 135 LYS B O 1
ATOM 3364 N N . HIS B 1 136 ? 13.617 -22.547 -4.531 1 97 136 HIS B N 1
ATOM 3365 C CA . HIS B 1 136 ? 14.094 -22.703 -3.164 1 97 136 HIS B CA 1
ATOM 3366 C C . HIS B 1 136 ? 12.984 -23.203 -2.25 1 97 136 HIS B C 1
ATOM 3368 O O . HIS B 1 136 ? 11.828 -22.812 -2.385 1 97 136 HIS B O 1
ATOM 3374 N N . PRO B 1 137 ? 13.383 -24.109 -1.33 1 96.81 137 PRO B N 1
ATOM 3375 C CA . PRO B 1 137 ? 12.438 -24.547 -0.305 1 96.81 137 PRO B CA 1
ATOM 3376 C C . PRO B 1 137 ? 12.047 -23.422 0.653 1 96.81 137 PRO B C 1
ATOM 3378 O O . PRO B 1 137 ? 12.734 -22.406 0.728 1 96.81 137 PRO B O 1
ATOM 3381 N N . GLY B 1 138 ? 11.016 -23.656 1.339 1 95.88 138 GLY B N 1
ATOM 3382 C CA . GLY B 1 138 ? 10.391 -22.641 2.164 1 95.88 138 GLY B CA 1
ATOM 3383 C C . GLY B 1 138 ? 11.25 -22.203 3.336 1 95.88 138 GLY B C 1
ATOM 3384 O O . GLY B 1 138 ? 11.016 -21.156 3.934 1 95.88 138 GLY B O 1
ATOM 3385 N N . SER B 1 139 ? 12.25 -22.969 3.658 1 95.94 139 SER B N 1
ATOM 3386 C CA . SER B 1 139 ? 13.094 -22.625 4.801 1 95.94 139 SER B CA 1
ATOM 3387 C C . SER B 1 139 ? 14.086 -21.531 4.449 1 95.94 139 SER B C 1
ATOM 3389 O O . SER B 1 139 ? 14.688 -20.922 5.336 1 95.94 139 SER B O 1
ATOM 3391 N N . VAL B 1 140 ? 14.328 -21.266 3.184 1 96.19 140 VAL B N 1
ATOM 3392 C CA . VAL B 1 140 ? 15.305 -20.297 2.738 1 96.19 140 VAL B CA 1
ATOM 3393 C C . VAL B 1 140 ? 14.695 -18.891 2.779 1 96.19 140 VAL B C 1
ATOM 3395 O O . VAL B 1 140 ? 13.594 -18.672 2.264 1 96.19 140 VAL B O 1
ATOM 3398 N N . HIS B 1 141 ? 15.375 -17.906 3.357 1 94.44 141 HIS B N 1
ATOM 3399 C CA . HIS B 1 141 ? 14.844 -16.547 3.5 1 94.44 141 HIS B CA 1
ATOM 3400 C C . HIS B 1 141 ? 14.977 -15.766 2.197 1 94.44 141 HIS B C 1
ATOM 3402 O O . HIS B 1 141 ? 15.805 -16.094 1.352 1 94.44 141 HIS B O 1
ATOM 3408 N N . ASP B 1 142 ? 14.297 -14.742 2.051 1 93.81 142 ASP B N 1
ATOM 3409 C CA . ASP B 1 142 ? 14.18 -13.953 0.828 1 93.81 142 ASP B CA 1
ATOM 3410 C C . ASP B 1 142 ? 15.547 -13.445 0.368 1 93.81 142 ASP B C 1
ATOM 3412 O O . ASP B 1 142 ? 15.859 -13.484 -0.823 1 93.81 142 ASP B O 1
ATOM 3416 N N . ALA B 1 143 ? 16.297 -12.953 1.304 1 93.88 143 ALA B N 1
ATOM 3417 C CA . ALA B 1 143 ? 17.609 -12.414 0.954 1 93.88 143 ALA B CA 1
ATOM 3418 C C . ALA B 1 143 ? 18.5 -13.492 0.339 1 93.88 143 ALA B C 1
ATOM 3420 O O . ALA B 1 143 ? 19.266 -13.227 -0.593 1 93.88 143 ALA B O 1
ATOM 3421 N N . ALA B 1 144 ? 18.406 -14.672 0.86 1 95.62 144 ALA B N 1
ATOM 3422 C CA . ALA B 1 144 ? 19.203 -15.789 0.339 1 95.62 144 ALA B CA 1
ATOM 3423 C C . ALA B 1 144 ? 18.703 -16.219 -1.04 1 95.62 144 ALA B C 1
ATOM 3425 O O . ALA B 1 144 ? 19.516 -16.5 -1.932 1 95.62 144 ALA B O 1
ATOM 3426 N N . VAL B 1 145 ? 17.453 -16.281 -1.176 1 97.31 145 VAL B N 1
ATOM 3427 C CA . VAL B 1 145 ? 16.891 -16.578 -2.488 1 97.31 145 VAL B CA 1
ATOM 3428 C C . VAL B 1 145 ? 17.375 -15.555 -3.506 1 97.31 145 VAL B C 1
ATOM 3430 O O . VAL B 1 145 ? 17.781 -15.914 -4.613 1 97.31 145 VAL B O 1
ATOM 3433 N N . PHE B 1 146 ? 17.375 -14.312 -3.105 1 98 146 PHE B N 1
ATOM 3434 C CA . PHE B 1 146 ? 17.781 -13.211 -3.971 1 98 146 PHE B CA 1
ATOM 3435 C C . PHE B 1 146 ? 19.234 -13.398 -4.418 1 98 146 PHE B C 1
ATOM 3437 O O . PHE B 1 146 ? 19.547 -13.25 -5.602 1 98 146 PHE B O 1
ATOM 3444 N N . LYS B 1 147 ? 20.109 -13.734 -3.576 1 96.69 147 LYS B N 1
ATOM 3445 C CA . LYS B 1 147 ? 21.531 -13.891 -3.881 1 96.69 147 LYS B CA 1
ATOM 3446 C C . LYS B 1 147 ? 21.75 -15.008 -4.902 1 96.69 147 LYS B C 1
ATOM 3448 O O . LYS B 1 147 ? 22.703 -14.953 -5.688 1 96.69 147 LYS B O 1
ATOM 3453 N N . ASP B 1 148 ? 20.828 -15.945 -4.91 1 96.69 148 ASP B N 1
ATOM 3454 C CA . ASP B 1 148 ? 20.938 -17.078 -5.82 1 96.69 148 ASP B CA 1
ATOM 3455 C C . ASP B 1 148 ? 20.219 -16.797 -7.137 1 96.69 148 ASP B C 1
ATOM 3457 O O . ASP B 1 148 ? 20.359 -17.562 -8.102 1 96.69 148 ASP B O 1
ATOM 3461 N N . SER B 1 149 ? 19.578 -15.75 -7.207 1 96.06 149 SER B N 1
ATOM 3462 C CA . SER B 1 149 ? 18.703 -15.469 -8.344 1 96.06 149 SER B CA 1
ATOM 3463 C C . SER B 1 149 ? 19.516 -15.008 -9.555 1 96.06 149 SER B C 1
ATOM 3465 O O . SER B 1 149 ? 20.641 -14.516 -9.406 1 96.06 149 SER B O 1
ATOM 3467 N N . THR B 1 150 ? 18.906 -15.219 -10.727 1 93 150 THR B N 1
ATOM 3468 C CA . THR B 1 150 ? 19.5 -14.75 -11.969 1 93 150 THR B CA 1
ATOM 3469 C C . THR B 1 150 ? 19.594 -13.227 -11.992 1 93 150 THR B C 1
ATOM 3471 O O . THR B 1 150 ? 20.531 -12.664 -12.547 1 93 150 THR B O 1
ATOM 3474 N N . LEU B 1 151 ? 18.703 -12.633 -11.398 1 94.19 151 LEU B N 1
ATOM 3475 C CA . LEU B 1 151 ? 18.688 -11.172 -11.344 1 94.19 151 LEU B CA 1
ATOM 3476 C C . LEU B 1 151 ? 19.938 -10.648 -10.633 1 94.19 151 LEU B C 1
ATOM 3478 O O . LEU B 1 151 ? 20.594 -9.727 -11.125 1 94.19 151 LEU B O 1
ATOM 3482 N N . TYR B 1 152 ? 20.172 -11.164 -9.492 1 95.69 152 TYR B N 1
ATOM 3483 C CA . TYR B 1 152 ? 21.312 -10.719 -8.711 1 95.69 152 TYR B CA 1
ATOM 3484 C C . TYR B 1 152 ? 22.609 -10.969 -9.469 1 95.69 152 TYR B C 1
ATOM 3486 O O . TYR B 1 152 ? 23.469 -10.086 -9.547 1 95.69 152 TYR B O 1
ATOM 3494 N N . LYS B 1 153 ? 22.688 -12.109 -10.07 1 95.62 153 LYS B N 1
ATOM 3495 C CA . LYS B 1 153 ? 23.922 -12.539 -10.719 1 95.62 153 LYS B CA 1
ATOM 3496 C C . LYS B 1 153 ? 24.141 -11.805 -12.031 1 95.62 153 LYS B C 1
ATOM 3498 O O . LYS B 1 153 ? 25.297 -11.57 -12.438 1 95.62 153 LYS B O 1
ATOM 3503 N N . HIS B 1 154 ? 23.047 -11.398 -12.664 1 96 154 HIS B N 1
ATOM 3504 C CA . HIS B 1 154 ? 23.172 -10.812 -14 1 96 154 HIS B CA 1
ATOM 3505 C C . HIS B 1 154 ? 22.438 -9.484 -14.086 1 96 154 HIS B C 1
ATOM 3507 O O . HIS B 1 154 ? 21.844 -9.156 -15.117 1 96 154 HIS B O 1
ATOM 3513 N N . SER B 1 155 ? 22.422 -8.734 -12.977 1 95.12 155 SER B N 1
ATOM 3514 C CA . SER B 1 155 ? 21.656 -7.488 -12.891 1 95.12 155 SER B CA 1
ATOM 3515 C C . SER B 1 155 ? 22.078 -6.512 -13.984 1 95.12 155 SER B C 1
ATOM 3517 O O . SER B 1 155 ? 21.234 -5.844 -14.594 1 95.12 155 SER B O 1
ATOM 3519 N N . GLN B 1 156 ? 23.359 -6.406 -14.344 1 94.19 156 GLN B N 1
ATOM 3520 C CA . GLN B 1 156 ? 23.891 -5.453 -15.32 1 94.19 156 GLN B CA 1
ATOM 3521 C C . GLN B 1 156 ? 23.375 -5.766 -16.719 1 94.19 156 GLN B C 1
ATOM 3523 O O . GLN B 1 156 ? 23.219 -4.859 -17.547 1 94.19 156 GLN B O 1
ATOM 3528 N N . GLU B 1 157 ? 23.125 -7.035 -16.922 1 94.38 157 GLU B N 1
ATOM 3529 C CA . GLU B 1 157 ? 22.641 -7.473 -18.234 1 94.38 157 GLU B CA 1
ATOM 3530 C C . GLU B 1 157 ? 21.125 -7.391 -18.328 1 94.38 157 GLU B C 1
ATOM 3532 O O . GLU B 1 157 ? 20.578 -7.094 -19.391 1 94.38 157 GLU B O 1
ATOM 3537 N N . ILE B 1 158 ? 20.5 -7.605 -17.234 1 94.25 158 ILE B N 1
ATOM 3538 C CA . ILE B 1 158 ? 19.062 -7.793 -17.219 1 94.25 158 ILE B CA 1
ATOM 3539 C C . ILE B 1 158 ? 18.359 -6.441 -17.031 1 94.25 158 ILE B C 1
ATOM 3541 O O . ILE B 1 158 ? 17.312 -6.191 -17.625 1 94.25 158 ILE B O 1
ATOM 3545 N N . ILE B 1 159 ? 18.906 -5.543 -16.266 1 96.69 159 ILE B N 1
ATOM 3546 C CA . ILE B 1 159 ? 18.344 -4.219 -16.016 1 96.69 159 ILE B CA 1
ATOM 3547 C C . ILE B 1 159 ? 18.922 -3.219 -17.016 1 96.69 159 ILE B C 1
ATOM 3549 O O . ILE B 1 159 ? 20.141 -3.064 -17.109 1 96.69 159 ILE B O 1
ATOM 3553 N N . PRO B 1 160 ? 18.031 -2.566 -17.75 1 97.06 160 PRO B N 1
ATOM 3554 C CA . PRO B 1 160 ? 18.547 -1.573 -18.688 1 97.06 160 PRO B CA 1
ATOM 3555 C C . PRO B 1 160 ? 19.422 -0.513 -18.016 1 97.06 160 PRO B C 1
ATOM 3557 O O . PRO B 1 160 ? 19.109 -0.08 -16.906 1 97.06 160 PRO B O 1
ATOM 3560 N N . GLN B 1 161 ? 20.5 -0.157 -18.75 1 95.56 161 GLN B N 1
ATOM 3561 C CA . GLN B 1 161 ? 21.469 0.781 -18.188 1 95.56 161 GLN B CA 1
ATOM 3562 C C . GLN B 1 161 ? 21.203 2.203 -18.672 1 95.56 161 GLN B C 1
ATOM 3564 O O . GLN B 1 161 ? 21.75 2.635 -19.688 1 95.56 161 GLN B O 1
ATOM 3569 N N . MET B 1 162 ? 20.344 2.936 -18.078 1 94.31 162 MET B N 1
ATOM 3570 C CA . MET B 1 162 ? 20.031 4.332 -18.359 1 94.31 162 MET B CA 1
ATOM 3571 C C . MET B 1 162 ? 19.844 5.121 -17.062 1 94.31 162 MET B C 1
ATOM 3573 O O . MET B 1 162 ? 19.281 4.609 -16.094 1 94.31 162 MET B O 1
ATOM 3577 N N . GLU B 1 163 ? 20.344 6.32 -17.125 1 93.69 163 GLU B N 1
ATOM 3578 C CA . GLU B 1 163 ? 20.234 7.172 -15.945 1 93.69 163 GLU B CA 1
ATOM 3579 C C . GLU B 1 163 ? 19.375 8.406 -16.234 1 93.69 163 GLU B C 1
ATOM 3581 O O . GLU B 1 163 ? 19.406 8.945 -17.344 1 93.69 163 GLU B O 1
ATOM 3586 N N . LYS B 1 164 ? 18.609 8.719 -15.289 1 91.81 164 LYS B N 1
ATOM 3587 C CA . LYS B 1 164 ? 17.953 10.023 -15.258 1 91.81 164 LYS B CA 1
ATOM 3588 C C . LYS B 1 164 ? 18.703 11.008 -14.367 1 91.81 164 LYS B C 1
ATOM 3590 O O . LYS B 1 164 ? 19.047 10.68 -13.227 1 91.81 164 LYS B O 1
ATOM 3595 N N . HIS B 1 165 ? 19.016 12.141 -14.953 1 88.62 165 HIS B N 1
ATOM 3596 C CA . HIS B 1 165 ? 19.781 13.117 -14.18 1 88.62 165 HIS B CA 1
ATOM 3597 C C . HIS B 1 165 ? 18.859 14.078 -13.438 1 88.62 165 HIS B C 1
ATOM 3599 O O . HIS B 1 165 ? 18.016 14.734 -14.055 1 88.62 165 HIS B O 1
ATOM 3605 N N . VAL B 1 166 ? 19.047 14 -12.156 1 81.62 166 VAL B N 1
ATOM 3606 C CA . VAL B 1 166 ? 18.312 14.906 -11.266 1 81.62 166 VAL B CA 1
ATOM 3607 C C . VAL B 1 166 ? 19.297 15.656 -10.367 1 81.62 166 VAL B C 1
ATOM 3609 O O . VAL B 1 166 ? 20.047 15.031 -9.617 1 81.62 166 VAL B O 1
ATOM 3612 N N . ASN B 1 167 ? 19.266 16.953 -10.344 1 81.25 167 ASN B N 1
ATOM 3613 C CA . ASN B 1 167 ? 20.172 17.781 -9.57 1 81.25 167 ASN B CA 1
ATOM 3614 C C . ASN B 1 167 ? 21.625 17.328 -9.734 1 81.25 167 ASN B C 1
ATOM 3616 O O . ASN B 1 167 ? 22.359 17.188 -8.75 1 81.25 167 ASN B O 1
ATOM 3620 N N . GLY B 1 168 ? 22 16.922 -10.867 1 82.81 168 GLY B N 1
ATOM 3621 C CA . GLY B 1 168 ? 23.359 16.562 -11.188 1 82.81 168 GLY B CA 1
ATOM 3622 C C . GLY B 1 168 ? 23.703 15.125 -10.859 1 82.81 168 GLY B C 1
ATOM 3623 O O . GLY B 1 168 ? 24.828 14.68 -11.078 1 82.81 168 GLY B O 1
ATOM 3624 N N . GLN B 1 169 ? 22.812 14.477 -10.328 1 84.94 169 GLN B N 1
ATOM 3625 C CA . GLN B 1 169 ? 23.047 13.078 -9.977 1 84.94 169 GLN B CA 1
ATOM 3626 C C . GLN B 1 169 ? 22.297 12.141 -10.914 1 84.94 169 GLN B C 1
ATOM 3628 O O . GLN B 1 169 ? 21.125 12.359 -11.211 1 84.94 169 GLN B O 1
ATOM 3633 N N . GLY B 1 170 ? 23.062 11.141 -11.383 1 90.19 170 GLY B N 1
ATOM 3634 C CA . GLY B 1 170 ? 22.438 10.133 -12.227 1 90.19 170 GLY B CA 1
ATOM 3635 C C . GLY B 1 170 ? 21.734 9.047 -11.438 1 90.19 170 GLY B C 1
ATOM 3636 O O . GLY B 1 170 ? 22.344 8.375 -10.602 1 90.19 170 GLY B O 1
ATOM 3637 N N . ILE B 1 171 ? 20.484 8.922 -11.734 1 92 171 ILE B N 1
ATOM 3638 C CA . ILE B 1 171 ? 19.688 7.902 -11.062 1 92 171 ILE B CA 1
ATOM 3639 C C . ILE B 1 171 ? 19.391 6.762 -12.023 1 92 171 ILE B C 1
ATOM 3641 O O . ILE B 1 171 ? 18.75 6.969 -13.062 1 92 171 ILE B O 1
ATOM 3645 N N . PRO B 1 172 ? 19.828 5.59 -11.742 1 95.69 172 PRO B N 1
ATOM 3646 C CA . PRO B 1 172 ? 19.562 4.457 -12.625 1 95.69 172 PRO B CA 1
ATOM 3647 C C . PRO B 1 172 ? 18.141 3.898 -12.445 1 95.69 172 PRO B C 1
ATOM 3649 O O . PRO B 1 172 ? 17.406 4.352 -11.57 1 95.69 172 PRO B O 1
ATOM 3652 N N . PHE B 1 173 ? 17.781 3.004 -13.359 1 97.44 173 PHE B N 1
ATOM 3653 C CA . PHE B 1 173 ? 16.578 2.23 -13.102 1 97.44 173 PHE B CA 1
ATOM 3654 C C . PHE B 1 173 ? 16.734 1.398 -11.836 1 97.44 173 PHE B C 1
ATOM 3656 O O . PHE B 1 173 ? 17.797 0.843 -11.57 1 97.44 173 PHE B O 1
ATOM 3663 N N . MET B 1 174 ? 15.703 1.354 -11.117 1 97.12 174 MET B N 1
ATOM 3664 C CA . MET B 1 174 ? 15.805 0.705 -9.812 1 97.12 174 MET B CA 1
ATOM 3665 C C . MET B 1 174 ? 14.648 -0.264 -9.602 1 97.12 174 MET B C 1
ATOM 3667 O O . MET B 1 174 ? 13.578 -0.105 -10.195 1 97.12 174 MET B O 1
ATOM 3671 N N . ILE B 1 175 ? 14.883 -1.232 -8.766 1 97.94 175 ILE B N 1
ATOM 3672 C CA . ILE B 1 175 ? 13.906 -2.172 -8.227 1 97.94 175 ILE B CA 1
ATOM 3673 C C . ILE B 1 175 ? 13.68 -1.89 -6.742 1 97.94 175 ILE B C 1
ATOM 3675 O O . ILE B 1 175 ? 14.609 -1.524 -6.023 1 97.94 175 ILE B O 1
ATOM 3679 N N . VAL B 1 176 ? 12.438 -2.07 -6.324 1 97.94 176 VAL B N 1
ATOM 3680 C CA . VAL B 1 176 ? 12.102 -1.801 -4.93 1 97.94 176 VAL B CA 1
ATOM 3681 C C . VAL B 1 176 ? 11.859 -3.117 -4.191 1 97.94 176 VAL B C 1
ATOM 3683 O O . VAL B 1 176 ? 11.148 -3.99 -4.684 1 97.94 176 VAL B O 1
ATOM 3686 N N . GLY B 1 177 ? 12.461 -3.332 -3.074 1 96.94 177 GLY B N 1
ATOM 3687 C CA . GLY B 1 177 ? 12.258 -4.496 -2.229 1 96.94 177 GLY B CA 1
ATOM 3688 C C . GLY B 1 177 ? 11.898 -4.137 -0.798 1 96.94 177 GLY B C 1
ATOM 3689 O O . GLY B 1 177 ? 11.953 -2.969 -0.413 1 96.94 177 GLY B O 1
ATOM 3690 N N . ASP B 1 178 ? 11.477 -5.109 -0.087 1 93.44 178 ASP B N 1
ATOM 3691 C CA . ASP B 1 178 ? 11.227 -4.887 1.333 1 93.44 178 ASP B CA 1
ATOM 3692 C C . ASP B 1 178 ? 12.531 -4.801 2.119 1 93.44 178 ASP B C 1
ATOM 3694 O O . ASP B 1 178 ? 13.609 -4.953 1.551 1 93.44 178 ASP B O 1
ATOM 3698 N N . PRO B 1 179 ? 12.461 -4.512 3.381 1 91 179 PRO B N 1
ATOM 3699 C CA . PRO B 1 179 ? 13.672 -4.258 4.168 1 91 179 PRO B CA 1
ATOM 3700 C C . PRO B 1 179 ? 14.57 -5.484 4.277 1 91 179 PRO B C 1
ATOM 3702 O O . PRO B 1 179 ? 15.742 -5.367 4.633 1 91 179 PRO B O 1
ATOM 3705 N N . ALA B 1 180 ? 14.047 -6.625 3.994 1 90.56 180 ALA B N 1
ATOM 3706 C CA . ALA B 1 180 ? 14.836 -7.848 4.109 1 90.56 180 ALA B CA 1
ATOM 3707 C C . ALA B 1 180 ? 15.875 -7.938 2.99 1 90.56 180 ALA B C 1
ATOM 3709 O O . ALA B 1 180 ? 16.844 -8.68 3.102 1 90.56 180 ALA B O 1
ATOM 3710 N N . TYR B 1 181 ? 15.688 -7.25 1.939 1 95.19 181 TYR B N 1
ATOM 3711 C CA . TYR B 1 181 ? 16.6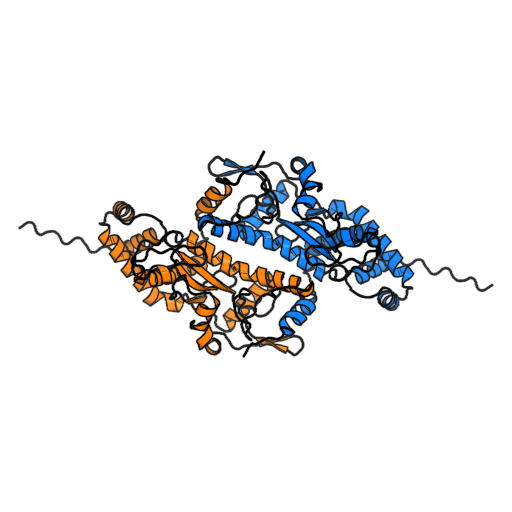25 -7.258 0.816 1 95.19 181 TYR B CA 1
ATOM 3712 C C . TYR B 1 181 ? 17.797 -6.336 1.081 1 95.19 181 TYR B C 1
ATOM 3714 O O . TYR B 1 181 ? 17.703 -5.398 1.875 1 95.19 181 TYR B O 1
ATOM 3722 N N . PRO B 1 182 ? 18.906 -6.59 0.44 1 94.44 182 PRO B N 1
ATOM 3723 C CA . PRO B 1 182 ? 20.031 -5.668 0.577 1 94.44 182 PRO B CA 1
ATOM 3724 C C . PRO B 1 182 ? 19.844 -4.375 -0.212 1 94.44 182 PRO B C 1
ATOM 3726 O O . PRO B 1 182 ? 19.031 -4.328 -1.134 1 94.44 182 PRO B O 1
ATOM 3729 N N . LEU B 1 183 ? 20.547 -3.393 0.279 1 93.88 183 LEU B N 1
ATOM 3730 C CA . LEU B 1 183 ? 20.625 -2.162 -0.504 1 93.88 183 LEU B CA 1
ATOM 3731 C C . LEU B 1 183 ? 21.688 -2.273 -1.589 1 93.88 183 LEU B C 1
ATOM 3733 O O . LEU B 1 183 ? 22.828 -2.656 -1.309 1 93.88 183 LEU B O 1
ATOM 3737 N N . LEU B 1 184 ? 21.344 -2.047 -2.822 1 94.69 184 LEU B N 1
ATOM 3738 C CA . LEU B 1 184 ? 22.234 -2.018 -3.98 1 94.69 184 LEU B CA 1
ATOM 3739 C C . LEU B 1 184 ? 21.969 -0.791 -4.844 1 94.69 184 LEU B C 1
ATOM 3741 O O . LEU B 1 184 ? 20.906 -0.156 -4.715 1 94.69 184 LEU B O 1
ATOM 3745 N N . PRO B 1 185 ? 22.859 -0.4 -5.691 1 92.25 185 PRO B N 1
ATOM 3746 C CA . PRO B 1 185 ? 22.641 0.767 -6.551 1 92.25 185 PRO B CA 1
ATOM 3747 C C . PRO B 1 185 ? 21.344 0.674 -7.348 1 92.25 185 PRO B C 1
ATOM 3749 O O . PRO B 1 185 ? 20.734 1.698 -7.664 1 92.25 185 PRO B O 1
ATOM 3752 N N . TRP B 1 186 ? 20.906 -0.568 -7.637 1 95.5 186 TRP B N 1
ATOM 3753 C CA . TRP B 1 186 ? 19.719 -0.76 -8.469 1 95.5 186 TRP B CA 1
ATOM 3754 C C . TRP B 1 186 ? 18.594 -1.4 -7.66 1 95.5 186 TRP B C 1
ATOM 3756 O O . TRP B 1 186 ? 17.578 -1.813 -8.227 1 95.5 186 TRP B O 1
ATOM 3766 N N . LEU B 1 187 ? 18.812 -1.578 -6.336 1 96.81 187 LEU B N 1
ATOM 3767 C CA . LEU B 1 187 ? 17.812 -2.145 -5.434 1 96.81 187 LEU B CA 1
ATOM 3768 C C . LEU B 1 187 ? 17.656 -1.282 -4.184 1 96.81 187 LEU B C 1
ATOM 3770 O O . LEU B 1 187 ? 18.547 -1.262 -3.324 1 96.81 187 LEU B O 1
ATOM 3774 N N . ILE B 1 188 ? 16.453 -0.635 -4.121 1 95.56 188 ILE B N 1
ATOM 3775 C CA . ILE B 1 188 ? 16.234 0.247 -2.982 1 95.56 188 ILE B CA 1
ATOM 3776 C C . ILE B 1 188 ? 15.203 -0.374 -2.041 1 95.56 188 ILE B C 1
ATOM 3778 O O . ILE B 1 188 ? 14.398 -1.213 -2.457 1 95.56 188 ILE B O 1
ATOM 3782 N N . LYS B 1 189 ?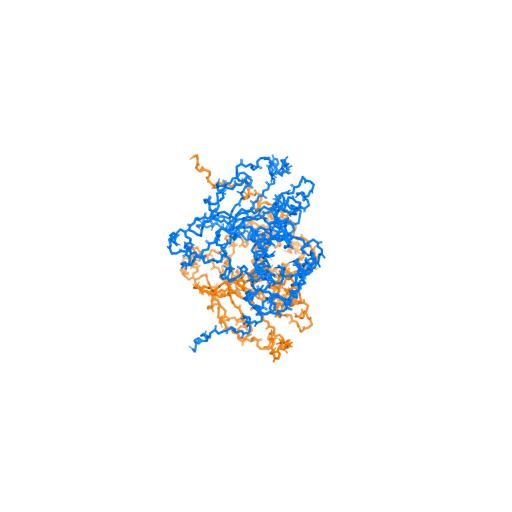 15.281 -0.085 -0.837 1 94.56 189 LYS B N 1
ATOM 3783 C CA . LYS B 1 189 ? 14.406 -0.621 0.203 1 94.56 189 LYS B CA 1
ATOM 3784 C C . LYS B 1 189 ? 14.062 0.45 1.232 1 94.56 189 LYS B C 1
ATOM 3786 O O . LYS B 1 189 ? 14.695 1.503 1.281 1 94.56 189 LYS B O 1
ATOM 3791 N N . SER B 1 190 ? 13.039 0.18 1.97 1 92.5 190 SER B N 1
ATOM 3792 C CA . SER B 1 190 ? 12.594 1.128 2.988 1 92.5 190 SER B CA 1
ATOM 3793 C C . SER B 1 190 ? 13.594 1.211 4.137 1 92.5 190 SER B C 1
ATOM 3795 O O . SER B 1 190 ? 14.336 0.258 4.395 1 92.5 190 SER B O 1
ATOM 3797 N N . TYR B 1 191 ? 13.586 2.381 4.789 1 88.81 191 TYR B N 1
ATOM 3798 C CA . TYR B 1 191 ? 14.336 2.541 6.031 1 88.81 191 TYR B CA 1
ATOM 3799 C C . TYR B 1 191 ? 13.719 1.709 7.152 1 88.81 191 TYR B C 1
ATOM 3801 O O . TYR B 1 191 ? 12.5 1.562 7.223 1 88.81 191 TYR B O 1
ATOM 3809 N N . SER B 1 192 ? 14.594 1.062 7.941 1 87.56 192 SER B N 1
ATOM 3810 C CA . SER B 1 192 ? 14.133 0.252 9.062 1 87.56 192 SER B CA 1
ATOM 3811 C C . SER B 1 192 ? 14.672 0.783 10.391 1 87.56 192 SER B C 1
ATOM 3813 O O . SER B 1 192 ? 15.562 1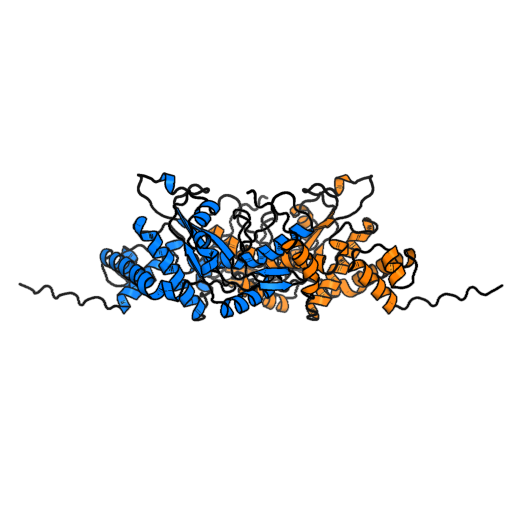.638 10.406 1 87.56 192 SER B O 1
ATOM 3815 N N . GLY B 1 193 ? 14.117 0.289 11.508 1 83.44 193 GLY B N 1
ATOM 3816 C CA . GLY B 1 193 ? 14.547 0.761 12.812 1 83.44 193 GLY B CA 1
ATOM 3817 C C . GLY B 1 193 ? 13.891 2.068 13.219 1 83.44 193 GLY B C 1
ATOM 3818 O O . GLY B 1 193 ? 12.688 2.258 13.016 1 83.44 193 GLY B O 1
ATOM 3819 N N . SER B 1 194 ? 14.609 2.877 13.969 1 83.25 194 SER B N 1
ATOM 3820 C CA . SER B 1 194 ? 14.125 4.211 14.305 1 83.25 194 SER B CA 1
ATOM 3821 C C . SER B 1 194 ? 14.211 5.148 13.109 1 83.25 194 SER B C 1
ATOM 3823 O O . SER B 1 194 ? 15.305 5.414 12.594 1 83.25 194 SER B O 1
ATOM 3825 N N . VAL B 1 195 ? 13.109 5.566 12.602 1 83.19 195 VAL B N 1
ATOM 3826 C CA . VAL B 1 195 ? 13.07 6.348 11.375 1 83.19 195 VAL B CA 1
ATOM 3827 C C . VAL B 1 195 ? 12.672 7.785 11.688 1 83.19 195 VAL B C 1
ATOM 3829 O O . VAL B 1 195 ? 11.82 8.023 12.547 1 83.19 195 VAL B O 1
ATOM 3832 N N . SER B 1 196 ? 13.328 8.742 11.047 1 79.69 196 SER B N 1
ATOM 3833 C CA . SER B 1 196 ? 12.945 10.148 11.102 1 79.69 196 SER B CA 1
ATOM 3834 C C . SER B 1 196 ? 11.625 10.391 10.383 1 79.69 196 SER B C 1
ATOM 3836 O O . SER B 1 196 ? 11.156 9.531 9.633 1 79.69 196 SER B O 1
ATOM 3838 N N . PRO B 1 197 ? 11.016 11.484 10.602 1 75.44 197 PRO B N 1
ATOM 3839 C CA . PRO B 1 197 ? 9.797 11.812 9.867 1 75.44 197 PRO B CA 1
ATOM 3840 C C . PRO B 1 197 ? 9.992 11.781 8.352 1 75.44 197 PRO B C 1
ATOM 3842 O O . PRO B 1 197 ? 9.109 11.32 7.625 1 75.44 197 PRO B O 1
ATOM 3845 N N . GLU B 1 198 ? 11.109 12.234 7.949 1 78.19 198 GLU B N 1
ATOM 3846 C CA . GLU B 1 198 ? 11.414 12.234 6.523 1 78.19 198 GLU B CA 1
ATOM 3847 C C . GLU B 1 198 ? 11.547 10.805 5.988 1 78.19 198 GLU B C 1
ATOM 3849 O O . GLU B 1 198 ? 11.062 10.5 4.902 1 78.19 198 GLU B O 1
ATOM 3854 N N . GLU B 1 199 ? 12.164 10.031 6.793 1 83.81 199 GLU B N 1
ATOM 3855 C CA . GLU B 1 199 ? 12.336 8.633 6.402 1 83.81 199 GLU B CA 1
ATOM 3856 C C . GLU B 1 199 ? 11 7.895 6.391 1 83.81 199 GLU B C 1
ATOM 3858 O O . GLU B 1 199 ? 10.773 7.023 5.547 1 83.81 199 GLU B O 1
ATOM 3863 N N . GLU B 1 200 ? 10.219 8.219 7.289 1 83.88 200 GLU B N 1
ATOM 3864 C CA . GLU B 1 200 ? 8.883 7.629 7.34 1 83.88 200 GLU B CA 1
ATOM 3865 C C . GLU B 1 200 ? 8.078 7.996 6.098 1 83.88 200 GLU B C 1
ATOM 3867 O O . GLU B 1 200 ? 7.371 7.152 5.539 1 83.88 200 GLU B O 1
ATOM 3872 N N . SER B 1 201 ? 8.203 9.234 5.719 1 82.25 201 SER B N 1
ATOM 3873 C CA . SER B 1 201 ? 7.535 9.695 4.508 1 82.25 201 SER B CA 1
ATOM 3874 C C . SER B 1 201 ? 8.039 8.945 3.279 1 82.25 201 SER B C 1
ATOM 3876 O O . SER B 1 201 ? 7.254 8.531 2.428 1 82.25 201 SER B O 1
ATOM 3878 N N . PHE B 1 202 ? 9.383 8.758 3.248 1 86.69 202 PHE B N 1
ATOM 3879 C CA . PHE B 1 202 ? 9.984 8 2.154 1 86.69 202 PHE B CA 1
ATOM 3880 C C . PHE B 1 202 ? 9.445 6.578 2.129 1 86.69 202 PHE B C 1
ATOM 3882 O O . PHE B 1 202 ? 9.109 6.055 1.064 1 86.69 202 PHE B O 1
ATOM 3889 N N . ASN B 1 203 ? 9.328 6.004 3.295 1 90.62 203 ASN B N 1
ATOM 3890 C CA . ASN B 1 203 ? 8.828 4.637 3.41 1 90.62 203 ASN B CA 1
ATOM 3891 C C . ASN B 1 203 ? 7.395 4.523 2.891 1 90.62 203 ASN B C 1
ATOM 3893 O O . ASN B 1 203 ? 7.039 3.525 2.262 1 90.62 203 ASN B O 1
ATOM 3897 N N . VAL B 1 204 ? 6.664 5.496 3.105 1 89 204 VAL B N 1
ATOM 3898 C CA . VAL B 1 204 ? 5.27 5.48 2.672 1 89 204 VAL B CA 1
ATOM 3899 C C . VAL B 1 204 ? 5.203 5.449 1.146 1 89 204 VAL B C 1
ATOM 3901 O O . VAL B 1 204 ? 4.469 4.648 0.567 1 89 204 VAL B O 1
ATOM 3904 N N . TYR B 1 205 ? 5.949 6.262 0.547 1 91.06 205 TYR B N 1
ATOM 3905 C CA . TYR B 1 205 ? 5.953 6.332 -0.91 1 91.06 205 TYR B CA 1
ATOM 3906 C C . TYR B 1 205 ? 6.504 5.047 -1.516 1 91.06 205 TYR B C 1
ATOM 3908 O O . TYR B 1 205 ? 5.965 4.535 -2.5 1 91.06 205 TYR B O 1
ATOM 3916 N N . LEU B 1 206 ? 7.551 4.586 -0.893 1 94.25 206 LEU B N 1
ATOM 3917 C CA . LEU B 1 206 ? 8.141 3.346 -1.379 1 94.25 206 LEU B CA 1
ATOM 3918 C C . LEU B 1 206 ? 7.148 2.193 -1.273 1 94.25 206 LEU B C 1
ATOM 3920 O O . LEU B 1 206 ? 7.043 1.372 -2.188 1 94.25 206 LEU B O 1
ATOM 3924 N N . ASN B 1 207 ? 6.457 2.137 -0.206 1 93.19 207 ASN B N 1
ATOM 3925 C CA . ASN B 1 207 ? 5.484 1.074 0.034 1 93.19 207 ASN B CA 1
ATOM 3926 C C . ASN B 1 207 ? 4.336 1.13 -0.965 1 93.19 207 ASN B C 1
ATOM 3928 O O . ASN B 1 207 ? 3.781 0.095 -1.341 1 93.19 207 ASN B O 1
ATOM 3932 N N . SER B 1 208 ? 4.023 2.322 -1.361 1 93.88 208 SER B N 1
ATOM 3933 C CA . SER B 1 208 ? 2.953 2.451 -2.346 1 93.88 208 SER B CA 1
ATOM 3934 C C . SER B 1 208 ? 3.314 1.751 -3.65 1 93.88 208 SER B C 1
ATOM 3936 O O . SER B 1 208 ? 2.441 1.212 -4.336 1 93.88 208 SER B O 1
ATOM 3938 N N . ALA B 1 209 ? 4.598 1.722 -3.953 1 96.19 209 ALA B N 1
ATOM 3939 C CA . ALA B 1 209 ? 5.047 0.987 -5.133 1 96.19 209 ALA B CA 1
ATOM 3940 C C . ALA B 1 209 ? 4.945 -0.52 -4.914 1 96.19 209 ALA B C 1
ATOM 3942 O O . ALA B 1 209 ? 4.527 -1.257 -5.812 1 96.19 209 ALA B O 1
ATOM 3943 N N . ARG B 1 210 ? 5.238 -0.948 -3.758 1 96.56 210 ARG B N 1
ATOM 3944 C CA . ARG B 1 210 ? 5.34 -2.371 -3.447 1 96.56 210 ARG B CA 1
ATOM 3945 C C . ARG B 1 210 ? 3.973 -3.041 -3.484 1 96.56 210 ARG B C 1
ATOM 3947 O O . ARG B 1 210 ? 3.877 -4.27 -3.541 1 96.56 210 ARG B O 1
ATOM 3954 N N . VAL B 1 211 ? 2.971 -2.266 -3.426 1 94.56 211 VAL B N 1
ATOM 3955 C CA . VAL B 1 211 ? 1.621 -2.814 -3.488 1 94.56 211 VAL B CA 1
ATOM 3956 C C . VAL B 1 211 ? 1.45 -3.627 -4.77 1 94.56 211 VAL B C 1
ATOM 3958 O O . VAL B 1 211 ? 0.744 -4.637 -4.781 1 94.56 211 VAL B O 1
ATOM 3961 N N . SER B 1 212 ? 2.117 -3.24 -5.801 1 95.5 212 SER B N 1
ATOM 3962 C CA . SER B 1 212 ? 1.985 -3.904 -7.094 1 95.5 212 SER B CA 1
ATOM 3963 C C . SER B 1 212 ? 2.35 -5.383 -6.996 1 95.5 212 SER B C 1
ATOM 3965 O O . SER B 1 212 ? 1.617 -6.242 -7.488 1 95.5 212 SER B O 1
ATOM 3967 N N . VAL B 1 213 ? 3.477 -5.664 -6.367 1 97.69 213 VAL B N 1
ATOM 3968 C CA . VAL B 1 213 ? 3.938 -7.047 -6.301 1 97.69 213 VAL B CA 1
ATOM 3969 C C . VAL B 1 213 ? 3.053 -7.84 -5.344 1 97.69 213 VAL B C 1
ATOM 3971 O O . VAL B 1 213 ? 2.766 -9.016 -5.582 1 97.69 213 VAL B O 1
ATOM 3974 N N . GLU B 1 214 ? 2.648 -7.223 -4.285 1 95 214 GLU B N 1
ATOM 3975 C CA . GLU B 1 214 ? 1.751 -7.902 -3.355 1 95 214 GLU B CA 1
ATOM 3976 C C . GLU B 1 214 ? 0.427 -8.258 -4.027 1 95 214 GLU B C 1
ATOM 3978 O O . GLU B 1 214 ? -0.063 -9.383 -3.887 1 95 214 GLU B O 1
ATOM 3983 N N . MET B 1 215 ? -0.068 -7.309 -4.762 1 93.06 215 MET B N 1
ATOM 3984 C CA . MET B 1 215 ? -1.323 -7.523 -5.477 1 93.06 215 MET B CA 1
ATOM 3985 C C . MET B 1 215 ? -1.153 -8.57 -6.57 1 93.06 215 MET B C 1
ATOM 3987 O O . MET B 1 215 ? -2.057 -9.375 -6.812 1 93.06 215 MET B O 1
ATOM 3991 N N . ALA B 1 216 ? -0.061 -8.531 -7.195 1 96.44 216 ALA B N 1
ATOM 3992 C CA . ALA B 1 216 ? 0.198 -9.5 -8.258 1 96.44 216 ALA B CA 1
ATOM 3993 C C . ALA B 1 216 ? 0.196 -10.922 -7.707 1 96.44 216 ALA B C 1
ATOM 3995 O O . ALA B 1 216 ? -0.398 -11.828 -8.305 1 96.44 216 ALA B O 1
ATOM 3996 N N . PHE B 1 217 ? 0.858 -11.156 -6.594 1 96.31 217 PHE B N 1
ATOM 3997 C CA . PHE B 1 217 ? 0.843 -12.469 -5.969 1 96.31 217 PHE B CA 1
ATOM 3998 C C . PHE B 1 217 ? -0.575 -12.867 -5.578 1 96.31 217 PHE B C 1
ATOM 4000 O O . PHE B 1 217 ? -0.965 -14.031 -5.734 1 96.31 217 PHE B O 1
ATOM 4007 N N . GLY B 1 218 ? -1.295 -11.906 -5.055 1 90.81 218 GLY B N 1
ATOM 4008 C CA . GLY B 1 218 ? -2.682 -12.18 -4.715 1 90.81 218 GLY B CA 1
ATOM 4009 C C . GLY B 1 218 ? -3.516 -12.609 -5.91 1 90.81 218 GLY B C 1
ATOM 4010 O O . GLY B 1 218 ? -4.246 -13.602 -5.836 1 90.81 218 GLY B O 1
ATOM 4011 N N . ARG B 1 219 ? -3.395 -11.938 -6.977 1 92 219 ARG B N 1
ATOM 4012 C CA . ARG B 1 219 ? -4.148 -12.234 -8.188 1 92 219 ARG B CA 1
ATOM 4013 C C . ARG B 1 219 ? -3.713 -13.57 -8.789 1 92 219 ARG B C 1
ATOM 4015 O O . ARG B 1 219 ? -4.543 -14.336 -9.281 1 92 219 ARG B O 1
ATOM 4022 N N . LEU B 1 220 ? -2.451 -13.766 -8.742 1 95.38 220 LEU B N 1
ATOM 4023 C CA . LEU B 1 220 ? -1.92 -15.039 -9.227 1 95.38 220 LEU B CA 1
ATOM 4024 C C . LEU B 1 220 ? -2.584 -16.203 -8.516 1 95.38 220 LEU B C 1
ATOM 4026 O O . LEU B 1 220 ? -3.09 -17.125 -9.164 1 95.38 220 LEU B O 1
ATOM 4030 N N . LYS B 1 221 ? -2.584 -16.141 -7.207 1 92.5 221 LYS B N 1
ATOM 4031 C CA . LYS B 1 221 ? -3.121 -17.234 -6.391 1 92.5 221 LYS B CA 1
ATOM 4032 C C . LYS B 1 221 ? -4.637 -17.328 -6.535 1 92.5 221 LYS B C 1
ATOM 4034 O O . LYS B 1 221 ? -5.203 -18.422 -6.477 1 92.5 221 LYS B O 1
ATOM 4039 N N . ALA B 1 222 ? -5.242 -16.188 -6.719 1 87.94 222 ALA B N 1
ATOM 4040 C CA . ALA B 1 222 ? -6.691 -16.172 -6.891 1 87.94 222 ALA B CA 1
ATOM 4041 C C . ALA B 1 222 ? -7.086 -16.781 -8.234 1 87.94 222 ALA B C 1
ATOM 4043 O O . ALA B 1 222 ? -8.109 -17.469 -8.344 1 87.94 222 ALA B O 1
ATOM 4044 N N . ARG B 1 223 ? -6.328 -16.484 -9.234 1 91.12 223 ARG B N 1
ATOM 4045 C CA . ARG B 1 223 ? -6.598 -16.984 -10.578 1 91.12 223 ARG B CA 1
ATOM 4046 C C . ARG B 1 223 ? -6.324 -18.484 -10.664 1 91.12 223 ARG B C 1
ATOM 4048 O O . ARG B 1 223 ? -7.121 -19.234 -11.242 1 91.12 223 ARG B O 1
ATOM 4055 N N . TRP B 1 224 ? -5.188 -18.828 -10.148 1 95.06 224 TRP B N 1
ATOM 4056 C CA . TRP B 1 224 ? -4.777 -20.234 -10.141 1 95.06 224 TRP B CA 1
ATOM 4057 C C . TRP B 1 224 ? -4.836 -20.812 -8.734 1 95.06 224 TRP B C 1
ATOM 4059 O O . TRP B 1 224 ? -3.809 -20.938 -8.062 1 95.06 224 TRP B O 1
ATOM 4069 N N . ARG B 1 225 ? -5.91 -21.312 -8.406 1 91.94 225 ARG B N 1
ATOM 4070 C CA . ARG B 1 225 ? -6.262 -21.656 -7.035 1 91.94 225 ARG B CA 1
ATOM 4071 C C . ARG B 1 225 ? -5.434 -22.844 -6.547 1 91.94 225 ARG B C 1
ATOM 4073 O O . ARG B 1 225 ? -5.273 -23.031 -5.34 1 91.94 225 ARG B O 1
ATOM 4080 N N . MET B 1 226 ? -4.953 -23.594 -7.449 1 93.38 226 MET B N 1
ATOM 4081 C CA . MET B 1 226 ? -4.066 -24.688 -7.086 1 93.38 226 MET B CA 1
ATOM 4082 C C . MET B 1 226 ? -2.867 -24.188 -6.289 1 93.38 226 MET B C 1
ATOM 4084 O O . MET B 1 226 ? -2.283 -24.922 -5.496 1 93.38 226 MET B O 1
ATOM 4088 N N . LEU B 1 227 ? -2.531 -22.891 -6.461 1 94.31 227 LEU B N 1
ATOM 4089 C CA . LEU B 1 227 ? -1.369 -22.312 -5.797 1 94.31 227 LEU B CA 1
ATOM 4090 C C . LEU B 1 227 ? -1.728 -21.828 -4.395 1 94.31 227 LEU B C 1
ATOM 4092 O O . LEU B 1 227 ? -0.842 -21.5 -3.602 1 94.31 227 LEU B O 1
ATOM 4096 N N . GLN B 1 228 ? -2.934 -21.719 -4.105 1 87.94 228 GLN B N 1
ATOM 4097 C CA . GLN B 1 228 ? -3.4 -21.172 -2.838 1 87.94 228 GLN B CA 1
ATOM 4098 C C . GLN B 1 228 ? -3.412 -22.234 -1.747 1 87.94 228 GLN B C 1
ATOM 4100 O O . GLN B 1 228 ? -3.238 -21.922 -0.566 1 87.94 228 GLN B O 1
ATOM 4105 N N . LYS B 1 229 ? -3.676 -23.438 -2.145 1 85.12 229 LYS B N 1
ATOM 4106 C CA . LYS B 1 229 ? -3.682 -24.578 -1.233 1 85.12 229 LYS B CA 1
ATOM 4107 C C . LYS B 1 229 ? -2.488 -25.484 -1.492 1 85.12 229 LYS B C 1
ATOM 4109 O O . LYS B 1 229 ? -1.66 -25.203 -2.359 1 85.12 229 LYS B O 1
ATOM 4114 N N . LYS B 1 230 ? -2.406 -26.516 -0.67 1 87 230 LYS B N 1
ATOM 4115 C CA . LYS B 1 230 ? -1.323 -27.469 -0.935 1 87 230 LYS B CA 1
ATOM 4116 C C . LYS B 1 230 ? -1.413 -28.016 -2.354 1 87 230 LYS B C 1
ATOM 4118 O O . LYS B 1 230 ? -2.377 -28.703 -2.695 1 87 230 LYS B O 1
ATOM 4123 N N . VAL B 1 231 ? -0.433 -27.625 -3.092 1 90.25 231 VAL B N 1
ATOM 4124 C CA . VAL B 1 231 ? -0.399 -28.047 -4.488 1 90.25 231 VAL B CA 1
ATOM 4125 C C . VAL B 1 231 ? -0.356 -29.562 -4.57 1 90.25 231 VAL B C 1
ATOM 4127 O O . VAL B 1 231 ? 0.518 -30.203 -3.975 1 90.25 231 VAL B O 1
ATOM 4130 N N . ASP B 1 232 ? -1.286 -30.078 -5.285 1 87.44 232 ASP B N 1
ATOM 4131 C CA . ASP B 1 232 ? -1.461 -31.531 -5.367 1 87.44 232 ASP B CA 1
ATOM 4132 C C . ASP B 1 232 ? -0.665 -32.125 -6.531 1 87.44 232 ASP B C 1
ATOM 4134 O O . ASP B 1 232 ? -1.243 -32.625 -7.488 1 87.44 232 ASP B O 1
ATOM 4138 N N . CYS B 1 233 ? 0.499 -32.094 -6.559 1 91.56 233 CYS B N 1
ATOM 4139 C CA . CYS B 1 233 ? 1.396 -32.75 -7.5 1 91.56 233 CYS B CA 1
ATOM 4140 C C . CYS B 1 233 ? 2.756 -33.031 -6.867 1 91.56 233 CYS B C 1
ATOM 4142 O O . CYS B 1 233 ? 2.988 -32.656 -5.715 1 91.56 233 CYS B O 1
ATOM 4144 N N . ASN B 1 234 ? 3.559 -33.812 -7.57 1 94.19 234 ASN B N 1
ATOM 4145 C CA . ASN B 1 234 ? 4.91 -34.062 -7.07 1 94.19 234 ASN B CA 1
ATOM 4146 C C . ASN B 1 234 ? 5.652 -32.75 -6.805 1 94.19 234 ASN B C 1
ATOM 4148 O O . ASN B 1 234 ? 5.672 -31.859 -7.648 1 94.19 234 ASN B O 1
ATOM 4152 N N . TYR B 1 235 ? 6.246 -32.656 -5.609 1 94.75 235 TYR B N 1
ATOM 4153 C CA . TYR B 1 235 ? 6.867 -31.406 -5.188 1 94.75 235 TYR B CA 1
ATOM 4154 C C . TYR B 1 235 ? 7.98 -31 -6.141 1 94.75 235 TYR B C 1
ATOM 4156 O O . TYR B 1 235 ? 8.258 -29.812 -6.316 1 94.75 235 TYR B O 1
ATOM 4164 N N . LYS B 1 236 ? 8.602 -31.953 -6.809 1 95.69 236 LYS B N 1
ATOM 4165 C CA . LYS B 1 236 ? 9.688 -31.656 -7.738 1 95.69 236 LYS B CA 1
ATOM 4166 C C . LYS B 1 236 ? 9.164 -30.953 -8.992 1 95.69 236 LYS B C 1
ATOM 4168 O O . LYS B 1 236 ? 9.93 -30.312 -9.703 1 95.69 236 LYS B O 1
ATOM 4173 N N . PHE B 1 237 ? 7.883 -31.125 -9.242 1 97.25 237 PHE B N 1
ATOM 4174 C CA . PHE B 1 237 ? 7.293 -30.562 -10.445 1 97.25 237 PHE B CA 1
ATOM 4175 C C . PHE B 1 237 ? 6.652 -29.203 -10.148 1 97.25 237 PHE B C 1
ATOM 4177 O O . PHE B 1 237 ? 6.328 -28.453 -11.062 1 97.25 237 PHE B O 1
ATOM 4184 N N . VAL B 1 238 ? 6.516 -28.812 -8.891 1 97.12 238 VAL B N 1
ATOM 4185 C CA . VAL B 1 238 ? 5.777 -27.625 -8.461 1 97.12 238 VAL B CA 1
ATOM 4186 C C . VAL B 1 238 ? 6.426 -26.375 -9.047 1 97.12 238 VAL B C 1
ATOM 4188 O O . VAL B 1 238 ? 5.73 -25.469 -9.508 1 97.12 238 VAL B O 1
ATOM 4191 N N . PRO B 1 239 ? 7.711 -26.297 -9.117 1 97.94 239 PRO B N 1
ATOM 4192 C CA . PRO B 1 239 ? 8.312 -25.109 -9.719 1 97.94 239 PRO B CA 1
ATOM 4193 C C . PRO B 1 239 ? 7.863 -24.875 -11.164 1 97.94 239 PRO B C 1
ATOM 4195 O O . PRO B 1 239 ? 7.645 -23.734 -11.57 1 97.94 239 PRO B O 1
ATOM 4198 N N . GLN B 1 240 ? 7.688 -25.938 -11.891 1 98.06 240 GLN B N 1
ATOM 4199 C CA . GLN B 1 240 ? 7.207 -25.828 -13.266 1 98.06 240 GLN B CA 1
ATOM 4200 C C . GLN B 1 240 ? 5.777 -25.297 -13.305 1 98.06 240 GLN B C 1
ATOM 4202 O O . GLN B 1 240 ? 5.441 -24.484 -14.164 1 98.06 240 GLN B O 1
ATOM 4207 N N . VAL B 1 241 ? 5.008 -25.766 -12.359 1 97.88 241 VAL B N 1
ATOM 4208 C CA . VAL B 1 241 ? 3.625 -25.297 -12.281 1 97.88 241 VAL B CA 1
ATOM 4209 C C . VAL B 1 241 ? 3.594 -23.812 -11.961 1 97.88 241 VAL B C 1
ATOM 4211 O O . VAL B 1 241 ? 2.84 -23.047 -12.57 1 97.88 241 VAL B O 1
ATOM 4214 N N . ILE B 1 242 ? 4.438 -23.375 -11.047 1 98.31 242 ILE B N 1
ATOM 4215 C CA . ILE B 1 242 ? 4.477 -22 -10.594 1 98.31 242 ILE B CA 1
ATOM 4216 C C . ILE B 1 242 ? 4.832 -21.078 -11.758 1 98.31 242 ILE B C 1
ATOM 4218 O O . ILE B 1 242 ? 4.133 -20.094 -12.023 1 98.31 242 ILE B O 1
ATOM 4222 N N . VAL B 1 243 ? 5.844 -21.422 -12.461 1 98.56 243 VAL B N 1
ATOM 4223 C CA . VAL B 1 243 ? 6.305 -20.594 -13.57 1 98.56 243 VAL B CA 1
ATOM 4224 C C . VAL B 1 243 ? 5.234 -20.547 -14.656 1 98.56 243 VAL B C 1
ATOM 4226 O O . VAL B 1 243 ? 4.934 -19.469 -15.195 1 98.56 243 VAL B O 1
ATOM 4229 N N . ALA B 1 244 ? 4.695 -21.656 -14.961 1 98.62 244 ALA B N 1
ATOM 4230 C CA . ALA B 1 244 ? 3.645 -21.719 -15.969 1 98.62 244 ALA B CA 1
ATOM 4231 C C . ALA B 1 244 ? 2.461 -20.844 -15.578 1 98.62 244 ALA B C 1
ATOM 4233 O O . ALA B 1 244 ? 1.891 -20.141 -16.422 1 98.62 244 ALA B O 1
ATOM 4234 N N . CYS B 1 245 ? 2.123 -20.891 -14.32 1 98.12 245 CYS B N 1
ATOM 4235 C CA . CYS B 1 245 ? 1.016 -20.078 -13.836 1 98.12 245 CYS B CA 1
ATOM 4236 C C . CYS B 1 245 ? 1.341 -18.594 -13.945 1 98.12 245 CYS B C 1
ATOM 4238 O O . CYS B 1 245 ? 0.46 -17.781 -14.234 1 98.12 245 CYS B O 1
ATOM 4240 N N . CYS B 1 246 ? 2.576 -18.203 -13.719 1 98.62 246 CYS B N 1
ATOM 4241 C CA . CYS B 1 246 ? 2.982 -16.812 -13.891 1 98.62 246 CYS B CA 1
ATOM 4242 C C . CYS B 1 246 ? 2.867 -16.391 -15.352 1 98.62 246 CYS B C 1
ATOM 4244 O O . CYS B 1 246 ? 2.439 -15.266 -15.648 1 98.62 246 CYS B O 1
ATOM 4246 N N . VAL B 1 247 ? 3.26 -17.312 -16.234 1 98.31 247 VAL B N 1
ATOM 4247 C CA . VAL B 1 247 ? 3.127 -17.062 -17.672 1 98.31 247 VAL B CA 1
ATOM 4248 C C . VAL B 1 247 ? 1.659 -16.828 -18.016 1 98.31 247 VAL B C 1
ATOM 4250 O O . VAL B 1 247 ? 1.322 -15.844 -18.688 1 98.31 247 VAL B O 1
ATOM 4253 N N . LEU B 1 248 ? 0.851 -17.703 -17.562 1 97.62 248 LEU B N 1
ATOM 4254 C CA . LEU B 1 248 ? -0.578 -17.625 -17.844 1 97.62 248 LEU B CA 1
ATOM 4255 C C . LEU B 1 248 ? -1.176 -16.359 -17.234 1 97.62 248 LEU B C 1
ATOM 4257 O O . LEU B 1 248 ? -2.064 -15.734 -17.828 1 97.62 248 LEU B O 1
ATOM 4261 N N . HIS B 1 249 ? -0.732 -16.016 -16.078 1 97.5 249 HIS B N 1
ATOM 4262 C CA . HIS B 1 249 ? -1.153 -14.758 -15.461 1 97.5 249 HIS B CA 1
ATOM 4263 C C . HIS B 1 249 ? -0.825 -13.562 -16.359 1 97.5 249 HIS B C 1
ATOM 4265 O O . HIS B 1 249 ? -1.678 -12.703 -16.594 1 97.5 249 HIS B O 1
ATOM 4271 N N . ASN B 1 250 ? 0.423 -13.5 -16.828 1 97.38 250 ASN B N 1
ATOM 4272 C CA . ASN B 1 250 ? 0.832 -12.414 -17.703 1 97.38 250 ASN B CA 1
ATOM 4273 C C . ASN B 1 250 ? -0.01 -12.375 -18.984 1 97.38 250 ASN B C 1
ATOM 4275 O O . ASN B 1 250 ? -0.364 -11.297 -19.469 1 97.38 250 ASN B O 1
ATOM 4279 N N . PHE B 1 251 ? -0.242 -13.555 -19.484 1 95.12 251 PHE B N 1
ATOM 4280 C CA . PHE B 1 251 ? -1.09 -13.664 -20.656 1 95.12 251 PHE B CA 1
ATOM 4281 C C . PHE B 1 251 ? -2.447 -13.016 -20.406 1 95.12 251 PHE B C 1
ATOM 4283 O O . PHE B 1 251 ? -2.938 -12.25 -21.234 1 95.12 251 PHE B O 1
ATOM 4290 N N . CYS B 1 252 ? -3.031 -13.352 -19.266 1 93.19 252 CYS B N 1
ATOM 4291 C CA . CYS B 1 252 ? -4.328 -12.805 -18.891 1 93.19 252 CYS B CA 1
ATOM 4292 C C . CYS B 1 252 ? -4.25 -11.289 -18.703 1 93.19 252 CYS B C 1
ATOM 4294 O O . CYS B 1 252 ? -5.145 -10.562 -19.125 1 93.19 252 CYS B O 1
ATOM 4296 N N . GLU B 1 253 ? -3.148 -10.789 -18.062 1 91.5 253 GLU B N 1
ATOM 4297 C CA . GLU B 1 253 ? -2.975 -9.359 -17.828 1 91.5 253 GLU B CA 1
ATOM 4298 C C . GLU B 1 253 ? -2.852 -8.594 -19.141 1 91.5 253 GLU B C 1
ATOM 4300 O O . GLU B 1 253 ? -3.348 -7.477 -19.25 1 91.5 253 GLU B O 1
ATOM 4305 N N . ASP B 1 254 ? -2.215 -9.141 -20.094 1 88.75 254 ASP B N 1
ATOM 4306 C CA . ASP B 1 254 ? -2.002 -8.516 -21.391 1 88.75 254 ASP B CA 1
ATOM 4307 C C . ASP B 1 254 ? -3.309 -8.414 -22.172 1 88.75 254 ASP B C 1
ATOM 4309 O O . ASP B 1 254 ? -3.494 -7.488 -22.969 1 88.75 254 ASP B O 1
ATOM 4313 N N . ASN B 1 255 ? -4.105 -9.344 -22.094 1 82.94 255 ASN B N 1
ATOM 4314 C CA . ASN B 1 255 ? -5.332 -9.391 -22.875 1 82.94 255 ASN B CA 1
ATOM 4315 C C . ASN B 1 255 ? -6.516 -8.82 -22.109 1 82.94 255 ASN B C 1
ATOM 4317 O O . ASN B 1 255 ? -7.656 -8.891 -22.562 1 82.94 255 ASN B O 1
ATOM 4321 N N . LYS B 1 256 ? -6.234 -7.926 -21.188 1 68.38 256 LYS B N 1
ATOM 4322 C CA . LYS B 1 256 ? -7.211 -7.242 -20.344 1 68.38 256 LYS B CA 1
ATOM 4323 C C . LYS B 1 256 ? -8.32 -8.195 -19.906 1 68.38 256 LYS B C 1
ATOM 4325 O O . LYS B 1 256 ? -9.5 -7.836 -19.922 1 68.38 256 LYS B O 1
ATOM 4330 N N . ASP B 1 257 ? -8.047 -9.477 -20.094 1 55.81 257 ASP B N 1
ATOM 4331 C CA . ASP B 1 257 ? -9.008 -10.359 -19.453 1 55.81 257 ASP B CA 1
ATOM 4332 C C . ASP B 1 257 ? -9.117 -10.055 -17.953 1 55.81 257 ASP B C 1
ATOM 4334 O O . ASP B 1 257 ? -8.125 -10.156 -17.234 1 55.81 257 ASP B O 1
ATOM 4338 N N . ARG B 1 258 ? -9.828 -9.078 -17.812 1 49.91 258 ARG B N 1
ATOM 4339 C CA . ARG B 1 258 ? -10.031 -8.562 -16.469 1 49.91 258 ARG B CA 1
ATOM 4340 C C . ARG B 1 258 ? -10.219 -9.695 -15.469 1 49.91 258 ARG B C 1
ATOM 4342 O O . ARG B 1 258 ? -11 -10.617 -15.711 1 49.91 258 ARG B O 1
ATOM 4349 N N . PHE B 1 259 ? -9.141 -10.023 -14.82 1 46.59 259 PHE B N 1
ATOM 4350 C CA . PHE B 1 259 ? -9.352 -10.891 -13.672 1 46.59 259 PHE B CA 1
ATOM 4351 C C . PHE B 1 259 ? -10.766 -10.727 -13.125 1 46.59 259 PHE B C 1
ATOM 4353 O O . PHE B 1 259 ? -11.172 -9.625 -12.75 1 46.59 259 PHE B O 1
ATOM 4360 N N . LEU B 1 260 ? -11.672 -11.508 -13.586 1 43.84 260 LEU B N 1
ATOM 4361 C CA . LEU B 1 260 ? -13.039 -11.422 -13.078 1 43.84 260 LEU B CA 1
ATOM 4362 C C . LEU B 1 260 ? -13.039 -11.258 -11.562 1 43.84 260 LEU B C 1
ATOM 4364 O O . LEU B 1 260 ? -12.516 -12.109 -10.836 1 43.84 260 LEU B O 1
ATOM 4368 N N . GLU B 1 261 ? -13.078 -10.023 -11.148 1 47.03 261 GLU B N 1
ATOM 4369 C CA . GLU B 1 261 ? -13.359 -9.664 -9.766 1 47.03 261 GLU B CA 1
ATOM 4370 C C . GLU B 1 261 ? -14.148 -10.766 -9.062 1 47.03 261 GLU B C 1
ATOM 4372 O O . GLU B 1 261 ? -13.984 -10.977 -7.855 1 47.03 261 GLU B O 1
ATOM 4377 N N . GLU B 1 262 ? -14.844 -11.5 -9.898 1 46.41 262 GLU B N 1
ATOM 4378 C CA . GLU B 1 262 ? -15.656 -12.586 -9.375 1 46.41 262 GLU B CA 1
ATOM 4379 C C . GLU B 1 262 ? -14.789 -13.688 -8.781 1 46.41 262 GLU B C 1
ATOM 4381 O O . GLU B 1 262 ? -15.227 -14.422 -7.887 1 46.41 262 GLU B O 1
ATOM 4386 N N . TRP B 1 263 ? -13.719 -13.68 -9.344 1 43.72 263 TRP B N 1
ATOM 4387 C CA . TRP B 1 263 ? -12.852 -14.75 -8.852 1 43.72 263 TRP B CA 1
ATOM 4388 C C . TRP B 1 263 ? -12.328 -14.43 -7.457 1 43.72 263 TRP B C 1
ATOM 4390 O O . TRP B 1 263 ? -12.047 -15.336 -6.672 1 43.72 263 TRP B O 1
ATOM 4400 N N . LEU B 1 264 ? -12.195 -13.172 -7.27 1 49.72 264 LEU B N 1
ATOM 4401 C CA . LEU B 1 264 ? -11.781 -12.727 -5.945 1 49.72 264 LEU B CA 1
ATOM 4402 C C . LEU B 1 264 ? -12.953 -12.758 -4.965 1 49.72 264 LEU B C 1
ATOM 4404 O O . LEU B 1 264 ? -12.75 -12.82 -3.75 1 49.72 264 LEU B O 1
ATOM 4408 N N . GLN B 1 265 ? -14.102 -12.703 -5.566 1 50.34 265 GLN B N 1
ATOM 4409 C CA . GLN B 1 265 ? -15.336 -12.594 -4.789 1 50.34 265 GLN B CA 1
ATOM 4410 C C . GLN B 1 265 ? -15.445 -13.719 -3.773 1 50.34 265 GLN B C 1
ATOM 4412 O O . GLN B 1 265 ? -15.758 -13.484 -2.604 1 50.34 265 GLN B O 1
ATOM 4417 N N . PRO B 1 266 ? -15.242 -14.852 -4.262 1 44.97 266 PRO B N 1
ATOM 4418 C CA . PRO B 1 266 ? -15.398 -15.898 -3.246 1 44.97 266 PRO B CA 1
ATOM 4419 C C . PRO B 1 266 ? -14.367 -15.781 -2.125 1 44.97 266 PRO B C 1
ATOM 4421 O O . PRO B 1 266 ? -14.68 -16.062 -0.965 1 44.97 266 PRO B O 1
ATOM 4424 N N . VAL B 1 267 ? -13.242 -15.383 -2.521 1 46.62 267 VAL B N 1
ATOM 4425 C CA . VAL B 1 267 ? -12.219 -15.297 -1.486 1 46.62 267 VAL B CA 1
ATOM 4426 C C . VAL B 1 267 ? -12.5 -14.109 -0.572 1 46.62 267 VAL B C 1
ATOM 4428 O O . VAL B 1 267 ? -12.438 -14.234 0.653 1 46.62 267 VAL B O 1
ATOM 4431 N N . ILE B 1 268 ? -12.781 -13.031 -1.191 1 48.59 268 ILE B N 1
ATOM 4432 C CA . ILE B 1 268 ? -13.078 -11.805 -0.451 1 48.59 268 ILE B CA 1
ATOM 4433 C C . ILE B 1 268 ? -14.461 -11.914 0.193 1 48.59 268 ILE B C 1
ATOM 4435 O O . ILE B 1 268 ? -14.641 -11.531 1.352 1 48.59 268 ILE B O 1
ATOM 4439 N N . GLU B 1 269 ? -15.422 -12.414 -0.603 1 46.16 269 GLU B N 1
ATOM 4440 C CA . GLU B 1 269 ? -16.766 -12.586 -0.052 1 46.16 269 GLU B CA 1
ATOM 4441 C C . GLU B 1 269 ? -16.75 -13.547 1.139 1 46.16 269 GLU B C 1
ATOM 4443 O O . GLU B 1 269 ? -17.406 -13.297 2.15 1 46.16 269 GLU B O 1
ATOM 4448 N N . LEU B 1 270 ? -16.109 -14.617 0.886 1 41.84 270 LEU B N 1
ATOM 4449 C CA . LEU B 1 270 ? -16.031 -15.555 2.006 1 41.84 270 LEU B CA 1
ATOM 4450 C C . LEU B 1 270 ? -15.359 -14.898 3.205 1 41.84 270 LEU B C 1
ATOM 4452 O O . LEU B 1 270 ? -15.758 -15.125 4.352 1 41.84 270 LEU B O 1
ATOM 4456 N N . GLU B 1 271 ? -14.422 -14.227 2.826 1 41.94 271 GLU B N 1
ATOM 4457 C CA . GLU B 1 271 ? -13.664 -13.711 3.959 1 41.94 271 GLU B CA 1
ATOM 4458 C C . GLU B 1 271 ? -14.305 -12.445 4.531 1 41.94 271 GLU B C 1
ATOM 4460 O O . GLU B 1 271 ? -14.344 -12.266 5.75 1 41.94 271 GLU B O 1
ATOM 4465 N N . VAL B 1 272 ? -14.656 -11.641 3.617 1 43.75 272 VAL B N 1
ATOM 4466 C CA . VAL B 1 272 ? -15.289 -10.43 4.137 1 43.75 272 VAL B CA 1
ATOM 4467 C C . VAL B 1 272 ? -16.547 -10.805 4.926 1 43.75 272 VAL B C 1
ATOM 4469 O O . VAL B 1 272 ? -16.828 -10.219 5.969 1 43.75 272 VAL B O 1
ATOM 4472 N N . PHE B 1 273 ? -17.297 -11.992 4.27 1 41.53 273 PHE B N 1
ATOM 4473 C CA . PHE B 1 273 ? -18.531 -12.328 4.973 1 41.53 273 PHE B CA 1
ATOM 4474 C C . PHE B 1 273 ? -18.25 -13.227 6.172 1 41.53 273 PHE B C 1
ATOM 4476 O O . PHE B 1 273 ? -19.078 -13.359 7.07 1 41.53 273 PHE B O 1
ATOM 4483 N N . VAL B 1 274 ? -17.219 -14.305 6.086 1 41 274 VAL B N 1
ATOM 4484 C CA . VAL B 1 274 ? -17.062 -15.039 7.34 1 41 274 VAL B CA 1
ATOM 4485 C C . VAL B 1 274 ? -16.25 -14.211 8.328 1 41 274 VAL B C 1
ATOM 4487 O O . VAL B 1 274 ? -15.055 -14.469 8.516 1 41 274 VAL B O 1
ATOM 4490 N N . GLN B 1 275 ? -16.391 -13.07 8.445 1 41.44 275 GLN B N 1
ATOM 4491 C CA . GLN B 1 275 ? -15.57 -12.367 9.422 1 41.44 275 GLN B CA 1
ATOM 4492 C C . GLN B 1 275 ? -15.672 -13.016 10.797 1 41.44 275 GLN B C 1
ATOM 4494 O O . GLN B 1 275 ? -16.406 -12.531 11.664 1 41.44 275 GLN B O 1
ATOM 4499 N N . PRO B 1 276 ? -15.359 -14.445 11.422 1 34.81 276 PRO B N 1
ATOM 4500 C CA . PRO B 1 276 ? -15.203 -14.883 12.812 1 34.81 276 PRO B CA 1
ATOM 4501 C C . PRO B 1 276 ? -13.789 -14.68 13.344 1 34.81 276 PRO B C 1
ATOM 4503 O O . PRO B 1 276 ? -13.023 -15.641 13.469 1 34.81 276 PRO B O 1
ATOM 4506 N N . ARG B 1 277 ? -13.367 -13.789 13.602 1 41.41 277 ARG B N 1
ATOM 4507 C CA . ARG B 1 277 ? -13.531 -12.336 13.531 1 41.41 277 ARG B CA 1
ATOM 4508 C C . ARG B 1 277 ? -13.688 -11.742 14.922 1 41.41 277 ARG B C 1
ATOM 4510 O O . ARG B 1 277 ? -13.992 -10.555 15.07 1 41.41 277 ARG B O 1
ATOM 4517 N N . GLN B 1 278 ? -14.312 -12.227 16.297 1 35.88 278 GLN B N 1
ATOM 4518 C CA . GLN B 1 278 ? -15 -11.836 17.516 1 35.88 278 GLN B CA 1
ATOM 4519 C C . GLN B 1 278 ? -14.867 -10.328 17.766 1 35.88 278 GLN B C 1
ATOM 4521 O O . GLN B 1 278 ? -13.828 -9.734 17.453 1 35.88 278 GLN B O 1
ATOM 4526 N N . GLN B 1 279 ? -16 -9.555 17.844 1 36.16 279 GLN B N 1
ATOM 4527 C CA . GLN B 1 279 ? -16.75 -8.625 18.688 1 36.16 279 GLN B CA 1
ATOM 4528 C C . GLN B 1 279 ? -16.625 -9.008 20.156 1 36.16 279 GLN B C 1
ATOM 4530 O O . GLN B 1 279 ? -17.047 -10.094 20.562 1 36.16 279 GLN B O 1
ATOM 4535 N N . ILE B 1 280 ? -15.672 -9.086 21.078 1 27.61 280 ILE B N 1
ATOM 4536 C CA . ILE B 1 280 ? -16.125 -9.398 22.438 1 27.61 280 ILE B CA 1
ATOM 4537 C C . ILE B 1 280 ? -17.25 -8.453 22.828 1 27.61 280 ILE B C 1
ATOM 4539 O O . ILE B 1 280 ? -17.156 -7.238 22.656 1 27.61 280 ILE B O 1
ATOM 4543 N N . ASN B 1 281 ? -18.484 -8.867 23.188 1 25.92 281 ASN B N 1
ATOM 4544 C CA . ASN B 1 281 ? -19.391 -8.18 24.094 1 25.92 281 ASN B CA 1
ATOM 4545 C C . ASN B 1 281 ? -18.641 -7.336 25.125 1 25.92 281 ASN B C 1
ATOM 4547 O O . ASN B 1 281 ? -17.594 -7.758 25.641 1 25.92 281 ASN B O 1
#

Solvent-accessible surface area (backbone atoms only — not comparable to full-atom values): 29741 Å² total; per-residue (Å²): 130,81,72,76,70,76,73,71,78,79,47,68,67,54,39,47,48,52,28,52,48,44,40,44,27,78,60,52,51,57,57,53,8,62,76,71,71,47,54,36,69,55,44,52,50,29,35,54,51,47,30,51,48,39,43,71,67,42,28,75,75,48,42,46,62,52,52,61,71,54,33,53,52,34,10,52,53,31,22,73,68,26,71,42,80,35,30,49,29,16,42,51,68,47,74,35,38,42,54,69,58,82,77,68,40,69,54,18,30,23,97,87,69,50,40,18,37,31,30,36,36,29,15,27,78,81,39,37,48,25,40,77,47,56,81,41,39,19,51,56,52,65,47,59,52,44,67,70,28,66,56,63,73,37,38,80,78,52,44,54,92,54,62,49,75,53,96,86,39,72,42,48,46,24,30,39,33,52,67,74,43,70,72,47,96,46,27,45,51,47,81,71,83,89,65,53,66,67,46,49,41,48,32,45,29,54,48,51,49,40,41,27,34,51,46,29,54,40,49,47,29,50,58,28,26,28,50,57,39,64,31,91,56,61,58,88,50,44,43,50,48,51,53,24,51,49,31,52,44,30,52,36,61,72,64,64,50,61,74,55,62,64,57,44,34,58,58,42,47,47,42,66,66,56,62,78,75,91,64,80,128,129,82,73,78,73,75,73,72,78,78,48,69,66,53,39,46,49,51,28,52,47,45,38,44,27,77,62,52,50,59,59,52,9,62,76,72,72,47,54,36,69,54,44,53,51,29,33,53,51,48,28,51,47,39,43,72,67,43,28,75,76,47,41,47,61,52,51,62,71,53,33,53,52,34,10,52,52,31,22,73,68,26,70,42,81,36,30,50,31,16,41,53,67,48,74,36,36,42,53,68,57,79,78,67,41,69,54,18,30,23,97,87,68,49,39,18,37,31,30,36,36,30,15,26,76,83,40,37,47,24,40,76,46,55,82,41,40,18,51,57,51,62,47,59,53,45,67,70,28,67,57,62,74,38,39,80,77,51,44,52,91,54,65,48,76,53,98,87,40,73,42,48,46,25,31,38,33,51,66,74,44,72,78,46,96,45,27,45,51,48,80,71,83,90,64,52,63,66,44,47,42,49,31,46,29,54,48,51,47,41,40,28,34,52,47,29,54,40,50,47,30,50,57,29,27,27,49,56,38,65,31,90,56,61,58,88,52,44,41,48,47,52,52,24,50,49,33,53,45,30,52,36,60,72,64,63,48,60,74,54,63,65,54,45,34,58,59,42,46,46,43,68,68,58,56,91,63,83,70,80,131

Foldseek 3Di:
DPPPPDPPPDDPVLLVVLLLCVQQDLDQLCVSCVVSVHHSVSSVVSNLVVLVVLCVPQLVPQAAFDDPVLQQVLQVLLCVFLVDGQEFWEKDKDWFAADDDPVPQVQQQAPVGGGTWIKMFIATQLLATRDIDTDGHRHDDPQRSCCVGPCVVCVPPRADFAFDDDPRDTQHRAYEYEPVYDDDSRYDYQDDDDDDPVSVSSNVSSVSSNVSNVVSVVLLCLRRVCRVDHNPDHPVCVSSVSSSSSSVSSVCSVVCVPSPVVSCCCVCVVCVVVVDDDPPD/DPPPPPPPPDDPVLLVVLLLCVQQDLDQLCVSCVVSVHHSVSSVVSNLVVLVVLCVPQLVPQAAFDDPVLQQVLQVLLCVFLVDGQEFWEKDKDWFAADDDPVPQVQQQAPVGGGTWIKMFIATQLLATRDIDTDGHRHDDPQRSCCVGPCVVCVPPRAYFAFDDDPRDTQHRAYEYEPVYDDDSRYDYQDDDDDDPVSVSSNVSSVSSNVSNVVSVVLLCLRRVCRVDHNPDHPVCVSSVSSSSSSVSSVCSVVCVPSPVVSCCCVCVVCVVVCPVDPPD

InterPro domains:
  IPR027806 Harbinger transposase-derived nuclease domain [PF13359] (91-250)
  IPR045249 Putative nuclease HARBI1-like [PTHR22930] (3-254)